Protein AF-A0A942BG06-F1 (afdb_monomer_lite)

Radius of gyration: 37.9 Å; chains: 1; bounding box: 82×60×157 Å

Secondary structure (DSSP, 8-state):
---PPPPHHHHHHHHHHHHHHHHHHHHHHHHHHHHHHHHHHHHHHHHHHHHHHHHHHHHHHHSSEE---SGGGG-EEEEEEPPTTS---TT-SS-EEEEEETT-EEEEEEEPBS--EE-TTS-EEPBPTTT-SB-TT-SS--SSBPTTT-EEEEEEEEEEEESSTT-TTT-SB-TTT-SSS---SSPPB-EEEEEEEE-SEEEETTTTEEEE-TTTS-EETTEES-TT-TTTTSPPBTTTB-TTT-PBPHHHHHHHHHHHHHHHH-EE-S-TTT--SEEEEEEEEEEETTEEEEEEEEEEESEEEEEEEEEEEEPEEE----TT---TTGGGPPPSEEE-SS-SEEEEEEEEE-TT--TTS-EEEEEE-TTSSSSSEEEEEE-GGGPPTT--TTT-SEEEEEHHHHHHHHHTT-S-HHHHHHHHHHHHH-TTT-HHHHHHHTTT----EEETTTTEEE-EEEGGG-S-TTPPSSPP--SBEEE------TTT---TT--S-TTSTT----BHHHHHHHHHH-GGGGGGTT---EEEETTTPPBB-S----TT-----B--PPPTT-TTTS-S-EEPTT--EEEEE--SSSTTTTSEEEPEE-SSS--TTEEEE-SSPPPPPS-SGGGT-SSPPPSS--TT-HIIIIIGGGGSTTEEEE---TTSPPPSSEEEEE-EEE---TT-EEEEEEEEEEEEEEEEEEEE------TT--PPPEEEEEEEEEE-TT---

Foldseek 3Di:
DDDDDDDPVVVVVVVVVVVVVCCVPVVVVVVVVLVVLVVVVVVVLVVLLVVVLVVVQVLLQQFQFKDDQPDLLVKAKAKFFDDVPDPFPPPFPTTIDIAIARQQKIKTFHWQADDQDADPLRHRFAADPVVRHGDPPDQFHHHDRDPVTDTGQKIKMKGKDKPCQLPLQHGAADQFDCHRHHHDPDDGTAIFIKIFIDGQWGQDPVVRDTAGPLQQADDDPRDGDCSSHNCLQHQDDPPQAPSRPRHGDPVNVSSVSNNVSCVVGMDTSDDNRWFHQKDWDWDWDDPDVVDIDIDTPGMHGQKGKFFDWDFFFWWAFAAPDDPPDDDPPPLWAGGQKTAGPFFQFDQKKKWWFALPDDPQAKTKIWGAAPQPLDHGTFIWIDGNVPDDPPDDPRHDGQTQFAQVQLVCCVVVVAFQSRQRRRVSSCVRRVQQVDPVSCVRCLQNDFDWHDDRGRRMIGRKDKQRSDADRPADDPFASFFQKAWQPAFDFLVGAQLPPAFLACQPDDDNRHHQRSNLSVLCNDPLNVLCPPVFFRKDFLQGGATARRPPDDDPPPDGDGSPGGRCCHQPRHGQKFFRPPQKWKWFAFLDPDPRGGPTDTADEDPDQADGSYKYFARAFADDDPFCVVSVDPGADDPGQDRRDCNRRGPRSVRHHRMMTYHRPSVRRRHGDMMGMITMMGNGTNNIIMTMIGRHSQKIKIKHKTWGDSPDPDPPDSDDIDIDIDIHMHGHNSHDD

Structure (mmCIF, N/CA/C/O backbone):
data_AF-A0A942BG06-F1
#
_entry.id   AF-A0A942BG06-F1
#
loop_
_atom_site.group_PDB
_atom_site.id
_atom_site.type_symbol
_atom_site.label_atom_id
_atom_site.label_alt_id
_atom_site.label_comp_id
_atom_site.label_asym_id
_atom_site.label_entity_id
_atom_site.label_seq_id
_atom_site.pdbx_PDB_ins_code
_atom_site.Cartn_x
_atom_site.Cartn_y
_atom_site.Cartn_z
_atom_site.occupancy
_atom_site.B_iso_or_equiv
_atom_site.auth_seq_id
_atom_site.auth_comp_id
_atom_site.auth_asym_id
_atom_site.auth_atom_id
_atom_site.pdbx_PDB_model_num
ATOM 1 N N . MET A 1 1 ? -27.500 -13.891 106.682 1.00 42.22 1 MET A N 1
ATOM 2 C CA . MET A 1 1 ? -26.680 -13.848 105.450 1.00 42.22 1 MET A CA 1
ATOM 3 C C . MET A 1 1 ? -27.123 -12.661 104.600 1.00 42.22 1 MET A C 1
ATOM 5 O O . MET A 1 1 ? -28.117 -12.770 103.896 1.00 42.22 1 MET A O 1
ATOM 9 N N . MET A 1 2 ? -26.448 -11.513 104.706 1.00 41.03 2 MET A N 1
ATOM 10 C CA . MET A 1 2 ? -26.697 -10.357 103.831 1.00 41.03 2 MET A CA 1
ATOM 11 C C . MET A 1 2 ? -25.912 -10.537 102.528 1.00 41.03 2 MET A C 1
ATOM 13 O O . MET A 1 2 ? -24.684 -10.593 102.552 1.00 41.03 2 MET A O 1
ATOM 17 N N . ARG A 1 3 ? -26.616 -10.637 101.395 1.00 49.62 3 ARG A N 1
ATOM 18 C CA . ARG A 1 3 ? -26.014 -10.533 100.059 1.00 49.62 3 ARG A CA 1
ATOM 19 C C . ARG A 1 3 ? -25.581 -9.077 99.855 1.00 49.62 3 ARG A C 1
ATOM 21 O O . ARG A 1 3 ? -26.429 -8.191 99.833 1.00 49.62 3 ARG A O 1
ATOM 28 N N . ARG A 1 4 ? -24.272 -8.826 99.758 1.00 55.44 4 ARG A N 1
ATOM 29 C CA . ARG A 1 4 ? -23.724 -7.512 99.388 1.00 55.44 4 ARG A CA 1
ATOM 30 C C . ARG A 1 4 ? -23.996 -7.275 97.899 1.00 55.44 4 ARG A C 1
ATOM 32 O O . ARG A 1 4 ? -23.619 -8.106 97.080 1.00 55.44 4 ARG A O 1
ATOM 39 N N . ALA A 1 5 ? -24.681 -6.183 97.572 1.00 61.75 5 ALA A N 1
ATOM 40 C CA . ALA A 1 5 ? -24.837 -5.710 96.200 1.00 61.75 5 ALA A CA 1
ATOM 41 C C . ALA A 1 5 ? -23.555 -4.985 95.749 1.00 61.75 5 ALA A C 1
ATOM 43 O O . ALA A 1 5 ? -22.915 -4.317 96.562 1.00 61.75 5 ALA A O 1
ATOM 44 N N . TYR A 1 6 ? -23.188 -5.147 94.476 1.00 67.06 6 TYR A N 1
ATOM 45 C CA . TYR A 1 6 ? -22.011 -4.528 93.855 1.00 67.06 6 TYR A CA 1
ATOM 46 C C . TYR A 1 6 ? -22.099 -2.997 93.854 1.00 67.06 6 TYR A C 1
ATOM 48 O O . TYR A 1 6 ? -23.184 -2.425 93.729 1.00 67.06 6 TYR A O 1
ATOM 56 N N . THR A 1 7 ? -20.951 -2.330 93.978 1.00 76.38 7 THR A N 1
ATOM 57 C CA . THR A 1 7 ? -20.873 -0.864 93.940 1.00 76.38 7 THR A CA 1
ATOM 58 C C . THR A 1 7 ? -20.933 -0.343 92.497 1.00 76.38 7 THR A C 1
ATOM 60 O O . THR A 1 7 ? -20.498 -1.007 91.558 1.00 76.38 7 THR A O 1
ATOM 63 N N . LEU A 1 8 ? -21.466 0.869 92.290 1.00 75.19 8 LEU A N 1
ATOM 64 C CA . LEU A 1 8 ? -21.632 1.473 90.955 1.00 75.19 8 LEU A CA 1
ATOM 65 C C . LEU A 1 8 ? -20.298 1.631 90.197 1.00 75.19 8 LEU A C 1
ATOM 67 O O . LEU A 1 8 ? -20.262 1.525 88.972 1.00 75.19 8 LEU A O 1
ATOM 71 N N . VAL A 1 9 ? -19.196 1.822 90.929 1.00 80.69 9 VAL A N 1
ATOM 72 C CA . VAL A 1 9 ? -17.840 1.894 90.368 1.00 80.69 9 VAL A CA 1
ATOM 73 C C . VAL A 1 9 ? -17.399 0.542 89.806 1.00 80.69 9 VAL A C 1
ATOM 75 O O . VAL A 1 9 ? -16.912 0.517 88.684 1.00 80.69 9 VAL A O 1
ATOM 78 N N . GLU A 1 10 ? -17.625 -0.570 90.518 1.00 78.50 10 GLU A N 1
ATOM 79 C CA . GLU A 1 10 ? -17.302 -1.923 90.026 1.00 78.50 10 GLU A CA 1
ATOM 80 C C . GLU A 1 10 ? -18.074 -2.270 88.749 1.00 78.50 10 GLU A C 1
ATOM 82 O O . GLU A 1 10 ? -17.532 -2.892 87.837 1.00 78.50 10 GLU A O 1
ATOM 87 N N . LEU A 1 11 ? -19.331 -1.834 88.649 1.00 80.75 11 LEU A N 1
ATOM 88 C CA . LEU A 1 11 ? -20.153 -2.079 87.465 1.00 80.75 11 LEU A CA 1
ATOM 89 C C . LEU A 1 11 ? -19.651 -1.272 86.251 1.00 80.75 11 LEU A C 1
ATOM 91 O O . LEU A 1 11 ? -19.623 -1.792 85.134 1.00 80.75 11 LEU A O 1
ATOM 95 N N . LEU A 1 12 ? -19.173 -0.041 86.470 1.00 82.50 12 LEU A N 1
ATOM 96 C CA . LEU A 1 12 ? -18.541 0.786 85.436 1.00 82.50 12 LEU A CA 1
ATOM 97 C C . LEU A 1 12 ? -17.183 0.238 84.978 1.00 82.50 12 LEU A C 1
ATOM 99 O O . LEU A 1 12 ? -16.927 0.218 83.774 1.00 82.50 12 LEU A O 1
ATOM 103 N N . THR A 1 13 ? -16.322 -0.244 85.883 1.00 84.88 13 THR A N 1
ATOM 104 C CA . THR A 1 13 ? -15.042 -0.864 85.489 1.00 84.88 13 THR A CA 1
ATOM 105 C C . THR A 1 13 ? -15.256 -2.164 84.730 1.00 84.88 13 THR A C 1
ATOM 107 O O . THR A 1 13 ? -14.572 -2.393 83.734 1.00 84.88 13 THR A O 1
ATOM 110 N N . VAL A 1 14 ? -16.227 -2.991 85.128 1.00 87.50 14 VAL A N 1
ATOM 111 C CA . VAL A 1 14 ? -16.572 -4.210 84.381 1.00 87.50 14 VAL A CA 1
ATOM 112 C C . VAL A 1 14 ? -17.094 -3.861 82.987 1.00 87.50 14 VAL A C 1
ATOM 114 O O . VAL A 1 14 ? -16.644 -4.467 82.016 1.00 87.50 14 VAL A O 1
ATOM 117 N N . LEU A 1 15 ? -17.962 -2.854 82.846 1.00 85.06 15 LEU A N 1
ATOM 118 C CA . LEU A 1 15 ? -18.423 -2.388 81.531 1.00 85.06 15 LEU A CA 1
ATOM 119 C C . LEU A 1 15 ? -17.272 -1.857 80.666 1.00 85.06 15 LEU A C 1
ATOM 121 O O . LEU A 1 15 ? -17.195 -2.203 79.489 1.00 85.06 15 LEU A O 1
ATOM 125 N N . ALA A 1 16 ? -16.353 -1.078 81.242 1.00 85.06 16 ALA A N 1
ATOM 126 C CA . ALA A 1 16 ? -15.197 -0.541 80.526 1.00 85.06 16 ALA A CA 1
ATOM 127 C C . ALA A 1 16 ? -14.232 -1.646 80.065 1.00 85.06 16 ALA A C 1
ATOM 129 O O . ALA A 1 16 ? -13.833 -1.668 78.902 1.00 85.06 16 ALA A O 1
ATOM 130 N N . ILE A 1 17 ? -13.905 -2.605 80.938 1.00 86.56 17 ILE A N 1
ATOM 131 C CA . ILE A 1 17 ? -13.053 -3.755 80.595 1.00 86.56 17 ILE A CA 1
ATOM 132 C C . ILE A 1 17 ? -13.738 -4.627 79.538 1.00 86.56 17 ILE A C 1
ATOM 134 O O . ILE A 1 17 ? -13.090 -5.052 78.584 1.00 86.56 17 ILE A O 1
ATOM 138 N N . THR A 1 18 ? -15.051 -4.843 79.653 1.00 87.56 18 THR A N 1
ATOM 139 C CA . THR A 1 18 ? -15.819 -5.612 78.664 1.00 87.56 18 THR A CA 1
ATOM 140 C C . THR A 1 18 ? -15.847 -4.903 77.311 1.00 87.56 18 THR A C 1
ATOM 142 O O . THR A 1 18 ? -15.653 -5.557 76.293 1.00 87.56 18 THR A O 1
ATOM 145 N N . ALA A 1 19 ? -16.012 -3.576 77.272 1.00 83.56 19 ALA A N 1
ATOM 146 C CA . ALA A 1 19 ? -15.972 -2.793 76.036 1.00 83.56 19 ALA A CA 1
ATOM 147 C C . ALA A 1 19 ? -14.587 -2.824 75.367 1.00 83.56 19 ALA A C 1
ATOM 149 O O . ALA A 1 19 ? -14.493 -2.992 74.149 1.00 83.56 19 ALA A O 1
ATOM 150 N N . VAL A 1 20 ? -13.507 -2.726 76.150 1.00 86.00 20 VAL A N 1
ATOM 151 C CA . VAL A 1 20 ? -12.133 -2.854 75.642 1.00 86.00 20 VAL A CA 1
ATOM 152 C C . VAL A 1 20 ? -11.888 -4.265 75.104 1.00 86.00 20 VAL A C 1
ATOM 154 O O . VAL A 1 20 ? -11.419 -4.406 73.976 1.00 86.00 20 VAL A O 1
ATOM 157 N N . LEU A 1 21 ? -12.272 -5.309 75.846 1.00 85.75 21 LEU A N 1
ATOM 158 C CA . LEU A 1 21 ? -12.141 -6.701 75.403 1.00 85.75 21 LEU A CA 1
ATOM 159 C C . LEU A 1 21 ? -12.961 -6.987 74.140 1.00 85.75 21 LEU A C 1
ATOM 161 O O . LEU A 1 21 ? -12.435 -7.605 73.216 1.00 85.75 21 LEU A O 1
ATOM 165 N N . LEU A 1 22 ? -14.206 -6.497 74.052 1.00 86.19 22 LEU A N 1
ATOM 166 C CA . LEU A 1 22 ? -15.025 -6.621 72.842 1.00 86.19 22 LEU A CA 1
ATOM 167 C C . LEU A 1 22 ? -14.347 -5.939 71.652 1.00 86.19 22 LEU A C 1
ATOM 169 O O . LEU A 1 22 ? -14.314 -6.506 70.567 1.00 86.19 22 LEU A O 1
ATOM 173 N N . THR A 1 23 ? -13.783 -4.747 71.846 1.00 84.25 23 THR A N 1
ATOM 174 C CA . THR A 1 23 ? -13.119 -3.994 70.771 1.00 84.25 23 THR A CA 1
ATOM 175 C C . THR A 1 23 ? -11.863 -4.719 70.282 1.00 84.25 23 THR A C 1
ATOM 177 O O . THR A 1 23 ? -11.663 -4.856 69.076 1.00 84.25 23 THR A O 1
ATOM 180 N N . VAL A 1 24 ? -11.056 -5.256 71.204 1.00 84.06 24 VAL A N 1
ATOM 181 C CA . VAL A 1 24 ? -9.838 -6.022 70.886 1.00 84.06 24 VAL A CA 1
ATOM 182 C C . VAL A 1 24 ? -10.158 -7.337 70.164 1.00 84.06 24 VAL A C 1
ATOM 184 O O . VAL A 1 24 ? -9.361 -7.775 69.342 1.00 84.06 24 VAL A O 1
ATOM 187 N N . LEU A 1 25 ? -11.321 -7.950 70.407 1.00 81.69 25 LEU A N 1
ATOM 188 C CA . LEU A 1 25 ? -11.751 -9.177 69.722 1.00 81.69 25 LEU A CA 1
ATOM 189 C C . LEU A 1 25 ? -12.461 -8.917 68.384 1.00 81.69 25 LEU A C 1
ATOM 191 O O . LEU A 1 25 ? -12.197 -9.601 67.397 1.00 81.69 25 LEU A O 1
ATOM 195 N N . ILE A 1 26 ? -13.368 -7.939 68.337 1.00 78.94 26 ILE A N 1
ATOM 196 C CA . ILE A 1 26 ? -14.248 -7.705 67.184 1.00 78.94 26 ILE A CA 1
ATOM 197 C C . ILE A 1 26 ? -13.508 -7.011 66.043 1.00 78.94 26 ILE A C 1
ATOM 199 O O . ILE A 1 26 ? -13.723 -7.366 64.885 1.00 78.94 26 ILE A O 1
ATOM 203 N N . VAL A 1 27 ? -12.623 -6.051 66.335 1.00 77.50 27 VAL A N 1
ATOM 204 C CA . VAL A 1 27 ? -11.921 -5.303 65.280 1.00 77.50 27 VAL A CA 1
ATOM 205 C C . VAL A 1 27 ? -11.048 -6.228 64.415 1.00 77.50 27 VAL A C 1
ATOM 207 O O . VAL A 1 27 ? -11.223 -6.203 63.194 1.00 77.50 27 VAL A O 1
ATOM 210 N N . PRO A 1 28 ? -10.191 -7.109 64.975 1.00 77.56 28 PRO A N 1
ATOM 211 C CA . PRO A 1 28 ? -9.414 -8.054 64.171 1.00 77.56 28 PRO A CA 1
ATOM 212 C C . PRO A 1 28 ? -10.280 -9.077 63.428 1.00 77.56 28 PRO A C 1
ATOM 214 O O . PRO A 1 28 ? -9.939 -9.476 62.318 1.00 77.56 28 PRO A O 1
ATOM 217 N N . LEU A 1 29 ? -11.416 -9.483 64.003 1.00 76.75 29 LEU A N 1
ATOM 218 C CA . LEU A 1 29 ? -12.348 -10.422 63.377 1.00 76.75 29 LEU A CA 1
ATOM 219 C C . LEU A 1 29 ? -13.043 -9.798 62.155 1.00 76.75 29 LEU A C 1
ATOM 221 O O . LEU A 1 29 ? -13.122 -10.421 61.101 1.00 76.75 29 LEU A O 1
ATOM 225 N N . ILE A 1 30 ? -13.469 -8.536 62.236 1.00 74.19 30 ILE A N 1
ATOM 226 C CA . ILE A 1 30 ? -14.000 -7.803 61.074 1.00 74.19 30 ILE A CA 1
ATOM 227 C C . ILE A 1 30 ? -12.909 -7.615 60.010 1.00 74.19 30 ILE A C 1
ATOM 229 O O . ILE A 1 30 ? -13.166 -7.792 58.818 1.00 74.19 30 ILE A O 1
ATOM 233 N N . GLN A 1 31 ? -11.678 -7.300 60.426 1.00 71.12 31 GLN A N 1
ATOM 234 C CA . GLN A 1 31 ? -10.543 -7.165 59.510 1.00 71.12 31 GLN A CA 1
ATOM 235 C C . GLN A 1 31 ? -10.203 -8.487 58.804 1.00 71.12 31 GLN A C 1
ATOM 237 O O . GLN A 1 31 ? -9.955 -8.469 57.599 1.00 71.12 31 GLN A O 1
ATOM 242 N N . SER A 1 32 ? -10.257 -9.633 59.491 1.00 69.69 32 SER A N 1
ATOM 243 C CA . SER A 1 32 ? -9.984 -10.944 58.887 1.00 69.69 32 SER A CA 1
ATOM 244 C C . SER A 1 32 ? -11.075 -11.379 57.902 1.00 69.69 32 SER A C 1
ATOM 246 O O . SER A 1 32 ? -10.762 -11.898 56.827 1.00 69.69 32 SER A O 1
ATOM 248 N N . PHE A 1 33 ? -12.350 -11.093 58.195 1.00 75.12 33 PHE A N 1
ATOM 249 C CA . PHE A 1 33 ? -13.448 -11.311 57.247 1.00 75.12 33 PHE A CA 1
ATOM 250 C C . PHE A 1 33 ? -13.320 -10.425 56.007 1.00 75.12 33 PHE A C 1
ATOM 252 O O . PHE A 1 33 ? -13.515 -10.909 54.889 1.00 75.12 33 PHE A O 1
ATOM 259 N N . ASN A 1 34 ? -12.947 -9.156 56.185 1.00 66.00 34 ASN A N 1
ATOM 260 C CA . ASN A 1 34 ? -12.702 -8.243 55.071 1.00 66.00 34 ASN A CA 1
ATOM 261 C C . ASN A 1 34 ? -11.519 -8.714 54.214 1.00 66.00 34 ASN A C 1
ATOM 263 O O . ASN A 1 34 ? -11.665 -8.795 52.997 1.00 66.00 34 ASN A O 1
ATOM 267 N N . ALA A 1 35 ? -10.401 -9.118 54.827 1.00 68.31 35 ALA A N 1
ATOM 268 C CA . ALA A 1 35 ? -9.237 -9.650 54.116 1.00 68.31 35 ALA A CA 1
ATOM 269 C C . ALA A 1 35 ? -9.558 -10.948 53.350 1.00 68.31 35 ALA A C 1
ATOM 271 O O . ALA A 1 35 ? -9.126 -11.124 52.213 1.00 68.31 35 ALA A O 1
ATOM 272 N N . THR A 1 36 ? -10.372 -11.836 53.928 1.00 74.88 36 THR A N 1
ATOM 273 C CA . THR A 1 36 ? -10.770 -13.093 53.271 1.00 74.88 36 THR A CA 1
ATOM 274 C C . THR A 1 36 ? -11.696 -12.838 52.079 1.00 74.88 36 THR A C 1
ATOM 276 O O . THR A 1 36 ? -11.482 -13.392 51.001 1.00 74.88 36 THR A O 1
ATOM 279 N N . ARG A 1 37 ? -12.693 -11.952 52.227 1.00 68.19 37 ARG A N 1
ATOM 280 C CA . ARG A 1 37 ? -13.568 -11.533 51.114 1.00 68.19 37 ARG A CA 1
ATOM 281 C C . ARG A 1 37 ? -12.789 -10.828 50.007 1.00 68.19 37 ARG A C 1
ATOM 283 O O . ARG A 1 37 ? -13.084 -11.012 48.829 1.00 68.19 37 ARG A O 1
ATOM 290 N N . GLN A 1 38 ? -11.790 -10.040 50.387 1.00 66.69 38 GLN A N 1
ATOM 291 C CA . GLN A 1 38 ? -10.897 -9.357 49.463 1.00 66.69 38 GLN A CA 1
ATOM 292 C C . GLN A 1 38 ? -10.051 -10.359 48.665 1.00 66.69 38 GLN A C 1
ATOM 294 O O . GLN A 1 38 ? -10.033 -10.294 47.439 1.00 66.69 38 GLN A O 1
ATOM 299 N N . ALA A 1 39 ? -9.439 -11.343 49.331 1.00 68.56 39 ALA A N 1
ATOM 300 C CA . ALA A 1 39 ? -8.665 -12.397 48.677 1.00 68.56 39 ALA A CA 1
ATOM 301 C C . ALA A 1 39 ? -9.515 -13.235 47.702 1.00 68.56 39 ALA A C 1
ATOM 303 O O . ALA A 1 39 ? -9.088 -13.480 46.574 1.00 68.56 39 ALA A O 1
ATOM 304 N N . GLN A 1 40 ? -10.742 -13.606 48.091 1.00 75.50 40 GLN A N 1
ATOM 305 C CA . GLN A 1 40 ? -11.691 -14.292 47.201 1.00 75.50 40 GLN A CA 1
ATOM 306 C C . GLN A 1 40 ? -12.033 -13.439 45.972 1.00 75.50 40 GLN A C 1
ATOM 308 O O . GLN A 1 40 ? -11.995 -13.926 44.847 1.00 75.50 40 GLN A O 1
ATOM 313 N N . GLY A 1 41 ? -12.280 -12.141 46.169 1.00 68.00 41 GLY A N 1
ATOM 314 C CA . GLY A 1 41 ? -12.568 -11.215 45.077 1.00 68.00 41 GLY A CA 1
ATOM 315 C C . GLY A 1 41 ? -11.420 -11.035 44.072 1.00 68.00 41 GLY A C 1
ATOM 316 O O . GLY A 1 41 ? -11.696 -10.766 42.904 1.00 68.00 41 GLY A O 1
ATOM 317 N N . ILE A 1 42 ? -10.159 -11.182 44.500 1.00 70.44 42 ILE A N 1
ATOM 318 C CA . ILE A 1 42 ? -8.976 -11.14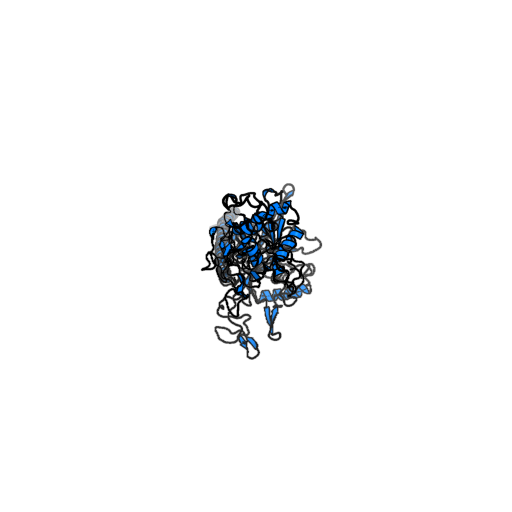6 43.618 1.00 70.44 42 ILE A CA 1
ATOM 319 C C . ILE A 1 42 ? -8.853 -12.441 42.809 1.00 70.44 42 ILE A C 1
ATOM 321 O O . ILE A 1 42 ? -8.601 -12.394 41.607 1.00 70.44 42 ILE A O 1
ATOM 325 N N . ALA A 1 43 ? -9.028 -13.596 43.454 1.00 75.75 43 ALA A N 1
ATOM 326 C CA . ALA A 1 43 ? -8.959 -14.881 42.763 1.00 75.75 43 ALA A CA 1
ATOM 327 C C . ALA A 1 43 ? -10.061 -14.991 41.692 1.00 75.75 43 ALA A C 1
ATOM 329 O O . ALA A 1 43 ? -9.788 -15.363 40.550 1.00 75.75 43 ALA A O 1
ATOM 330 N N . ASP A 1 44 ? -11.282 -14.567 42.031 1.00 77.38 44 ASP A N 1
ATOM 331 C CA . ASP A 1 44 ? -12.412 -14.541 41.100 1.00 77.38 44 ASP A CA 1
ATOM 332 C C . ASP A 1 44 ? -12.170 -13.586 39.922 1.00 77.38 44 ASP A C 1
ATOM 334 O O . ASP A 1 44 ? -12.491 -13.916 38.778 1.00 77.38 44 ASP A O 1
ATOM 338 N N . SER A 1 45 ? -11.600 -12.400 40.173 1.00 73.69 45 SER A N 1
ATOM 339 C CA . SER A 1 45 ? -11.334 -11.417 39.117 1.00 73.69 45 SER A CA 1
ATOM 340 C C . SER A 1 45 ? -10.230 -11.872 38.162 1.00 73.69 45 SER A C 1
ATOM 342 O O . SER A 1 45 ? -10.371 -11.694 36.951 1.00 73.69 45 SER A O 1
ATOM 344 N N . GLN A 1 46 ? -9.178 -12.513 38.678 1.00 79.56 46 GLN A N 1
ATOM 345 C CA . GLN A 1 46 ? -8.109 -13.122 37.883 1.00 79.56 46 GLN A CA 1
ATOM 346 C C . GLN A 1 46 ? -8.635 -14.222 36.970 1.00 79.56 46 GLN A C 1
ATOM 348 O O . GLN A 1 46 ? -8.393 -14.197 35.761 1.00 79.56 46 GLN A O 1
ATOM 353 N N . GLU A 1 47 ? -9.392 -15.163 37.532 1.00 82.75 47 GLU A N 1
ATOM 354 C CA . GLU A 1 47 ? -9.932 -16.277 36.762 1.00 82.75 47 GLU A CA 1
ATOM 355 C C . GLU A 1 47 ? -10.923 -15.784 35.700 1.00 82.75 47 GLU A C 1
ATOM 357 O O . GLU A 1 47 ? -10.895 -16.246 34.558 1.00 82.75 47 GLU A O 1
ATOM 362 N N . LYS A 1 48 ? -11.749 -14.777 36.015 1.00 79.31 48 LYS A N 1
ATOM 363 C CA . LYS A 1 48 ? -12.653 -14.167 35.030 1.00 79.31 48 LYS A CA 1
ATOM 364 C C . LYS A 1 48 ? -11.917 -13.417 33.928 1.00 79.31 48 LYS A C 1
ATOM 366 O O . LYS A 1 48 ? -12.294 -13.563 32.766 1.00 79.31 48 LYS A O 1
ATOM 371 N N . ALA A 1 49 ? -10.873 -12.659 34.259 1.00 80.38 49 ALA A N 1
ATOM 372 C CA . ALA A 1 49 ? -10.046 -11.982 33.263 1.00 80.38 49 ALA A CA 1
ATOM 373 C C . ALA A 1 49 ? -9.377 -12.989 32.315 1.00 80.38 49 ALA A C 1
ATOM 375 O O . ALA A 1 49 ? -9.388 -12.785 31.101 1.00 80.38 49 ALA A O 1
ATOM 376 N N . ARG A 1 50 ? -8.870 -14.108 32.851 1.00 83.44 50 ARG A N 1
ATOM 377 C CA . ARG A 1 50 ? -8.267 -15.193 32.066 1.00 83.44 50 ARG A CA 1
ATOM 378 C C . ARG A 1 50 ? -9.281 -15.863 31.139 1.00 83.44 50 ARG A C 1
ATOM 380 O O . ARG A 1 50 ? -9.041 -15.931 29.938 1.00 83.44 50 ARG A O 1
ATOM 387 N N . GLN A 1 51 ? -10.437 -16.277 31.664 1.00 87.50 51 GLN A N 1
ATOM 388 C CA . GLN A 1 51 ? -11.516 -16.888 30.872 1.00 87.50 51 GLN A CA 1
ATOM 389 C C . GLN A 1 51 ? -11.996 -15.963 29.743 1.00 87.50 51 GLN A C 1
ATOM 391 O O . GLN A 1 51 ? -12.197 -16.400 28.609 1.00 87.50 51 GLN A O 1
ATOM 396 N N . LEU A 1 52 ? -12.169 -14.673 30.044 1.00 86.75 52 LEU A N 1
ATOM 397 C CA . LEU A 1 52 ? -12.579 -13.676 29.059 1.00 86.75 52 LEU A CA 1
ATOM 398 C C . LEU A 1 52 ? -11.503 -13.471 27.984 1.00 86.75 52 LEU A C 1
ATOM 400 O O . LEU A 1 52 ? -11.824 -13.455 26.797 1.00 86.75 52 LEU A O 1
ATOM 404 N N . GLY A 1 53 ? -10.235 -13.363 28.388 1.00 86.38 53 GLY A N 1
ATOM 405 C CA . GLY A 1 53 ? -9.105 -13.233 27.472 1.00 86.38 53 GLY A CA 1
ATOM 406 C C . GLY A 1 53 ? -8.947 -14.442 26.545 1.00 86.38 53 GLY A C 1
ATOM 407 O O . GLY A 1 53 ? -8.783 -14.271 25.339 1.00 86.38 53 GLY A O 1
ATOM 408 N N . GLU A 1 54 ? -9.077 -15.663 27.072 1.00 87.88 54 GLU A N 1
ATOM 409 C CA . GLU A 1 54 ? -9.042 -16.904 26.284 1.00 87.88 54 GLU A CA 1
ATOM 410 C C . GLU A 1 54 ? -10.186 -16.968 25.268 1.00 87.88 54 GLU A C 1
ATOM 412 O O . GLU A 1 54 ? -9.963 -17.324 24.107 1.00 87.88 54 GLU A O 1
ATOM 417 N N . ARG A 1 55 ? -11.397 -16.562 25.668 1.00 89.25 55 ARG A N 1
ATOM 418 C CA . ARG A 1 55 ? -12.550 -16.498 24.765 1.00 89.25 55 ARG A CA 1
ATOM 419 C C . ARG A 1 55 ? -12.322 -15.509 23.626 1.00 89.25 55 ARG A C 1
ATOM 421 O O . ARG A 1 55 ? -12.464 -15.891 22.468 1.00 89.25 55 ARG A O 1
ATOM 428 N N . ILE A 1 56 ? -11.952 -14.266 23.940 1.00 89.44 56 ILE A N 1
ATOM 429 C CA . ILE A 1 56 ? -11.715 -13.226 22.927 1.00 89.44 56 ILE A CA 1
ATOM 430 C C . ILE A 1 56 ? -10.579 -13.659 21.989 1.00 89.44 56 ILE A C 1
ATOM 432 O O . ILE A 1 56 ? -10.722 -13.572 20.773 1.00 89.44 56 ILE A O 1
ATOM 436 N N . SER A 1 57 ? -9.486 -14.208 22.531 1.00 88.12 57 SER A N 1
ATOM 437 C CA . SER A 1 57 ? -8.367 -14.731 21.734 1.00 88.12 57 SER A CA 1
ATOM 438 C C . SER A 1 57 ? -8.803 -15.863 20.801 1.00 88.12 57 SER A C 1
ATOM 440 O O . SER A 1 57 ? -8.401 -15.891 19.639 1.00 88.12 57 SER A O 1
ATOM 442 N N . SER A 1 58 ? -9.652 -16.779 21.274 1.00 87.50 58 SER A N 1
ATOM 443 C CA . SER A 1 58 ? -10.206 -17.860 20.454 1.00 87.50 58 SER A CA 1
ATOM 444 C C . SER A 1 58 ? -11.084 -17.326 19.316 1.00 87.50 58 SER A C 1
ATOM 446 O O . SER A 1 58 ? -10.919 -17.741 18.169 1.00 87.50 58 SER A O 1
ATOM 448 N N . GLU A 1 59 ? -11.958 -16.355 19.601 1.00 88.75 59 GLU A N 1
ATOM 449 C CA . GLU A 1 59 ? -12.833 -15.735 18.597 1.00 88.75 59 GLU A CA 1
ATOM 450 C C . GLU A 1 59 ? -12.024 -14.966 17.534 1.00 88.75 59 GLU A C 1
ATOM 452 O O . GLU A 1 59 ? -12.306 -15.088 16.343 1.00 88.75 59 GLU A O 1
ATOM 457 N N . ILE A 1 60 ? -10.951 -14.266 17.925 1.00 87.81 60 ILE A N 1
ATOM 458 C CA . ILE A 1 60 ? -10.017 -13.613 16.988 1.00 87.81 60 ILE A CA 1
ATOM 459 C C . ILE A 1 60 ? -9.277 -14.655 16.133 1.00 87.81 60 ILE A C 1
ATOM 461 O O . ILE A 1 60 ? -9.178 -14.499 14.916 1.00 87.81 60 ILE A O 1
ATOM 465 N N . LYS A 1 61 ? -8.788 -15.749 16.730 1.00 85.00 61 LYS A N 1
ATOM 466 C CA . LYS A 1 61 ? -8.057 -16.811 16.010 1.00 85.00 61 LYS A CA 1
ATOM 467 C C . LYS A 1 61 ? -8.909 -17.507 14.950 1.00 85.00 61 LYS A C 1
ATOM 469 O O . LYS A 1 61 ? -8.375 -17.898 13.915 1.00 85.00 61 LYS A O 1
ATOM 474 N N . GLN A 1 62 ? -10.203 -17.677 15.212 1.00 84.00 62 GLN A N 1
ATOM 475 C CA . GLN A 1 62 ? -11.157 -18.305 14.291 1.00 84.00 62 GLN A CA 1
ATOM 476 C C . GLN A 1 62 ? -11.722 -17.333 13.245 1.00 84.00 62 GLN A C 1
ATOM 478 O O . GLN A 1 62 ? -12.412 -17.761 12.320 1.00 84.00 62 GLN A O 1
ATOM 483 N N . SER A 1 63 ? -11.434 -16.038 13.379 1.00 83.00 63 SER A N 1
ATOM 484 C CA . SER A 1 63 ? -11.912 -15.006 12.466 1.00 83.00 63 SER A CA 1
ATOM 485 C C . SER A 1 63 ? -11.182 -15.008 11.122 1.00 83.00 63 SER A C 1
ATOM 487 O O . SER A 1 63 ? -10.097 -15.576 10.968 1.00 83.00 63 SER A O 1
ATOM 489 N N . VAL A 1 64 ? -11.792 -14.334 10.149 1.00 80.94 64 VAL A N 1
ATOM 490 C CA . VAL A 1 64 ? -11.181 -14.037 8.840 1.00 80.94 64 VAL A CA 1
ATOM 491 C C . VAL A 1 64 ? -10.353 -12.758 8.885 1.00 80.94 64 VAL A C 1
ATOM 493 O O . VAL A 1 64 ? -9.472 -12.523 8.063 1.00 80.94 64 VAL A O 1
ATOM 496 N N . GLY A 1 65 ? -10.659 -11.899 9.847 1.00 81.50 65 GLY A N 1
ATOM 497 C CA . GLY A 1 65 ? -10.036 -10.605 10.000 1.00 81.50 65 GLY A CA 1
ATOM 498 C C . GLY A 1 65 ? -10.704 -9.813 11.106 1.00 81.50 65 GLY A C 1
ATOM 499 O O . GLY A 1 65 ? -11.818 -10.108 11.547 1.00 81.50 65 GLY A O 1
ATOM 500 N N . VAL A 1 66 ? -10.012 -8.766 11.523 1.00 85.38 66 VAL A N 1
ATOM 501 C CA . VAL A 1 66 ? -10.514 -7.782 12.472 1.00 85.38 66 VAL A CA 1
ATOM 502 C C . VAL A 1 66 ? -10.573 -6.435 11.767 1.00 85.38 66 VAL A C 1
ATOM 504 O O . VAL A 1 66 ? -9.697 -6.105 10.962 1.00 85.38 66 VAL A O 1
ATOM 507 N N . ARG A 1 67 ? -11.637 -5.670 12.019 1.00 84.00 67 ARG A N 1
ATOM 508 C CA . ARG A 1 67 ? -11.753 -4.314 11.477 1.00 84.00 67 ARG A CA 1
ATOM 509 C C . ARG A 1 67 ? -10.749 -3.374 12.137 1.00 84.00 67 ARG A C 1
ATOM 511 O O . ARG A 1 67 ? -10.214 -3.631 13.208 1.00 84.00 67 ARG A O 1
ATOM 518 N N . ASP A 1 68 ? -10.520 -2.256 11.466 1.00 76.38 68 ASP A N 1
ATOM 519 C CA . ASP A 1 68 ? -9.714 -1.171 12.000 1.00 76.38 68 ASP A CA 1
ATOM 520 C C . ASP A 1 68 ? -10.311 -0.603 13.293 1.00 76.38 68 ASP A C 1
ATOM 522 O O . ASP A 1 68 ? -11.476 -0.209 13.320 1.00 76.38 68 ASP A O 1
ATOM 526 N N . ASN A 1 69 ? -9.501 -0.553 14.344 1.00 79.31 69 ASN A N 1
ATOM 527 C CA . ASN A 1 69 ? -9.849 -0.004 15.647 1.00 79.31 69 ASN A CA 1
ATOM 528 C C . ASN A 1 69 ? -8.915 1.150 16.065 1.00 79.31 69 ASN A C 1
ATOM 530 O O . ASN A 1 69 ? -8.908 1.518 17.242 1.00 79.31 69 ASN A O 1
ATOM 534 N N . SER A 1 70 ? -8.145 1.739 15.139 1.00 75.25 70 SER A N 1
ATOM 535 C CA . SER A 1 70 ? -7.402 2.972 15.422 1.00 75.25 70 SER A CA 1
ATOM 536 C C . SER A 1 70 ? -8.320 4.201 15.424 1.00 75.25 70 SER A C 1
ATOM 538 O O . SER A 1 70 ? -9.404 4.223 14.826 1.00 75.25 70 SER A O 1
ATOM 540 N N . GLY A 1 71 ? -7.890 5.244 16.141 1.00 81.12 71 GLY A N 1
ATOM 541 C CA . GLY A 1 71 ? -8.611 6.514 16.235 1.00 81.12 71 GLY A CA 1
ATOM 542 C C . GLY A 1 71 ? -10.062 6.356 16.708 1.00 81.12 71 GLY A C 1
ATOM 543 O O . GLY A 1 71 ? -10.351 5.590 17.629 1.00 81.12 71 GLY A O 1
ATOM 544 N N . LEU A 1 72 ? -10.981 7.080 16.060 1.00 82.88 72 LEU A N 1
ATOM 545 C CA . LEU A 1 72 ? -12.413 7.061 16.389 1.00 82.88 72 LEU A CA 1
ATOM 546 C C . LEU A 1 72 ? -13.093 5.722 16.063 1.00 82.88 72 LEU A C 1
ATOM 548 O O . LEU A 1 72 ? -14.099 5.384 16.682 1.00 82.88 72 LEU A O 1
ATOM 552 N N . LYS A 1 73 ? -12.538 4.925 15.140 1.00 84.19 73 LYS A N 1
ATOM 553 C CA . LYS A 1 73 ? -13.173 3.678 14.683 1.00 84.19 73 LYS A CA 1
ATOM 554 C C . LYS A 1 73 ? -13.219 2.615 15.774 1.00 84.19 73 LYS A C 1
ATOM 556 O O . LYS A 1 73 ? -14.178 1.855 15.830 1.00 84.19 73 LYS A O 1
ATOM 561 N N . GLY A 1 74 ? -12.218 2.580 16.656 1.00 84.88 74 GLY A N 1
ATOM 562 C CA . GLY A 1 74 ? -12.191 1.719 17.844 1.00 84.88 74 GLY A CA 1
ATOM 563 C C . GLY A 1 74 ? -12.622 2.418 19.131 1.00 84.88 74 GLY A C 1
ATOM 564 O O . GLY A 1 74 ? -12.482 1.832 20.207 1.00 84.88 74 GLY A O 1
ATOM 565 N N . ALA A 1 75 ? -13.096 3.664 19.050 1.00 89.62 75 ALA A N 1
ATOM 566 C CA . ALA A 1 75 ? -13.489 4.438 20.216 1.00 89.62 75 ALA A CA 1
ATOM 567 C C . ALA A 1 75 ? -14.967 4.238 20.578 1.00 89.62 75 ALA A C 1
ATOM 569 O O . ALA A 1 75 ? -15.787 3.867 19.735 1.00 89.62 75 ALA A O 1
ATOM 570 N N . ILE A 1 76 ? -15.294 4.503 21.844 1.00 91.38 76 ILE A N 1
ATOM 571 C CA . ILE A 1 76 ? -16.668 4.662 22.329 1.00 91.38 76 ILE A CA 1
ATOM 572 C C . ILE A 1 76 ? -16.778 5.987 23.067 1.00 91.38 76 ILE A C 1
ATOM 574 O O . ILE A 1 76 ? -16.024 6.231 24.009 1.00 91.38 76 ILE A O 1
ATOM 578 N N . THR A 1 77 ? -17.750 6.806 22.685 1.00 89.50 77 THR A N 1
ATOM 579 C CA . THR A 1 77 ? -18.078 8.029 23.412 1.00 89.50 77 THR A CA 1
ATOM 580 C C . THR A 1 77 ? -18.890 7.682 24.650 1.00 89.50 77 THR A C 1
ATOM 582 O O . THR A 1 77 ? -19.925 7.018 24.563 1.00 89.50 77 THR A O 1
ATOM 585 N N . ILE A 1 78 ? -18.452 8.165 25.805 1.00 85.62 78 ILE A N 1
ATOM 586 C CA . ILE A 1 78 ? -19.187 8.069 27.065 1.00 85.62 78 ILE A CA 1
ATOM 587 C C . ILE A 1 78 ? -19.708 9.437 27.488 1.00 85.62 78 ILE A C 1
ATOM 589 O O . ILE A 1 78 ? -19.085 10.457 27.203 1.00 85.62 78 ILE A O 1
ATOM 593 N N . VAL A 1 79 ? -20.835 9.441 28.197 1.00 80.25 79 VAL A N 1
ATOM 594 C CA . VAL A 1 79 ? -21.410 10.634 28.830 1.00 80.25 79 VAL A CA 1
ATOM 595 C C . VAL A 1 79 ? -21.310 10.461 30.340 1.00 80.25 79 VAL A C 1
ATOM 597 O O . VAL A 1 79 ? -21.738 9.436 30.873 1.00 80.25 79 VAL A O 1
ATOM 600 N N . TYR A 1 80 ? -20.754 11.455 31.027 1.00 74.06 80 TYR A N 1
ATOM 601 C CA . TYR A 1 80 ? -20.648 11.477 32.486 1.00 74.06 80 TYR A CA 1
ATOM 602 C C . TYR A 1 80 ? -21.078 12.844 33.052 1.00 74.06 80 TYR A C 1
ATOM 604 O O . TYR A 1 80 ? -21.081 13.841 32.320 1.00 74.06 80 TYR A O 1
ATOM 612 N N . PRO A 1 81 ? -21.485 12.918 34.334 1.00 69.44 81 PRO A N 1
ATOM 613 C CA . PRO A 1 81 ? -21.782 14.190 34.990 1.00 69.44 81 PRO A CA 1
ATOM 614 C C . PRO A 1 81 ? -20.544 15.092 35.003 1.00 69.44 81 PRO A C 1
ATOM 616 O O . PRO A 1 81 ? -19.471 14.661 35.415 1.00 69.44 81 PRO A O 1
ATOM 619 N N . ALA A 1 82 ? -20.675 16.340 34.556 1.00 65.25 82 ALA A N 1
ATOM 620 C CA . ALA A 1 82 ? -19.536 17.247 34.460 1.00 65.25 82 ALA A CA 1
ATOM 621 C C . ALA A 1 82 ? -18.938 17.515 35.850 1.00 65.25 82 ALA A C 1
ATOM 623 O O . ALA A 1 82 ? -19.649 17.885 36.790 1.00 65.25 82 ALA A O 1
ATOM 624 N N . ALA A 1 83 ? -17.621 17.350 35.974 1.00 57.94 83 ALA A N 1
ATOM 625 C CA . ALA A 1 83 ? -16.899 17.621 37.211 1.00 57.94 83 ALA A CA 1
ATOM 626 C C . ALA A 1 83 ? -16.390 19.071 37.241 1.00 57.94 83 ALA A C 1
ATOM 628 O O . ALA A 1 83 ? -16.349 19.775 36.229 1.00 57.94 83 ALA A O 1
ATOM 629 N N . ILE A 1 84 ? -15.961 19.544 38.417 1.00 45.19 84 ILE A N 1
ATOM 630 C CA . ILE A 1 84 ? -15.423 20.901 38.560 1.00 45.19 84 ILE A CA 1
ATOM 631 C C . ILE A 1 84 ? -14.104 21.030 37.770 1.00 45.19 84 ILE A C 1
ATOM 633 O O . ILE A 1 84 ? -13.045 20.640 38.261 1.00 45.19 84 ILE A O 1
ATOM 637 N N . GLY A 1 85 ? -14.162 21.637 36.582 1.00 50.94 85 GLY A N 1
ATOM 638 C CA . GLY A 1 85 ? -13.027 21.805 35.664 1.00 50.94 85 GLY A CA 1
ATOM 639 C C . GLY A 1 85 ? -13.400 21.621 34.190 1.00 50.94 85 GLY A C 1
ATOM 640 O O . GLY A 1 85 ? -12.710 22.169 33.332 1.00 50.94 85 GLY A O 1
ATOM 641 N N . ASP A 1 86 ? -14.511 20.935 33.905 1.00 55.44 86 ASP A N 1
ATOM 642 C CA . ASP A 1 86 ? -15.047 20.822 32.549 1.00 55.44 86 ASP A CA 1
ATOM 643 C C . ASP A 1 86 ? -15.637 22.173 32.103 1.00 55.44 86 ASP A C 1
ATOM 645 O O . ASP A 1 86 ? -16.388 22.816 32.840 1.00 55.44 86 ASP A O 1
ATOM 649 N N . GLN A 1 87 ? -15.292 22.627 30.892 1.00 50.81 87 GLN A N 1
ATOM 650 C CA . GLN A 1 87 ? -15.805 23.866 30.284 1.00 50.81 87 GLN A CA 1
ATOM 651 C C . GLN A 1 87 ? -17.251 23.669 29.790 1.00 50.81 87 GLN A C 1
ATOM 653 O O . GLN A 1 87 ? -17.534 23.776 28.599 1.00 50.81 87 GLN A O 1
ATOM 658 N N . VAL A 1 88 ? -18.175 23.334 30.692 1.00 56.16 88 VAL A N 1
ATOM 659 C CA . VAL A 1 88 ? -19.600 23.174 30.367 1.00 56.16 88 VAL A CA 1
ATOM 660 C C . VAL A 1 88 ? -20.341 24.475 30.702 1.00 56.16 88 VAL A C 1
ATOM 662 O O . VAL A 1 88 ? -20.212 24.969 31.825 1.00 56.16 88 VAL A O 1
ATOM 665 N N . PRO A 1 89 ? -21.118 25.062 29.769 1.00 49.44 89 PRO A N 1
ATOM 666 C CA . PRO A 1 89 ? -21.889 26.275 30.030 1.00 49.44 89 PRO A CA 1
ATOM 667 C C . PRO A 1 89 ? -22.823 26.116 31.240 1.00 49.44 89 PRO A C 1
ATOM 669 O O . PRO A 1 89 ? -23.607 25.172 31.320 1.00 49.44 89 PRO A O 1
ATOM 672 N N . VAL A 1 90 ? -22.768 27.081 32.164 1.00 51.28 90 VAL A N 1
ATOM 673 C CA . VAL A 1 90 ? -23.453 27.081 33.479 1.00 51.28 90 VAL A CA 1
ATOM 674 C C . VAL A 1 90 ? -24.991 27.191 33.375 1.00 51.28 90 VAL A C 1
ATOM 676 O O . VAL A 1 90 ? -25.689 27.268 34.379 1.00 51.28 90 VAL A O 1
ATOM 679 N N . THR A 1 91 ? -25.559 27.203 32.168 1.00 54.75 91 THR A N 1
ATOM 680 C CA . THR A 1 91 ? -27.007 27.341 31.931 1.00 54.75 91 THR A CA 1
ATOM 681 C C . THR A 1 91 ? -27.785 26.027 32.026 1.00 54.75 91 THR A C 1
ATOM 683 O O . THR A 1 91 ? -29.013 26.054 31.980 1.00 54.75 91 THR A O 1
ATOM 686 N N . ASN A 1 92 ? -27.109 24.883 32.164 1.00 55.28 92 ASN A N 1
ATOM 687 C CA . ASN A 1 92 ? -27.752 23.571 32.202 1.00 55.28 92 ASN A CA 1
ATOM 688 C C . ASN A 1 92 ? -27.925 23.085 33.660 1.00 55.28 92 ASN A C 1
ATOM 690 O O . ASN A 1 92 ? -26.921 22.975 34.365 1.00 55.28 92 ASN A O 1
ATOM 694 N N . PRO A 1 93 ? -29.145 22.750 34.132 1.00 55.91 93 PRO A N 1
ATOM 695 C CA . PRO A 1 93 ? -29.361 22.246 35.497 1.00 55.91 93 PRO A CA 1
ATOM 696 C C . PRO A 1 93 ? -28.689 20.886 35.771 1.00 55.91 93 PRO A C 1
ATOM 698 O O . PRO A 1 93 ? -28.508 20.517 36.929 1.00 55.91 93 PRO A O 1
ATOM 701 N N . HIS A 1 94 ? -28.282 20.167 34.717 1.00 61.59 94 HIS A N 1
ATOM 702 C CA . HIS A 1 94 ? -27.521 18.916 34.774 1.00 61.59 94 HIS A CA 1
ATOM 703 C C . HIS A 1 94 ? -26.338 18.971 33.786 1.00 61.59 94 HIS A C 1
ATOM 705 O O . HIS A 1 94 ? -26.460 18.494 32.653 1.00 61.59 94 HIS A O 1
ATOM 711 N N . PRO A 1 95 ? -25.202 19.598 34.145 1.00 65.56 95 PRO A N 1
ATOM 712 C CA . PRO A 1 95 ? -24.062 19.684 33.242 1.00 65.56 95 PRO A CA 1
ATOM 713 C C . PRO A 1 95 ? -23.463 18.285 33.032 1.00 65.56 95 PRO A C 1
ATOM 715 O O . PRO A 1 95 ? -23.215 17.545 33.983 1.00 65.56 95 PRO A O 1
ATOM 718 N N . THR A 1 96 ? -23.258 17.913 31.773 1.00 71.06 96 THR A N 1
ATOM 719 C CA . THR A 1 96 ? -22.700 16.623 31.343 1.00 71.06 96 THR A CA 1
ATOM 720 C C . THR A 1 96 ? -21.525 16.870 30.408 1.00 71.06 96 THR A C 1
ATOM 722 O O . THR A 1 96 ? -21.494 17.878 29.700 1.00 71.06 96 THR A O 1
ATOM 725 N N . ALA A 1 97 ? -20.555 15.964 30.425 1.00 73.56 97 ALA A N 1
ATOM 726 C CA . ALA A 1 97 ? -19.386 15.991 29.561 1.00 73.56 97 ALA A CA 1
ATOM 727 C C . ALA A 1 97 ? -19.279 14.677 28.776 1.00 73.56 97 ALA A C 1
ATOM 729 O O . ALA A 1 97 ? -19.757 13.627 29.218 1.00 73.56 97 ALA A O 1
ATOM 730 N N . THR A 1 98 ? -18.674 14.752 27.590 1.00 80.12 98 THR A N 1
ATOM 731 C CA . THR A 1 98 ? -18.443 13.611 26.697 1.00 80.12 98 THR A CA 1
ATOM 732 C C . THR A 1 98 ? -16.957 13.310 26.590 1.00 80.12 98 THR A C 1
ATOM 734 O O . THR A 1 98 ? -16.155 14.234 26.461 1.00 80.12 98 THR A O 1
ATOM 737 N N . PHE A 1 99 ? -16.589 12.031 26.590 1.00 83.25 99 PHE A N 1
ATOM 738 C CA . PHE A 1 99 ? -15.202 11.602 26.404 1.00 83.25 99 PHE A CA 1
ATOM 739 C C . PHE A 1 99 ? -15.128 10.368 25.507 1.00 83.25 99 PHE A C 1
ATOM 741 O O . PHE A 1 99 ? -15.920 9.442 25.673 1.00 83.25 99 PHE A O 1
ATOM 748 N N . ASP A 1 100 ? -14.160 10.333 24.593 1.00 87.25 100 ASP A N 1
ATOM 749 C CA . ASP A 1 100 ? -13.954 9.199 23.693 1.00 87.25 100 ASP A CA 1
ATOM 750 C C . ASP A 1 100 ? -12.933 8.222 24.280 1.00 87.25 100 ASP A C 1
ATOM 752 O O . ASP A 1 100 ? -11.746 8.517 24.423 1.00 87.25 100 ASP A O 1
ATOM 756 N N . LEU A 1 101 ? -13.399 7.023 24.622 1.00 87.50 101 LEU A N 1
ATOM 757 C CA . LEU A 1 101 ? -12.560 5.931 25.097 1.00 87.50 101 LEU A CA 1
ATOM 758 C C . LEU A 1 101 ? -11.924 5.213 23.905 1.00 87.50 101 LEU A C 1
ATOM 760 O O . LEU A 1 101 ? -12.556 4.357 23.287 1.00 87.50 101 LEU A O 1
ATOM 764 N N . SER A 1 102 ? -10.670 5.528 23.586 1.00 88.62 102 SER A N 1
ATOM 765 C CA . SER A 1 102 ? -9.923 4.838 22.525 1.00 88.62 102 SER A CA 1
ATOM 766 C C . SER A 1 102 ? -9.732 3.348 22.831 1.00 88.62 102 SER A C 1
ATOM 768 O O . SER A 1 102 ? -9.470 2.972 23.975 1.00 88.62 102 SER A O 1
ATOM 770 N N . TYR A 1 103 ? -9.784 2.503 21.796 1.00 89.12 103 TYR A N 1
ATOM 771 C CA . TYR A 1 103 ? -9.603 1.044 21.891 1.00 89.12 103 TYR A CA 1
ATOM 772 C C . TYR A 1 103 ? -10.656 0.314 22.746 1.00 89.12 103 TYR A C 1
ATOM 774 O O . TYR A 1 103 ? -10.409 -0.799 23.214 1.00 89.12 103 TYR A O 1
ATOM 782 N N . ALA A 1 104 ? -11.827 0.925 22.945 1.00 90.88 104 ALA A N 1
ATOM 783 C CA . ALA A 1 104 ? -12.941 0.370 23.713 1.00 90.88 104 ALA A CA 1
ATOM 784 C C . ALA A 1 104 ? -13.924 -0.465 22.870 1.00 90.88 104 ALA A C 1
ATOM 786 O O . ALA A 1 104 ? -14.837 -1.066 23.437 1.00 90.88 104 ALA A O 1
ATOM 787 N N . LYS A 1 105 ? -13.753 -0.508 21.539 1.00 92.06 105 LYS A N 1
ATOM 788 C CA . LYS A 1 105 ? -14.566 -1.280 20.584 1.00 92.06 105 LYS A CA 1
ATOM 789 C C . LYS A 1 105 ? -13.688 -2.175 19.704 1.00 92.06 105 LYS A C 1
ATOM 791 O O . LYS A 1 105 ? -12.630 -1.752 19.243 1.00 92.06 105 LYS A O 1
ATOM 796 N N . LEU A 1 106 ? -14.156 -3.392 19.436 1.00 91.62 106 LEU A N 1
ATOM 797 C CA . LEU A 1 106 ? -13.532 -4.361 18.537 1.00 91.62 106 LEU A CA 1
ATOM 798 C C . LEU A 1 106 ? -14.598 -5.059 17.693 1.00 91.62 106 LEU A C 1
ATOM 800 O O . LEU A 1 106 ? -15.535 -5.634 18.244 1.00 91.62 106 LEU A O 1
ATOM 804 N N . ASP A 1 107 ? -14.402 -5.073 16.376 1.00 90.69 107 ASP A N 1
ATOM 805 C CA . ASP A 1 107 ? -15.254 -5.800 15.436 1.00 90.69 107 ASP A CA 1
ATOM 806 C C . ASP A 1 107 ? -14.476 -6.926 14.756 1.00 90.69 107 ASP A C 1
ATOM 808 O O . ASP A 1 107 ? -13.502 -6.697 14.035 1.00 90.69 107 ASP A O 1
ATOM 812 N N . ILE A 1 108 ? -14.946 -8.151 14.963 1.00 89.75 108 ILE A N 1
ATOM 813 C CA . ILE A 1 108 ? -14.365 -9.382 14.438 1.00 89.75 108 ILE A CA 1
ATOM 814 C C . ILE A 1 108 ? -15.233 -9.874 13.278 1.00 89.75 108 ILE A C 1
ATOM 816 O O . ILE A 1 108 ? -16.443 -10.048 13.430 1.00 89.75 108 ILE A O 1
ATOM 820 N N . VAL A 1 109 ? -14.623 -10.130 12.121 1.00 87.56 109 VAL A N 1
ATOM 821 C CA . VAL A 1 109 ? -15.311 -10.662 10.938 1.00 87.56 109 VAL A CA 1
ATOM 822 C C . VAL A 1 109 ? -15.285 -12.186 10.984 1.00 87.56 109 VAL A C 1
ATOM 824 O O . VAL A 1 109 ? -14.218 -12.805 10.915 1.00 87.56 109 VAL A O 1
ATOM 827 N N . LYS A 1 110 ? -16.463 -12.807 11.103 1.00 84.44 110 LYS A N 1
ATOM 828 C CA . LYS A 1 110 ? -16.577 -14.270 11.125 1.00 84.44 110 LYS A CA 1
ATOM 829 C C . LYS A 1 110 ? -16.351 -14.875 9.734 1.00 84.44 110 LYS A C 1
ATOM 831 O O . LYS A 1 110 ? -16.618 -14.206 8.734 1.00 84.44 110 LYS A O 1
ATOM 836 N N . PRO A 1 111 ? -15.879 -16.130 9.652 1.00 77.88 111 PRO A N 1
ATOM 837 C CA . PRO A 1 111 ? -15.825 -16.864 8.393 1.00 77.88 111 PRO A CA 1
ATOM 838 C C . PRO A 1 111 ? -17.212 -17.167 7.843 1.00 77.88 111 PRO A C 1
ATOM 840 O O . PRO A 1 111 ? -18.195 -17.219 8.579 1.00 77.88 111 PRO A O 1
ATOM 843 N N . ALA A 1 112 ? -17.282 -17.361 6.529 1.00 71.75 112 ALA A N 1
ATOM 844 C CA . ALA A 1 112 ? -18.457 -17.911 5.881 1.00 71.75 112 ALA A CA 1
ATOM 845 C C . ALA A 1 112 ? -18.647 -19.365 6.342 1.00 71.75 112 ALA A C 1
ATOM 847 O O . ALA A 1 112 ? -17.787 -20.225 6.128 1.00 71.75 112 ALA A O 1
ATOM 848 N N . GLU A 1 113 ? -19.775 -19.623 6.997 1.00 68.94 113 GLU A N 1
ATOM 849 C CA . GLU A 1 113 ? -20.152 -20.931 7.528 1.00 68.94 113 GLU A CA 1
ATOM 850 C C . GLU A 1 113 ? -21.280 -21.519 6.667 1.00 68.94 113 GLU A C 1
ATOM 852 O O . GLU A 1 113 ? -22.416 -21.066 6.728 1.00 68.94 113 GLU A O 1
ATOM 857 N N . GLY A 1 114 ? -20.994 -22.538 5.852 1.00 57.94 114 GLY A N 1
ATOM 858 C CA . GLY A 1 114 ? -21.985 -23.119 4.934 1.00 57.94 114 GLY A CA 1
ATOM 859 C C . GLY A 1 114 ? -22.359 -22.226 3.737 1.00 57.94 114 GLY A C 1
ATOM 860 O O . GLY A 1 114 ? -21.768 -21.175 3.495 1.00 57.94 114 GLY A O 1
ATOM 861 N N . SER A 1 115 ? -23.332 -22.670 2.937 1.00 51.62 115 SER A N 1
ATOM 862 C CA . SER A 1 115 ? -23.857 -21.925 1.784 1.00 51.62 115 SER A CA 1
ATOM 863 C C . SER A 1 115 ? -25.344 -21.631 1.987 1.00 51.62 115 SER A C 1
ATOM 865 O O . SER A 1 115 ? -26.071 -22.534 2.403 1.00 51.62 115 SER A O 1
ATOM 867 N N . PRO A 1 116 ? -25.828 -20.408 1.698 1.00 56.81 116 PRO A N 1
ATOM 868 C CA . PRO A 1 116 ? -27.262 -20.156 1.659 1.00 56.81 116 PRO A CA 1
ATOM 869 C C . PRO A 1 116 ? -27.868 -21.000 0.531 1.00 56.81 116 PRO A C 1
ATOM 871 O O . PRO A 1 116 ? -27.550 -20.804 -0.641 1.00 56.81 116 PRO A O 1
ATOM 874 N N . VAL A 1 117 ? -28.702 -21.977 0.885 1.00 57.66 117 VAL A N 1
ATOM 875 C CA . VAL A 1 117 ? -29.421 -22.802 -0.092 1.00 57.66 117 VAL A CA 1
ATOM 876 C C . VAL A 1 117 ? -30.642 -22.012 -0.535 1.00 57.66 117 VAL A C 1
ATOM 878 O O . VAL A 1 117 ? -31.333 -21.452 0.305 1.00 57.66 117 VAL A O 1
ATOM 881 N N . LEU A 1 118 ? -30.913 -21.925 -1.835 1.00 58.69 118 LEU A N 1
ATOM 882 C CA . LEU A 1 118 ? -32.139 -21.292 -2.319 1.00 58.69 118 LEU A CA 1
ATOM 883 C C . LEU A 1 118 ? -33.299 -22.296 -2.237 1.00 58.69 118 LEU A C 1
ATOM 885 O O . LEU A 1 118 ? -33.148 -23.446 -2.648 1.00 58.69 118 LEU A O 1
ATOM 889 N N . ASP A 1 119 ? -34.448 -21.876 -1.711 1.00 61.72 119 ASP A N 1
ATOM 890 C CA . ASP A 1 119 ? -35.686 -22.648 -1.785 1.00 61.72 119 ASP A CA 1
ATOM 891 C C . ASP A 1 119 ? -36.208 -22.715 -3.235 1.00 61.72 119 ASP A C 1
ATOM 893 O O . ASP A 1 119 ? -35.692 -22.058 -4.144 1.00 61.72 119 ASP A O 1
ATOM 897 N N . GLY A 1 120 ? -37.270 -23.493 -3.470 1.00 51.16 120 GLY A N 1
ATOM 898 C CA . GLY A 1 120 ? -37.902 -23.611 -4.793 1.00 51.16 120 GLY A CA 1
ATOM 899 C C . GLY A 1 120 ? -38.487 -22.303 -5.354 1.00 51.16 120 GLY A C 1
ATOM 900 O O . GLY A 1 120 ? -38.903 -22.280 -6.509 1.00 51.16 120 GLY A O 1
ATOM 901 N N . SER A 1 121 ? -38.511 -21.223 -4.566 1.00 59.31 121 SER A N 1
ATOM 902 C CA . SER A 1 121 ? -38.935 -19.873 -4.964 1.00 59.31 121 SER A CA 1
ATOM 903 C C . SER A 1 121 ? -37.753 -18.907 -5.150 1.00 59.31 121 SER A C 1
ATOM 905 O O . SER A 1 121 ? -37.957 -17.740 -5.488 1.00 59.31 121 SER A O 1
ATOM 907 N N . GLY A 1 122 ? -36.513 -19.377 -4.968 1.00 57.19 122 GLY A N 1
ATOM 908 C CA . GLY A 1 122 ? -35.301 -18.572 -5.092 1.00 57.19 122 GLY A CA 1
ATOM 909 C C . GLY A 1 122 ? -34.970 -17.721 -3.861 1.00 57.19 122 GLY A C 1
ATOM 910 O O . GLY A 1 122 ? -34.167 -16.798 -3.992 1.00 57.19 122 GLY A O 1
ATOM 911 N N . ASN A 1 123 ? -35.554 -17.998 -2.689 1.00 59.00 123 ASN A N 1
ATOM 912 C CA . ASN A 1 123 ? -35.190 -17.336 -1.433 1.00 59.00 123 ASN A CA 1
ATOM 913 C C . ASN A 1 123 ? -34.076 -18.116 -0.719 1.00 59.00 123 ASN A C 1
ATOM 915 O O . ASN A 1 123 ? -34.187 -19.334 -0.601 1.00 59.00 123 ASN A O 1
ATOM 919 N N . PRO A 1 124 ? -33.033 -17.466 -0.176 1.00 59.88 124 PRO A N 1
ATOM 920 C CA . PRO A 1 124 ? -32.041 -18.151 0.638 1.00 59.88 124 PRO A CA 1
ATOM 921 C C . PRO A 1 124 ? -32.671 -18.631 1.949 1.00 59.88 124 PRO A C 1
ATOM 923 O O . PRO A 1 124 ? -33.076 -17.834 2.793 1.00 59.88 124 PRO A O 1
ATOM 926 N N . VAL A 1 125 ? -32.731 -19.946 2.120 1.00 65.81 125 VAL A N 1
ATOM 927 C CA . VAL A 1 125 ? -33.124 -20.638 3.343 1.00 65.81 125 VAL A CA 1
ATOM 928 C C . VAL A 1 125 ? -31.883 -21.117 4.086 1.00 65.81 125 VAL A C 1
ATOM 930 O O . VAL A 1 125 ? -30.996 -21.782 3.543 1.00 65.81 125 VAL A O 1
ATOM 933 N N . LEU A 1 126 ? -31.816 -20.759 5.365 1.00 66.94 126 LEU A N 1
ATOM 934 C CA . LEU A 1 126 ? -30.747 -21.184 6.255 1.00 66.94 126 LEU A CA 1
ATOM 935 C C . LEU A 1 126 ? -31.090 -22.574 6.783 1.00 66.94 126 LEU A C 1
ATOM 937 O O . LEU A 1 126 ? -32.121 -22.779 7.421 1.00 66.94 126 LEU A O 1
ATOM 941 N N . THR A 1 127 ? -30.242 -23.542 6.456 1.00 58.72 127 THR A N 1
ATOM 942 C CA . THR A 1 127 ? -30.414 -24.937 6.869 1.00 58.72 127 THR A CA 1
ATOM 943 C C . THR A 1 127 ? -29.527 -25.188 8.078 1.00 58.72 127 THR A C 1
ATOM 945 O O . THR A 1 127 ? -28.336 -24.886 8.032 1.00 58.72 127 THR A O 1
ATOM 948 N N . ASP A 1 128 ? -30.086 -25.724 9.162 1.00 58.44 128 ASP A N 1
ATOM 949 C CA . ASP A 1 128 ? -29.281 -26.154 10.303 1.00 58.44 128 ASP A CA 1
ATOM 950 C C . ASP A 1 128 ? -28.484 -27.411 9.907 1.00 58.44 128 ASP A C 1
ATOM 952 O O . ASP A 1 128 ? -29.084 -28.431 9.546 1.00 58.44 128 ASP A O 1
ATOM 956 N N . PRO A 1 129 ? -27.141 -27.375 9.972 1.00 57.53 129 PRO A N 1
ATOM 957 C CA . PRO A 1 129 ? -26.291 -28.487 9.553 1.00 57.53 129 PRO A CA 1
ATOM 958 C C . PRO A 1 129 ? -26.468 -29.743 10.420 1.00 57.53 129 PRO A C 1
ATOM 960 O O . PRO A 1 129 ? -26.115 -30.836 9.987 1.00 57.53 129 PRO A O 1
ATOM 963 N N . THR A 1 130 ? -27.016 -29.607 11.631 1.00 63.06 130 THR A N 1
ATOM 964 C CA . THR A 1 130 ? -27.218 -30.713 12.580 1.00 63.06 130 THR A CA 1
ATOM 965 C C . THR A 1 130 ? -28.499 -31.486 12.288 1.00 63.06 130 THR A C 1
ATOM 967 O O . THR A 1 130 ? -28.561 -32.699 12.473 1.00 63.06 130 THR A O 1
ATOM 970 N N . THR A 1 131 ? -29.540 -30.780 11.845 1.00 61.53 131 THR A N 1
ATOM 971 C CA . THR A 1 131 ? -30.874 -31.351 11.615 1.00 61.53 131 THR A CA 1
ATOM 972 C C . THR A 1 131 ? -31.207 -31.518 10.134 1.00 61.53 131 THR A C 1
ATOM 974 O O . THR A 1 131 ? -32.164 -32.221 9.809 1.00 61.53 131 THR A O 1
ATOM 977 N N . GLY A 1 132 ? -30.441 -30.889 9.235 1.00 62.03 132 GLY A N 1
ATOM 978 C CA . GLY A 1 132 ? -30.670 -30.903 7.788 1.00 62.03 132 GLY A CA 1
ATOM 979 C C . GLY A 1 132 ? -31.971 -30.214 7.366 1.00 62.03 132 GLY A C 1
ATOM 980 O O . GLY A 1 132 ? -32.426 -30.403 6.240 1.00 62.03 132 GLY A O 1
ATOM 981 N N . LYS A 1 133 ? -32.601 -29.451 8.269 1.00 64.12 133 LYS A N 1
ATOM 982 C CA . LYS A 1 133 ? -33.880 -28.767 8.047 1.00 64.12 133 LYS A CA 1
ATOM 983 C C . LYS A 1 133 ? -33.680 -27.260 7.960 1.00 64.12 133 LYS A C 1
ATOM 985 O O . LYS A 1 133 ? -32.767 -26.708 8.569 1.00 64.12 133 LYS A O 1
ATOM 990 N N . VAL A 1 134 ? -34.568 -26.602 7.218 1.00 61.25 134 VAL A N 1
ATOM 991 C CA . VAL A 1 134 ? -34.653 -25.138 7.189 1.00 61.25 134 VAL A CA 1
ATOM 992 C C . VAL A 1 134 ? -35.044 -24.645 8.580 1.00 61.25 134 VAL A C 1
ATOM 994 O O . VAL A 1 134 ? -36.101 -25.020 9.090 1.00 61.25 134 VAL A O 1
ATOM 997 N N . ASP A 1 135 ? -34.197 -23.814 9.181 1.00 58.72 135 ASP A N 1
ATOM 998 C CA . ASP A 1 135 ? -34.445 -23.176 10.471 1.00 58.72 135 ASP A CA 1
ATOM 999 C C . ASP A 1 135 ? -34.650 -21.665 10.254 1.00 58.72 135 ASP A C 1
ATOM 1001 O O . ASP A 1 135 ? -33.688 -20.936 9.993 1.00 58.72 135 ASP A O 1
ATOM 1005 N N . PRO A 1 136 ? -35.897 -21.167 10.361 1.00 57.06 136 PRO A N 1
ATOM 1006 C CA . PRO A 1 136 ? -36.213 -19.757 10.151 1.00 57.06 136 PRO A CA 1
ATOM 1007 C C . PRO A 1 136 ? -35.719 -18.845 11.286 1.00 57.06 136 PRO A C 1
ATOM 1009 O O . PRO A 1 136 ? -35.821 -17.626 11.171 1.00 57.06 136 PRO A O 1
ATOM 1012 N N . THR A 1 137 ? -35.212 -19.401 12.392 1.00 56.72 137 THR A N 1
ATOM 1013 C CA . THR A 1 137 ? -34.662 -18.626 13.516 1.00 56.72 137 THR A CA 1
ATOM 1014 C C . THR A 1 137 ? -33.184 -18.286 13.338 1.00 56.72 137 THR A C 1
ATOM 1016 O O . THR A 1 137 ? -32.656 -17.415 14.038 1.00 56.72 137 THR A O 1
ATOM 1019 N N . LEU A 1 138 ? -32.509 -18.931 12.381 1.00 56.09 138 LEU A N 1
ATOM 1020 C CA . LEU A 1 138 ? -31.147 -18.581 12.012 1.00 56.09 138 LEU A CA 1
ATOM 1021 C C . LEU A 1 138 ? -31.140 -17.210 11.335 1.00 56.09 138 LEU A C 1
ATOM 1023 O O . LEU A 1 138 ? -31.905 -16.938 10.419 1.00 56.09 138 LEU A O 1
ATOM 1027 N N . THR A 1 139 ? -30.245 -16.336 11.782 1.00 57.16 139 THR A N 1
ATOM 1028 C CA . THR A 1 139 ? -30.008 -15.025 11.154 1.00 57.16 139 THR A CA 1
ATOM 1029 C C . THR A 1 139 ? -28.743 -15.013 10.296 1.00 57.16 139 THR A C 1
ATOM 1031 O O . THR A 1 139 ? -28.419 -13.995 9.690 1.00 57.16 139 THR A O 1
ATOM 1034 N N . ALA A 1 140 ? -28.006 -16.125 10.277 1.00 60.78 140 ALA A N 1
ATOM 1035 C CA . ALA A 1 140 ? -26.792 -16.321 9.503 1.00 60.78 140 ALA A CA 1
ATOM 1036 C C . ALA A 1 140 ? -26.609 -17.809 9.150 1.00 60.78 140 ALA A C 1
ATOM 1038 O O . ALA A 1 140 ? -27.067 -18.666 9.916 1.00 60.78 140 ALA A O 1
ATOM 1039 N N . PRO A 1 141 ? -25.945 -18.120 8.023 1.00 60.69 141 PRO A N 1
ATOM 1040 C CA . PRO A 1 141 ? -25.524 -19.476 7.688 1.00 60.69 141 PRO A CA 1
ATOM 1041 C C . PRO A 1 141 ? -24.720 -20.117 8.827 1.00 60.69 141 PRO A C 1
ATOM 1043 O O . PRO A 1 141 ? -23.844 -19.476 9.402 1.00 60.69 141 PRO A O 1
ATOM 1046 N N . LYS A 1 142 ? -25.051 -21.366 9.168 1.00 60.53 142 LYS A N 1
ATOM 1047 C CA . LYS A 1 142 ? -24.290 -22.212 10.095 1.00 60.53 142 LYS A CA 1
ATOM 1048 C C . LYS A 1 142 ? -23.805 -23.436 9.334 1.00 60.53 142 LYS A C 1
ATOM 1050 O O . LYS A 1 142 ? -24.565 -24.035 8.577 1.00 60.53 142 LYS A O 1
ATOM 1055 N N . GLY A 1 143 ? -22.558 -23.835 9.545 1.00 59.78 143 GLY A N 1
ATOM 1056 C CA . GLY A 1 143 ? -21.976 -24.963 8.825 1.00 59.78 143 GLY A CA 1
ATOM 1057 C C . GLY A 1 143 ? -20.464 -25.045 8.960 1.00 59.78 143 GLY A C 1
ATOM 1058 O O . GLY A 1 143 ? -19.845 -24.308 9.724 1.00 59.78 143 GLY A O 1
ATOM 1059 N N . GLN A 1 144 ? -19.863 -25.959 8.200 1.00 56.59 144 GLN A N 1
ATOM 1060 C CA . GLN A 1 144 ? -18.410 -26.032 8.091 1.00 56.59 144 GLN A CA 1
ATOM 1061 C C . GLN A 1 144 ? -17.873 -24.735 7.468 1.00 56.59 144 GLN A C 1
ATOM 1063 O O . GLN A 1 144 ? -18.485 -24.174 6.555 1.00 56.59 144 GLN A O 1
ATOM 1068 N N . ILE A 1 145 ? -16.723 -24.272 7.964 1.00 59.06 145 ILE A N 1
ATOM 1069 C CA . ILE A 1 145 ? -15.987 -23.159 7.358 1.00 59.06 145 ILE A CA 1
ATOM 1070 C C . ILE A 1 145 ? -15.677 -23.536 5.908 1.00 59.06 145 ILE A C 1
ATOM 1072 O O . ILE A 1 145 ? -15.030 -24.555 5.655 1.00 59.06 145 ILE A O 1
ATOM 1076 N N . VAL A 1 146 ? -16.146 -22.722 4.964 1.00 56.94 146 VAL A N 1
ATOM 1077 C CA . VAL A 1 146 ? -15.850 -22.918 3.542 1.00 56.94 146 VAL A CA 1
ATOM 1078 C C . VAL A 1 146 ? -14.378 -22.569 3.309 1.00 56.94 146 VAL A C 1
ATOM 1080 O O . VAL A 1 146 ? -13.920 -21.508 3.728 1.00 56.94 146 VAL A O 1
ATOM 1083 N N . LEU A 1 147 ? -13.626 -23.477 2.680 1.00 55.09 147 LEU A N 1
ATOM 1084 C CA . LEU A 1 147 ? -12.240 -23.250 2.260 1.00 55.09 147 LEU A CA 1
ATOM 1085 C C . LEU A 1 147 ? -12.209 -22.993 0.742 1.00 55.09 147 LEU A C 1
ATOM 1087 O O . LEU A 1 147 ? -12.795 -23.792 0.009 1.00 55.09 147 LEU A O 1
ATOM 1091 N N . PRO A 1 148 ? -11.527 -21.941 0.245 1.00 57.56 148 PRO A N 1
ATOM 1092 C CA . PRO A 1 148 ? -10.763 -20.927 0.983 1.00 57.56 148 PRO A CA 1
ATOM 1093 C C . PRO A 1 148 ? -11.657 -20.033 1.856 1.00 57.56 148 PRO A C 1
ATOM 1095 O O . PRO A 1 148 ? -12.807 -19.774 1.511 1.00 57.56 148 PRO A O 1
ATOM 1098 N N . VAL A 1 149 ? -11.120 -19.587 2.998 1.00 63.56 149 VAL A N 1
ATOM 1099 C CA . VAL A 1 149 ? -11.874 -18.852 4.025 1.00 63.56 149 VAL A CA 1
ATOM 1100 C C . VAL A 1 149 ? -12.391 -17.528 3.461 1.00 63.56 149 VAL A C 1
ATOM 1102 O O . VAL A 1 149 ? -11.634 -16.580 3.278 1.00 63.56 149 VAL A O 1
ATOM 1105 N N . ALA A 1 150 ? -13.692 -17.474 3.185 1.00 65.12 150 ALA A N 1
ATOM 1106 C CA . ALA A 1 150 ? -14.395 -16.274 2.740 1.00 65.12 150 ALA A CA 1
ATOM 1107 C C . ALA A 1 150 ? -14.981 -15.509 3.944 1.00 65.12 150 ALA A C 1
ATOM 1109 O O . ALA A 1 150 ? -15.275 -16.130 4.972 1.00 65.12 150 ALA A O 1
ATOM 1110 N N . PRO A 1 151 ? -15.175 -14.180 3.851 1.00 72.50 151 PRO A N 1
ATOM 1111 C CA . PRO A 1 151 ? -15.817 -13.425 4.919 1.00 72.50 151 PRO A CA 1
ATOM 1112 C C . PRO A 1 151 ? -17.305 -13.798 4.992 1.00 72.50 151 PRO A C 1
ATOM 1114 O O . PRO A 1 151 ? -17.988 -13.880 3.971 1.00 72.50 151 PRO A O 1
ATOM 1117 N N . GLY A 1 152 ? -17.800 -14.050 6.201 1.00 72.56 152 GLY A N 1
ATOM 1118 C CA . GLY A 1 152 ? -19.201 -14.367 6.461 1.00 72.56 152 GLY A CA 1
ATOM 1119 C C . GLY A 1 152 ? -20.102 -13.130 6.474 1.00 72.56 152 GLY A C 1
ATOM 1120 O O . GLY A 1 152 ? -19.647 -11.993 6.359 1.00 72.56 152 GLY A O 1
ATOM 1121 N N . SER A 1 153 ? -21.406 -13.350 6.656 1.00 76.12 153 SER A N 1
ATOM 1122 C CA . SER A 1 153 ? -22.416 -12.279 6.703 1.00 76.12 153 SER A CA 1
ATOM 1123 C C . SER A 1 153 ? -22.539 -11.591 8.071 1.00 76.12 153 SER A C 1
ATOM 1125 O O . SER A 1 153 ? -23.290 -10.625 8.209 1.00 76.12 153 SER A O 1
ATOM 1127 N N . THR A 1 154 ? -21.830 -12.080 9.091 1.00 83.69 154 THR A N 1
ATOM 1128 C CA . THR A 1 154 ? -21.925 -11.610 10.481 1.00 83.69 154 THR A CA 1
ATOM 1129 C C . THR A 1 154 ? -20.601 -11.114 11.034 1.00 83.69 154 THR A C 1
ATOM 1131 O O . THR A 1 154 ? -19.535 -11.655 10.734 1.00 83.69 154 THR A O 1
ATOM 1134 N N . ILE A 1 155 ? -20.699 -10.145 11.937 1.00 90.00 155 ILE A N 1
ATOM 1135 C CA . ILE A 1 155 ? -19.604 -9.659 12.770 1.00 90.00 155 ILE A CA 1
ATOM 1136 C C . ILE A 1 155 ? -19.883 -9.973 14.240 1.00 90.00 155 ILE A C 1
ATOM 1138 O O . ILE A 1 155 ? -21.037 -9.994 14.674 1.00 90.00 155 ILE A O 1
ATOM 1142 N N . ILE A 1 156 ? -18.822 -10.180 15.014 1.00 92.06 156 ILE A N 1
ATOM 1143 C CA . ILE A 1 156 ? -18.883 -10.157 16.475 1.00 92.06 156 ILE A CA 1
ATOM 1144 C C . ILE A 1 156 ? -18.334 -8.812 16.931 1.00 92.06 156 ILE A C 1
ATOM 1146 O O . ILE A 1 156 ? -17.191 -8.479 16.628 1.00 92.06 156 ILE A O 1
ATOM 1150 N N . ARG A 1 157 ? -19.138 -8.057 17.676 1.00 93.38 157 ARG A N 1
ATOM 1151 C CA . ARG A 1 157 ? -18.741 -6.784 18.272 1.00 93.38 157 ARG A CA 1
ATOM 1152 C C . ARG A 1 157 ? -18.520 -6.955 19.766 1.00 93.38 157 ARG A C 1
ATOM 1154 O O . ARG A 1 157 ? -19.407 -7.445 20.469 1.00 93.38 157 ARG A O 1
ATOM 1161 N N . TYR A 1 158 ? -17.368 -6.501 20.240 1.00 93.75 158 TYR A N 1
ATOM 1162 C CA . TYR A 1 158 ? -17.080 -6.246 21.647 1.00 93.75 158 TYR A CA 1
ATOM 1163 C C . TYR A 1 158 ? -17.011 -4.741 21.875 1.00 93.75 158 TYR A C 1
ATOM 1165 O O . TYR A 1 158 ? -16.371 -4.034 21.099 1.00 93.75 158 TYR A O 1
ATOM 1173 N N . TRP A 1 159 ? -17.666 -4.237 22.919 1.00 93.50 159 TRP A N 1
ATOM 1174 C CA . TRP A 1 159 ? -17.616 -2.814 23.248 1.00 93.50 159 TRP A CA 1
ATOM 1175 C C . TRP A 1 159 ? -17.891 -2.552 24.722 1.00 93.50 159 TRP A C 1
ATOM 1177 O O . TRP A 1 159 ? -18.593 -3.321 25.381 1.00 93.50 159 TRP A O 1
ATOM 1187 N N . ILE A 1 160 ? -17.356 -1.448 25.232 1.00 91.31 160 ILE A N 1
ATOM 1188 C CA . ILE A 1 160 ? -17.715 -0.918 26.548 1.00 91.31 160 ILE A CA 1
ATOM 1189 C C . ILE A 1 160 ? -18.972 -0.056 26.402 1.00 91.31 160 ILE A C 1
ATOM 1191 O O . ILE A 1 160 ? -19.058 0.766 25.495 1.00 91.31 160 ILE A O 1
ATOM 1195 N N . GLY A 1 161 ? -19.948 -0.225 27.290 1.00 90.38 161 GLY A N 1
ATOM 1196 C CA . GLY A 1 161 ? -21.150 0.609 27.330 1.00 90.38 161 GLY A CA 1
ATOM 1197 C C . GLY A 1 161 ? -21.785 0.618 28.715 1.00 90.38 161 GLY A C 1
ATOM 1198 O O . GLY A 1 161 ? -21.469 -0.232 29.547 1.00 90.38 161 GLY A O 1
ATOM 1199 N N . LEU A 1 162 ? -22.685 1.568 28.976 1.00 88.44 162 LEU A N 1
ATOM 1200 C CA . LEU A 1 162 ? -23.459 1.577 30.221 1.00 88.44 162 LEU A CA 1
ATOM 1201 C C . LEU A 1 162 ? -24.369 0.346 30.304 1.00 88.44 162 LEU A C 1
ATOM 1203 O O . LEU A 1 162 ? -24.886 -0.126 29.287 1.00 88.44 162 LEU A O 1
ATOM 1207 N N . ARG A 1 163 ? -24.581 -0.170 31.520 1.00 86.56 163 ARG A N 1
ATOM 1208 C CA . ARG A 1 163 ? -25.544 -1.253 31.785 1.00 86.56 163 ARG A CA 1
ATOM 1209 C C . ARG A 1 163 ? -26.956 -0.862 31.344 1.00 86.56 163 ARG A C 1
ATOM 1211 O O . ARG A 1 163 ? -27.655 -1.662 30.733 1.00 86.56 163 ARG A O 1
ATOM 1218 N N . ASP A 1 164 ? -27.345 0.367 31.649 1.00 87.69 164 ASP A N 1
ATOM 1219 C CA . ASP A 1 164 ? -28.564 1.002 31.174 1.00 87.69 164 ASP A CA 1
ATOM 1220 C C . ASP A 1 164 ? -28.198 2.294 30.422 1.00 87.69 164 ASP A C 1
ATOM 1222 O O . ASP A 1 164 ? -28.042 3.353 31.039 1.00 87.69 164 ASP A O 1
ATOM 1226 N N . PRO A 1 165 ? -27.990 2.216 29.094 1.00 87.75 165 PRO A N 1
ATOM 1227 C CA . PRO A 1 165 ? -27.625 3.369 28.273 1.00 87.75 165 PRO A CA 1
ATOM 1228 C C . PRO A 1 165 ? -28.808 4.312 27.996 1.00 87.75 165 PRO A C 1
ATOM 1230 O O . PRO A 1 165 ? -28.607 5.372 27.404 1.00 87.75 165 PRO A O 1
ATOM 1233 N N . LEU A 1 166 ? -30.035 3.932 28.379 1.00 89.88 166 LEU A N 1
ATOM 1234 C CA . LEU A 1 166 ? -31.253 4.711 28.139 1.00 89.88 166 LEU A CA 1
ATOM 1235 C C . LEU A 1 166 ? -31.716 5.492 29.379 1.00 89.88 166 LEU A C 1
ATOM 1237 O O . LEU A 1 166 ? -32.640 6.299 29.282 1.00 89.88 166 LEU A O 1
ATOM 1241 N N . GLU A 1 167 ? -31.059 5.303 30.523 1.00 85.62 167 GLU A N 1
ATOM 1242 C CA . GLU A 1 167 ? -31.271 6.087 31.740 1.00 85.62 167 GLU A CA 1
ATOM 1243 C C . GLU A 1 167 ? -30.625 7.483 31.613 1.00 85.62 167 GLU A C 1
ATOM 1245 O O . GLU A 1 167 ? -29.510 7.733 32.070 1.00 85.62 167 GLU A O 1
ATOM 1250 N N . LEU A 1 168 ? -31.335 8.413 30.964 1.00 80.75 168 LEU A N 1
ATOM 1251 C CA . LEU A 1 168 ? -30.821 9.749 30.618 1.00 80.75 168 LEU A CA 1
ATOM 1252 C C . LEU A 1 168 ? -30.723 10.717 31.803 1.00 80.75 168 LEU A C 1
ATOM 1254 O O . LEU A 1 168 ? -29.935 11.661 31.761 1.00 80.75 168 LEU A O 1
ATOM 1258 N N . LYS A 1 169 ? -31.561 10.532 32.829 1.00 72.38 169 LYS A N 1
ATOM 1259 C CA . LYS A 1 169 ? -31.710 11.498 33.927 1.00 72.38 169 LYS A CA 1
ATOM 1260 C C . LYS A 1 169 ? -30.546 11.428 34.902 1.00 72.38 169 LYS A C 1
ATOM 1262 O O . LYS A 1 169 ? -30.104 12.443 35.431 1.00 72.38 169 LYS A O 1
ATOM 1267 N N . THR A 1 170 ? -30.105 10.210 35.176 1.00 68.75 170 THR A N 1
ATOM 1268 C CA . THR A 1 170 ? -29.103 9.920 36.204 1.00 68.75 170 THR A CA 1
ATOM 1269 C C . THR A 1 170 ? -27.819 9.333 35.625 1.00 68.75 170 THR A C 1
ATOM 1271 O O . THR A 1 170 ? -26.758 9.569 36.193 1.00 68.75 170 THR A O 1
ATOM 1274 N N . GLY A 1 171 ? -27.881 8.673 34.463 1.00 76.56 171 GLY A N 1
ATOM 1275 C CA . GLY A 1 171 ? -26.706 8.258 33.699 1.00 76.56 171 GLY A CA 1
ATOM 1276 C C . GLY A 1 171 ? -25.833 7.223 34.411 1.00 76.56 171 GLY A C 1
ATOM 1277 O O . GLY A 1 171 ? -26.339 6.314 35.076 1.00 76.56 171 GLY A O 1
ATOM 1278 N N . TYR A 1 172 ? -24.514 7.346 34.218 1.00 78.31 172 TYR A N 1
ATOM 1279 C CA . TYR A 1 172 ? -23.490 6.548 34.901 1.00 78.31 172 TYR A CA 1
ATOM 1280 C C . TYR A 1 172 ? -23.650 6.644 36.421 1.00 78.31 172 TYR A C 1
ATOM 1282 O O . TYR A 1 172 ? -23.794 7.753 36.924 1.00 78.31 172 TYR A O 1
ATOM 1290 N N . ARG A 1 173 ? -23.603 5.501 37.126 1.00 73.69 173 ARG A N 1
ATOM 1291 C CA . ARG A 1 173 ? -23.731 5.400 38.590 1.00 73.69 173 ARG A CA 1
ATOM 1292 C C . ARG A 1 173 ? -22.715 4.475 39.233 1.00 73.69 173 ARG A C 1
ATOM 1294 O O . ARG A 1 173 ? -22.823 3.261 39.063 1.00 73.69 173 ARG A O 1
ATOM 1301 N N . GLU A 1 174 ? -21.813 5.046 40.032 1.00 71.75 174 GLU A N 1
ATOM 1302 C CA . GLU A 1 174 ? -20.818 4.327 40.832 1.00 71.75 174 GLU A CA 1
ATOM 1303 C C . GLU A 1 174 ? -20.897 4.733 42.318 1.00 71.75 174 GLU A C 1
ATOM 1305 O O . GLU A 1 174 ? -20.529 5.857 42.669 1.00 71.75 174 GLU A O 1
ATOM 1310 N N . PRO A 1 175 ? -21.282 3.820 43.227 1.00 62.19 175 PRO A N 1
ATOM 1311 C CA . PRO A 1 175 ? -21.463 4.149 44.643 1.00 62.19 175 PRO A CA 1
ATOM 1312 C C . PRO A 1 175 ? -20.146 4.238 45.442 1.00 62.19 175 PRO A C 1
ATOM 1314 O O . PRO A 1 175 ? -20.178 4.488 46.647 1.00 62.19 175 PRO A O 1
ATOM 1317 N N . TYR A 1 176 ? -18.984 4.002 44.817 1.00 61.22 176 TYR A N 1
ATOM 1318 C CA . TYR A 1 176 ? -17.744 3.690 45.540 1.00 61.22 176 TYR A CA 1
ATOM 1319 C C . TYR A 1 176 ? -16.667 4.784 45.531 1.00 61.22 176 TYR A C 1
ATOM 1321 O O . TYR A 1 176 ? -15.965 4.927 46.531 1.00 61.22 176 TYR A O 1
ATOM 1329 N N . SER A 1 177 ? -16.480 5.526 44.429 1.00 61.44 177 SER A N 1
ATOM 1330 C CA . SER A 1 177 ? -15.387 6.512 44.334 1.00 61.44 177 SER A CA 1
ATOM 1331 C C . SER A 1 177 ? -15.812 7.941 44.663 1.00 61.44 177 SER A C 1
ATOM 1333 O O . SER A 1 177 ? -15.009 8.703 45.199 1.00 61.44 177 SER A O 1
ATOM 1335 N N . GLY A 1 178 ? -17.049 8.322 44.329 1.00 58.34 178 GLY A N 1
ATOM 1336 C CA . GLY A 1 178 ? -17.517 9.705 44.440 1.00 58.34 178 GLY A CA 1
ATOM 1337 C C . GLY A 1 178 ? -16.773 10.706 43.534 1.00 58.34 178 GLY A C 1
ATOM 1338 O O . GLY A 1 178 ? -16.905 11.912 43.733 1.00 58.34 178 GLY A O 1
ATOM 1339 N N . VAL A 1 179 ? -15.938 10.236 42.589 1.00 59.78 179 VAL A N 1
ATOM 1340 C CA . VAL A 1 179 ? -15.046 11.092 41.777 1.00 59.78 179 VAL A CA 1
ATOM 1341 C C . VAL A 1 179 ? -15.732 11.589 40.509 1.00 59.78 179 VAL A C 1
ATOM 1343 O O . VAL A 1 179 ? -15.670 12.775 40.201 1.00 59.78 179 VAL A O 1
ATOM 1346 N N . LEU A 1 180 ? -16.374 10.685 39.767 1.00 61.00 180 LEU A N 1
ATOM 1347 C CA . LEU A 1 180 ? -17.096 11.021 38.533 1.00 61.00 180 LEU A CA 1
ATOM 1348 C C . LEU A 1 180 ? -18.527 11.503 38.803 1.00 61.00 180 LEU A C 1
ATOM 1350 O O . LEU A 1 180 ? -19.180 12.019 37.901 1.00 61.00 180 LEU A O 1
ATOM 1354 N N . MET A 1 181 ? -19.017 11.331 40.033 1.00 63.25 181 MET A N 1
ATOM 1355 C CA . MET A 1 181 ? -20.343 11.767 40.461 1.00 63.25 181 MET A CA 1
ATOM 1356 C C . MET A 1 181 ? -20.499 11.752 41.983 1.00 63.25 181 MET A C 1
ATOM 1358 O O . MET A 1 181 ? -19.722 11.109 42.683 1.00 63.25 181 MET A O 1
ATOM 1362 N N . ALA A 1 182 ? -21.550 12.399 42.489 1.00 54.16 182 ALA A N 1
ATOM 1363 C CA . ALA A 1 182 ? -21.940 12.286 43.890 1.00 54.16 182 ALA A CA 1
ATOM 1364 C C . ALA A 1 182 ? -22.484 10.880 44.204 1.00 54.16 182 ALA A C 1
ATOM 1366 O O . ALA A 1 182 ? -23.253 10.324 43.424 1.00 54.16 182 ALA A O 1
ATOM 1367 N N . VAL A 1 183 ? -22.096 10.330 45.359 1.00 59.50 183 VAL A N 1
ATOM 1368 C CA . VAL A 1 183 ? -22.573 9.022 45.834 1.00 59.50 183 VAL A CA 1
ATOM 1369 C C . VAL A 1 183 ? -24.071 9.099 46.124 1.00 59.50 183 VAL A C 1
ATOM 1371 O O . VAL A 1 183 ? -24.510 9.955 46.895 1.00 59.50 183 VAL A O 1
ATOM 1374 N N . ASP A 1 184 ? -24.845 8.191 45.537 1.00 62.22 184 ASP A N 1
ATOM 1375 C CA . ASP A 1 184 ? -26.282 8.063 45.747 1.00 62.22 184 ASP A CA 1
ATOM 1376 C C . ASP A 1 184 ? -26.672 6.628 46.155 1.00 62.22 184 ASP A C 1
ATOM 1378 O O . ASP A 1 184 ? -25.860 5.705 46.135 1.00 62.22 184 ASP A O 1
ATOM 1382 N N . SER A 1 185 ? -27.910 6.445 46.623 1.00 60.03 185 SER A N 1
ATOM 1383 C CA . SER A 1 185 ? -28.438 5.149 47.086 1.00 60.03 185 SER A CA 1
ATOM 1384 C C . SER A 1 185 ? -29.248 4.406 46.018 1.00 60.03 185 SER A C 1
ATOM 1386 O O . SER A 1 185 ? -29.969 3.456 46.338 1.00 60.03 185 SER A O 1
ATOM 1388 N N . THR A 1 186 ? -29.186 4.859 44.762 1.00 66.69 186 THR A N 1
ATOM 1389 C CA . THR A 1 186 ? -29.951 4.269 43.659 1.00 66.69 186 THR A CA 1
ATOM 1390 C C . THR A 1 186 ? -29.174 3.140 42.975 1.00 66.69 186 THR A C 1
ATOM 1392 O O . THR A 1 186 ? -28.014 2.888 43.281 1.00 66.69 186 THR A O 1
ATOM 1395 N N . GLN A 1 187 ? -29.839 2.372 42.107 1.00 69.94 187 GLN A N 1
ATOM 1396 C CA . GLN A 1 187 ? -29.256 1.162 41.525 1.00 69.94 187 GLN A CA 1
ATOM 1397 C C . GLN A 1 187 ? -28.059 1.473 40.609 1.00 69.94 187 GLN A C 1
ATOM 1399 O O . GLN A 1 187 ? -28.185 2.257 39.668 1.00 69.94 187 GLN A O 1
ATOM 1404 N N . ASP A 1 188 ? -26.945 0.769 40.813 1.00 72.94 188 ASP A N 1
ATOM 1405 C CA . ASP A 1 188 ? -25.707 0.925 40.040 1.00 72.94 188 ASP A CA 1
ATOM 1406 C C . ASP A 1 188 ? -25.923 0.887 38.516 1.00 72.94 188 ASP A C 1
ATOM 1408 O O . ASP A 1 188 ? -26.652 0.040 37.975 1.00 72.94 188 ASP A O 1
ATOM 1412 N N . ASN A 1 189 ? -25.236 1.781 37.805 1.00 81.75 189 ASN A N 1
ATOM 1413 C CA . ASN A 1 189 ? -25.208 1.842 36.345 1.00 81.75 189 ASN A CA 1
ATOM 1414 C C . ASN A 1 189 ? -23.759 2.001 35.870 1.00 81.75 189 ASN A C 1
ATOM 1416 O O . ASN A 1 189 ? -23.327 3.087 35.489 1.00 81.75 189 ASN A O 1
ATOM 1420 N N . LEU A 1 190 ? -23.004 0.906 35.969 1.00 82.56 190 LEU A N 1
ATOM 1421 C CA . LEU A 1 190 ? -21.576 0.849 35.653 1.00 82.56 190 LEU A CA 1
ATOM 1422 C C . LEU A 1 190 ? -21.334 0.622 34.156 1.00 82.56 190 LEU A C 1
ATOM 1424 O O . LEU A 1 190 ? -22.213 0.124 33.440 1.00 82.56 190 LEU A O 1
ATOM 1428 N N . PHE A 1 191 ? -20.118 0.929 33.696 1.00 86.44 191 PHE A N 1
ATOM 1429 C CA . PHE A 1 191 ? -19.681 0.533 32.363 1.00 86.44 191 PHE A CA 1
ATOM 1430 C C . PHE A 1 191 ? -19.314 -0.947 32.353 1.00 86.44 191 PHE A C 1
ATOM 1432 O O . PHE A 1 191 ? -18.494 -1.410 33.145 1.00 86.44 191 PHE A O 1
ATOM 1439 N N . VAL A 1 192 ? -19.906 -1.693 31.425 1.00 88.31 192 VAL A N 1
ATOM 1440 C CA . VAL A 1 192 ? -19.733 -3.139 31.280 1.00 88.31 192 VAL A CA 1
ATOM 1441 C C . VAL A 1 192 ? -19.258 -3.490 29.873 1.00 88.31 192 VAL A C 1
ATOM 1443 O O . VAL A 1 192 ? -19.468 -2.735 28.924 1.00 88.31 192 VAL A O 1
ATOM 1446 N N . LEU A 1 193 ? -18.619 -4.654 29.731 1.00 90.75 193 LEU A N 1
ATOM 1447 C CA . LEU A 1 193 ? -18.251 -5.183 28.421 1.00 90.75 193 LEU A CA 1
ATOM 1448 C C . LEU A 1 193 ? -19.431 -5.946 27.818 1.00 90.75 193 LEU A C 1
ATOM 1450 O O . LEU A 1 193 ? -19.864 -6.968 28.360 1.00 90.75 193 LEU A O 1
ATOM 1454 N N . TYR A 1 194 ? -19.890 -5.494 26.660 1.00 93.62 194 TYR A N 1
ATOM 1455 C CA . TYR A 1 194 ? -20.874 -6.182 25.841 1.00 93.62 194 TYR A CA 1
ATOM 1456 C C . TYR A 1 194 ? -20.211 -7.027 24.757 1.00 93.62 194 TYR A C 1
ATOM 1458 O O . TYR A 1 194 ? -19.142 -6.699 24.241 1.00 93.62 194 TYR A O 1
ATOM 1466 N N . ARG A 1 195 ? -20.897 -8.111 24.391 1.00 93.94 195 ARG A N 1
ATOM 1467 C CA . ARG A 1 195 ? -20.622 -8.932 23.210 1.00 93.94 195 ARG A CA 1
ATOM 1468 C C . ARG A 1 195 ? -21.919 -9.169 22.448 1.00 93.94 195 ARG A C 1
ATOM 1470 O O . ARG A 1 195 ? -22.880 -9.659 23.045 1.00 93.94 195 ARG A O 1
ATOM 1477 N N . ALA A 1 196 ? -21.931 -8.925 21.142 1.00 93.31 196 ALA A N 1
ATOM 1478 C CA . ALA A 1 196 ? -23.050 -9.274 20.266 1.00 93.31 196 ALA A CA 1
ATOM 1479 C C . ALA A 1 196 ? -22.558 -9.827 18.928 1.00 93.31 196 ALA A C 1
ATOM 1481 O O . ALA A 1 196 ? -21.551 -9.371 18.396 1.00 93.31 196 ALA A O 1
ATOM 1482 N N . GLU A 1 197 ? -23.298 -10.789 18.381 1.00 91.06 197 GLU A N 1
ATOM 1483 C CA . GLU A 1 197 ? -23.118 -11.287 17.016 1.00 91.06 197 GLU A CA 1
ATOM 1484 C C . GLU A 1 197 ? -24.259 -10.750 16.153 1.00 91.06 197 GLU A C 1
ATOM 1486 O O . GLU A 1 197 ? -25.434 -10.971 16.460 1.00 91.06 197 GLU A O 1
ATOM 1491 N N . VAL A 1 198 ? -23.920 -9.987 15.115 1.00 89.56 198 VAL A N 1
ATOM 1492 C CA . VAL A 1 198 ? -24.894 -9.245 14.306 1.00 89.56 198 VAL A CA 1
ATOM 1493 C C . VAL A 1 198 ? -24.536 -9.289 12.825 1.00 89.56 198 VAL A C 1
ATOM 1495 O O . VAL A 1 198 ? -23.368 -9.392 12.460 1.00 89.56 198 VAL A O 1
ATOM 1498 N N . ALA A 1 199 ? -25.542 -9.180 11.959 1.00 87.38 199 ALA A N 1
ATOM 1499 C CA . ALA A 1 199 ? -25.362 -9.043 10.517 1.00 87.38 199 ALA A CA 1
ATOM 1500 C C . ALA A 1 199 ? -25.552 -7.569 10.110 1.00 87.38 199 ALA A C 1
ATOM 1502 O O . ALA A 1 199 ? -26.653 -7.045 10.313 1.00 87.38 199 ALA A O 1
ATOM 1503 N N . PRO A 1 200 ? -24.526 -6.887 9.554 1.00 88.44 200 PRO A N 1
ATOM 1504 C CA . PRO A 1 200 ? -24.665 -5.511 9.061 1.00 88.44 200 PRO A CA 1
ATOM 1505 C C . PRO A 1 200 ? -25.576 -5.393 7.838 1.00 88.44 200 PRO A C 1
ATOM 1507 O O . PRO A 1 200 ? -26.213 -4.362 7.645 1.00 88.44 200 PRO A O 1
ATOM 1510 N N . TYR A 1 201 ? -25.660 -6.456 7.036 1.00 84.81 201 TYR A N 1
ATOM 1511 C CA . TYR A 1 201 ? -26.523 -6.542 5.864 1.00 84.81 201 TYR A CA 1
ATOM 1512 C C . TYR A 1 201 ? -27.422 -7.772 5.974 1.00 84.81 201 TYR A C 1
ATOM 1514 O O . TYR A 1 201 ? -26.960 -8.860 6.319 1.00 84.81 201 TYR A O 1
ATOM 1522 N N . LEU A 1 202 ? -28.703 -7.596 5.666 1.00 82.75 202 LEU A N 1
ATOM 1523 C CA . LEU A 1 202 ? -29.702 -8.656 5.608 1.00 82.75 202 LEU A CA 1
ATOM 1524 C C . LEU A 1 202 ? -30.121 -8.865 4.157 1.00 82.75 202 LEU A C 1
ATOM 1526 O O . LEU A 1 202 ? -30.276 -7.910 3.395 1.00 82.75 202 LEU A O 1
ATOM 1530 N N . TYR A 1 203 ? -30.314 -10.120 3.762 1.00 75.00 203 TYR A N 1
ATOM 1531 C CA . TYR A 1 203 ? -30.835 -10.415 2.436 1.00 75.00 203 TYR A CA 1
ATOM 1532 C C . TYR A 1 203 ? -32.327 -10.079 2.363 1.00 75.00 203 TYR A C 1
ATOM 1534 O O . TYR A 1 203 ? -33.114 -10.543 3.188 1.00 75.00 203 TYR A O 1
ATOM 1542 N N . ASN A 1 204 ? -32.725 -9.301 1.359 1.00 76.12 204 ASN A N 1
ATOM 1543 C CA . ASN A 1 204 ? -34.124 -9.008 1.081 1.00 76.12 204 ASN A CA 1
ATOM 1544 C C . ASN A 1 204 ? -34.625 -9.907 -0.060 1.00 76.12 204 ASN A C 1
ATOM 1546 O O . ASN A 1 204 ? -34.221 -9.735 -1.210 1.00 76.12 204 ASN A O 1
ATOM 1550 N N . GLY A 1 205 ? -35.535 -10.837 0.255 1.00 64.81 205 GLY A N 1
ATOM 1551 C CA . GLY A 1 205 ? -36.098 -11.792 -0.712 1.00 64.81 205 GLY A CA 1
ATOM 1552 C C . GLY A 1 205 ? -36.909 -11.159 -1.848 1.00 64.81 205 GLY A C 1
ATOM 1553 O O . GLY A 1 205 ? -36.965 -11.710 -2.943 1.00 64.81 205 GLY A O 1
ATOM 1554 N N . VAL A 1 206 ? -37.478 -9.968 -1.634 1.00 72.88 206 VAL A N 1
ATOM 1555 C CA . VAL A 1 206 ? -38.252 -9.242 -2.654 1.00 72.88 206 VAL A CA 1
ATOM 1556 C C . VAL A 1 206 ? -37.322 -8.509 -3.620 1.00 72.88 206 VAL A C 1
ATOM 1558 O O . VAL A 1 206 ? -37.472 -8.614 -4.834 1.00 72.88 206 VAL A O 1
ATOM 1561 N N . ALA A 1 207 ? -36.334 -7.790 -3.085 1.00 73.12 207 ALA A N 1
ATOM 1562 C CA . ALA A 1 207 ? -35.374 -7.021 -3.879 1.00 73.12 207 ALA A CA 1
ATOM 1563 C C . ALA A 1 207 ? -34.222 -7.879 -4.440 1.00 73.12 207 ALA A C 1
ATOM 1565 O O . ALA A 1 207 ? -33.399 -7.377 -5.204 1.00 73.12 207 ALA A O 1
ATOM 1566 N N . LYS A 1 208 ? -34.146 -9.156 -4.041 1.00 74.50 208 LYS A N 1
ATOM 1567 C CA . LYS A 1 208 ? -33.082 -10.116 -4.378 1.00 74.50 208 LYS A CA 1
ATOM 1568 C C . LYS A 1 208 ? -31.666 -9.572 -4.156 1.00 74.50 208 LYS A C 1
ATOM 1570 O O . LYS A 1 208 ? -30.734 -9.933 -4.871 1.00 74.50 208 LYS A O 1
ATOM 1575 N N . THR A 1 209 ? -31.500 -8.705 -3.161 1.00 77.75 209 THR A N 1
ATOM 1576 C CA . THR A 1 209 ? -30.234 -8.031 -2.853 1.00 77.75 209 THR A CA 1
ATOM 1577 C C . THR A 1 209 ? -30.029 -7.910 -1.346 1.00 77.75 209 THR A C 1
ATOM 1579 O O . THR A 1 209 ? -30.982 -7.991 -0.565 1.00 77.75 209 THR A O 1
ATOM 1582 N N . TYR A 1 210 ? -28.780 -7.716 -0.931 1.00 79.50 210 TYR A N 1
ATOM 1583 C CA . TYR A 1 210 ? -28.432 -7.425 0.455 1.00 79.50 210 TYR A CA 1
ATOM 1584 C C . TYR A 1 210 ? -28.701 -5.952 0.756 1.00 79.50 210 TYR A C 1
ATOM 1586 O O . TYR A 1 210 ? -28.163 -5.067 0.093 1.00 79.50 210 TYR A O 1
ATOM 1594 N N . LEU A 1 211 ? -29.528 -5.694 1.766 1.00 84.00 211 LEU A N 1
ATOM 1595 C CA . LEU A 1 211 ? -29.837 -4.354 2.253 1.00 84.00 211 LEU A CA 1
ATOM 1596 C C . LEU A 1 211 ? -29.229 -4.142 3.646 1.00 84.00 211 LEU A C 1
ATOM 1598 O O . LEU A 1 211 ? -29.111 -5.103 4.409 1.00 84.00 211 LEU A O 1
ATOM 1602 N N . PRO A 1 212 ? -28.844 -2.906 4.004 1.00 89.00 212 PRO A N 1
ATOM 1603 C CA . PRO A 1 212 ? -28.395 -2.581 5.353 1.00 89.00 212 PRO A CA 1
ATOM 1604 C C . PRO A 1 212 ? -29.410 -2.996 6.417 1.00 89.00 212 PRO A C 1
ATOM 1606 O O . PRO A 1 212 ? -30.615 -2.803 6.253 1.00 89.00 212 PRO A O 1
ATOM 1609 N N . ASN A 1 213 ? -28.920 -3.525 7.533 1.00 89.38 213 ASN A N 1
ATOM 1610 C CA . ASN A 1 213 ? -29.743 -3.866 8.683 1.00 89.38 213 ASN A CA 1
ATOM 1611 C C . ASN A 1 213 ? -30.105 -2.605 9.483 1.00 89.38 213 ASN A C 1
ATOM 1613 O O . ASN A 1 213 ? -29.410 -2.229 10.430 1.00 89.38 213 ASN A O 1
ATOM 1617 N N . THR A 1 214 ? -31.209 -1.961 9.107 1.00 90.12 214 THR A N 1
ATOM 1618 C CA . THR A 1 214 ? -31.659 -0.699 9.712 1.00 90.12 214 THR A CA 1
ATOM 1619 C C . THR A 1 214 ? -32.131 -0.823 11.163 1.00 90.12 214 THR A C 1
ATOM 1621 O O . THR A 1 214 ? -32.273 0.189 11.848 1.00 90.12 214 THR A O 1
ATOM 1624 N N . ASP A 1 215 ? -32.353 -2.046 11.658 1.00 89.62 215 ASP A N 1
ATOM 1625 C CA . ASP A 1 215 ? -32.755 -2.279 13.051 1.00 89.62 215 ASP A CA 1
ATOM 1626 C C . ASP A 1 215 ? -31.606 -2.026 14.031 1.00 89.62 215 ASP A C 1
ATOM 1628 O O . ASP A 1 215 ? -31.845 -1.669 15.187 1.00 89.62 215 ASP A O 1
ATOM 1632 N N . LEU A 1 216 ? -30.365 -2.230 13.581 1.00 90.12 216 LEU A N 1
ATOM 1633 C CA . LEU A 1 216 ? -29.151 -2.093 14.389 1.00 90.12 216 LEU A CA 1
ATOM 1634 C C . LEU A 1 216 ? -28.263 -0.939 13.929 1.00 90.12 216 LEU A C 1
ATOM 1636 O O . LEU A 1 216 ? -27.538 -0.377 14.749 1.00 90.12 216 LEU A O 1
ATOM 1640 N N . PHE A 1 217 ? -28.330 -0.583 12.648 1.00 92.19 217 PHE A N 1
ATOM 1641 C CA . PHE A 1 217 ? -27.436 0.378 12.020 1.00 92.19 217 PHE A CA 1
ATOM 1642 C C . PHE A 1 217 ? -28.210 1.497 11.329 1.00 92.19 217 PHE A C 1
ATOM 1644 O O . PHE A 1 217 ? -29.299 1.306 10.795 1.00 92.19 217 PHE A O 1
ATOM 1651 N N . GLN A 1 218 ? -27.632 2.683 11.306 1.00 90.44 218 GLN A N 1
ATOM 1652 C CA . GLN A 1 218 ? -28.045 3.764 10.433 1.00 90.44 218 GLN A CA 1
ATOM 1653 C C . GLN A 1 218 ? -27.534 3.499 9.016 1.00 90.44 218 GLN A C 1
ATOM 1655 O O . GLN A 1 218 ? -26.397 3.071 8.804 1.00 90.44 218 GLN A O 1
ATOM 1660 N N . ALA A 1 219 ? -28.386 3.770 8.031 1.00 88.69 219 ALA A N 1
ATOM 1661 C CA . ALA A 1 219 ? -28.064 3.557 6.632 1.00 88.69 219 ALA A CA 1
ATOM 1662 C C . ALA A 1 219 ? -28.413 4.777 5.779 1.00 88.69 219 ALA A C 1
ATOM 1664 O O . ALA A 1 219 ? -29.411 5.456 6.022 1.00 88.69 219 ALA A O 1
ATOM 1665 N N . SER A 1 220 ? -27.604 5.019 4.751 1.00 86.94 220 SER A N 1
ATOM 1666 C CA . SER A 1 220 ? -27.853 6.017 3.711 1.00 86.94 220 SER A CA 1
ATOM 1667 C C . SER A 1 220 ? -27.375 5.474 2.368 1.00 86.94 220 SER A C 1
ATOM 1669 O O . SER A 1 220 ? -26.340 4.813 2.299 1.00 86.94 220 SER A O 1
ATOM 1671 N N . GLY A 1 221 ? -28.149 5.687 1.300 1.00 81.50 221 GLY A N 1
ATOM 1672 C CA . GLY A 1 221 ? -27.780 5.234 -0.049 1.00 81.50 221 GLY A CA 1
ATOM 1673 C C . GLY A 1 221 ? -27.551 3.720 -0.185 1.00 81.50 221 GLY A C 1
ATOM 1674 O O . GLY A 1 221 ? -26.761 3.299 -1.022 1.00 81.50 221 GLY A O 1
ATOM 1675 N N . GLY A 1 222 ? -28.191 2.895 0.653 1.00 80.38 222 GLY A N 1
ATOM 1676 C CA . GLY A 1 222 ? -27.990 1.440 0.650 1.00 80.38 222 GLY A CA 1
ATOM 1677 C C . GLY A 1 222 ? -26.703 0.963 1.337 1.00 80.38 222 GLY A C 1
ATOM 1678 O O . GLY A 1 222 ? -26.387 -0.221 1.249 1.00 80.38 222 GLY A O 1
ATOM 1679 N N . GLN A 1 223 ? -25.987 1.836 2.053 1.00 83.69 223 GLN A N 1
ATOM 1680 C CA . GLN A 1 223 ? -24.808 1.484 2.848 1.00 83.69 223 GLN A CA 1
ATOM 1681 C C . GLN A 1 223 ? -25.015 1.788 4.331 1.00 83.69 223 GLN A C 1
ATOM 1683 O O . GLN A 1 223 ? -25.699 2.747 4.688 1.00 83.69 223 GLN A O 1
ATOM 1688 N N . VAL A 1 224 ? -24.407 0.972 5.195 1.00 86.69 224 VAL A N 1
ATOM 1689 C CA . VAL A 1 224 ? -24.315 1.256 6.634 1.00 86.69 224 VAL A CA 1
ATOM 1690 C C . VAL A 1 224 ? -23.353 2.424 6.857 1.00 86.69 224 VAL A C 1
ATOM 1692 O O . VAL A 1 224 ? -22.202 2.356 6.430 1.00 86.69 224 VAL A O 1
ATOM 1695 N N . THR A 1 225 ? -23.804 3.471 7.548 1.00 85.75 225 THR A N 1
ATOM 1696 C CA . THR A 1 225 ? -23.020 4.700 7.766 1.00 85.75 225 THR A CA 1
ATOM 1697 C C . THR A 1 225 ? -22.449 4.828 9.174 1.00 85.75 225 THR A C 1
ATOM 1699 O O . THR A 1 225 ? -21.483 5.557 9.365 1.00 85.75 225 THR A O 1
ATOM 1702 N N . ASP A 1 226 ? -23.016 4.135 10.163 1.00 86.31 226 ASP A N 1
ATOM 1703 C CA . ASP A 1 226 ? -22.646 4.251 11.583 1.00 86.31 226 ASP A CA 1
ATOM 1704 C C . ASP A 1 226 ? -21.889 3.025 12.123 1.00 86.31 226 ASP A C 1
ATOM 1706 O O . ASP A 1 226 ? -21.784 2.826 13.333 1.00 86.31 226 ASP A O 1
ATOM 1710 N N . LEU A 1 227 ? -21.314 2.194 11.245 1.00 87.19 227 LEU A N 1
ATOM 1711 C CA . LEU A 1 227 ? -20.546 1.019 11.673 1.00 87.19 227 LEU A CA 1
ATOM 1712 C C . LEU A 1 227 ? -19.369 1.421 12.579 1.00 87.19 227 LEU A C 1
ATOM 1714 O O . LEU A 1 227 ? -19.146 0.808 13.627 1.00 87.19 227 LEU A O 1
ATOM 1718 N N . ASP A 1 228 ? -18.661 2.485 12.203 1.00 87.44 228 ASP A N 1
ATOM 1719 C CA . ASP A 1 228 ? -17.488 2.991 12.915 1.00 87.44 228 ASP A CA 1
ATOM 1720 C C . ASP A 1 228 ? -17.821 4.182 13.848 1.00 87.44 228 ASP A C 1
ATOM 1722 O O . ASP A 1 228 ? -16.907 4.751 14.435 1.00 87.44 228 ASP A O 1
ATOM 1726 N N . ASP A 1 229 ? -19.104 4.524 14.047 1.00 89.06 229 ASP A N 1
ATOM 1727 C CA . ASP A 1 229 ? -19.542 5.633 14.916 1.00 89.06 229 ASP A CA 1
ATOM 1728 C C . ASP A 1 229 ? -19.196 5.347 16.395 1.00 89.06 229 ASP A C 1
ATOM 1730 O O . ASP A 1 229 ? -19.609 4.305 16.927 1.00 89.06 229 ASP A O 1
ATOM 1734 N N . PRO A 1 230 ? -18.442 6.226 17.086 1.00 90.69 230 PRO A N 1
ATOM 1735 C CA . PRO A 1 230 ? -18.133 6.056 18.506 1.00 90.69 230 PRO A CA 1
ATOM 1736 C C . PRO A 1 230 ? -19.353 6.283 19.413 1.00 90.69 230 PRO A C 1
ATOM 1738 O O . PRO A 1 230 ? -19.383 5.788 20.539 1.00 90.69 230 PRO A O 1
ATOM 1741 N N . THR A 1 231 ? -20.392 6.969 18.931 1.00 91.31 231 THR A N 1
ATOM 1742 C CA . THR A 1 231 ? -21.602 7.295 19.699 1.00 91.31 231 THR A CA 1
ATOM 1743 C C . THR A 1 231 ? -22.737 6.284 19.520 1.00 91.31 231 THR A C 1
ATOM 1745 O O . THR A 1 231 ? -23.803 6.472 20.108 1.00 91.31 231 THR A O 1
ATOM 1748 N N . PHE A 1 232 ? -22.546 5.202 18.750 1.00 90.62 232 PHE A N 1
ATOM 1749 C CA . PHE A 1 232 ? -23.638 4.303 18.332 1.00 90.62 232 PHE A CA 1
ATOM 1750 C C . PHE A 1 232 ? -24.466 3.727 19.501 1.00 90.62 232 PHE A C 1
ATOM 1752 O O . PHE A 1 232 ? -25.657 3.459 19.343 1.00 90.62 232 PHE A O 1
ATOM 1759 N N . PHE A 1 233 ? -23.842 3.551 20.673 1.00 91.94 233 PHE A N 1
ATOM 1760 C CA . PHE A 1 233 ? -24.449 2.970 21.876 1.00 91.94 233 PHE A CA 1
ATOM 1761 C C . PHE A 1 233 ? -24.684 3.983 23.013 1.00 91.94 233 PHE A C 1
ATOM 1763 O O . PHE A 1 233 ? -25.038 3.595 24.124 1.00 91.94 233 PHE A O 1
ATOM 1770 N N . THR A 1 234 ? -24.504 5.279 22.744 1.00 90.19 234 THR A N 1
ATOM 1771 C CA . THR A 1 234 ? -24.579 6.344 23.754 1.00 90.19 234 THR A CA 1
ATOM 1772 C C . THR A 1 234 ? -25.498 7.461 23.280 1.00 90.19 234 THR A C 1
ATOM 1774 O O . THR A 1 234 ? -25.328 7.984 22.182 1.00 90.19 234 THR A O 1
ATOM 1777 N N . MET A 1 235 ? -26.459 7.861 24.113 1.00 90.25 235 MET A N 1
ATOM 1778 C CA . MET A 1 235 ? -27.347 8.993 23.832 1.00 90.25 235 MET A CA 1
ATOM 1779 C C . MET A 1 235 ? -26.628 10.312 24.143 1.00 90.25 235 MET A C 1
ATOM 1781 O O . MET A 1 235 ? -26.222 10.538 25.280 1.00 90.25 235 MET A O 1
ATOM 1785 N N . ILE A 1 236 ? -26.464 11.182 23.145 1.00 88.50 236 ILE A N 1
ATOM 1786 C CA . ILE A 1 236 ? -25.706 12.431 23.268 1.00 88.50 236 ILE A CA 1
ATOM 1787 C C . ILE A 1 236 ? -26.632 13.597 23.661 1.00 88.50 236 ILE A C 1
ATOM 1789 O O . ILE A 1 236 ? -27.589 13.893 22.932 1.00 88.50 236 ILE A O 1
ATOM 1793 N N . PRO A 1 237 ? -26.359 14.308 24.773 1.00 85.25 237 PRO A N 1
ATOM 1794 C CA . PRO A 1 237 ? -27.144 15.472 25.180 1.00 85.25 237 PRO A CA 1
ATOM 1795 C C . PRO A 1 237 ? -27.078 16.585 24.125 1.00 85.25 237 PRO A C 1
ATOM 1797 O O . PRO A 1 237 ? -26.032 16.859 23.546 1.00 85.25 237 PRO A O 1
ATOM 1800 N N . GLY A 1 238 ? -28.213 17.229 23.849 1.00 83.69 238 GLY A N 1
ATOM 1801 C CA . GLY A 1 238 ? -28.345 18.292 22.844 1.00 83.69 238 GLY A CA 1
ATOM 1802 C C . GLY A 1 238 ? -28.484 17.801 21.398 1.00 83.69 238 GLY A C 1
ATOM 1803 O O . GLY A 1 238 ? -29.006 18.542 20.570 1.00 83.69 238 GLY A O 1
ATOM 1804 N N . THR A 1 239 ? -28.091 16.556 21.104 1.00 87.69 239 THR A N 1
ATOM 1805 C CA . THR A 1 239 ? -28.243 15.932 19.774 1.00 87.69 239 THR A CA 1
ATOM 1806 C C . THR A 1 239 ? -29.386 14.914 19.763 1.00 87.69 239 THR A C 1
ATOM 1808 O O . THR A 1 239 ? -30.311 15.001 18.952 1.00 87.69 239 THR A O 1
ATOM 1811 N N . ASP A 1 240 ? -29.360 13.970 20.705 1.00 90.12 240 ASP A N 1
ATOM 1812 C CA . ASP A 1 240 ? -30.331 12.876 20.800 1.00 90.12 240 ASP A CA 1
ATOM 1813 C C . ASP A 1 240 ? -31.472 13.195 21.782 1.00 90.12 240 ASP A C 1
ATOM 1815 O O . ASP A 1 240 ? -32.591 12.700 21.648 1.00 90.12 240 ASP A O 1
ATOM 1819 N N . TYR A 1 241 ? -31.224 14.047 22.775 1.00 89.19 241 TYR A N 1
ATOM 1820 C CA . TYR A 1 241 ? -32.244 14.469 23.731 1.00 89.19 241 TYR A CA 1
ATOM 1821 C C . TYR A 1 241 ? -31.985 15.878 24.253 1.00 89.19 241 TYR A C 1
ATOM 1823 O O . TYR A 1 241 ? -30.849 16.352 24.297 1.00 89.19 241 TYR A O 1
ATOM 1831 N N . ASN A 1 242 ? -33.048 16.554 24.676 1.00 86.88 242 ASN A N 1
ATOM 1832 C CA . ASN A 1 242 ? -32.943 17.837 25.354 1.00 86.88 242 ASN A CA 1
ATOM 1833 C C . ASN A 1 242 ? -32.404 17.613 26.781 1.00 86.88 242 ASN A C 1
ATOM 1835 O O . ASN A 1 242 ? -33.063 16.931 27.564 1.00 86.88 242 ASN A O 1
ATOM 1839 N N . PRO A 1 243 ? -31.252 18.187 27.162 1.00 80.44 243 PRO A N 1
ATOM 1840 C CA . PRO A 1 243 ? -30.626 17.899 28.452 1.00 80.44 243 PRO A CA 1
ATOM 1841 C C . PRO A 1 243 ? -31.379 18.475 29.662 1.00 80.44 243 PRO A C 1
ATOM 1843 O O . PRO A 1 243 ? -31.131 18.051 30.784 1.00 80.44 243 PRO A O 1
ATOM 1846 N N . SER A 1 244 ? -32.297 19.427 29.458 1.00 81.25 244 SER A N 1
ATOM 1847 C CA . SER A 1 244 ? -33.096 20.024 30.536 1.00 81.25 244 SER A CA 1
ATOM 1848 C C . SER A 1 244 ? -34.429 19.306 30.752 1.00 81.25 244 SER A C 1
ATOM 1850 O O . SER A 1 244 ? -34.895 19.214 31.884 1.00 81.25 244 SER A O 1
ATOM 1852 N N . THR A 1 245 ? -35.059 18.805 29.685 1.00 84.38 245 THR A N 1
ATOM 1853 C CA . THR A 1 245 ? -36.368 18.126 29.764 1.00 84.38 245 THR A CA 1
ATOM 1854 C C . THR A 1 245 ? -36.285 16.610 29.616 1.00 84.38 245 THR A C 1
ATOM 1856 O O . THR A 1 245 ? -37.278 15.926 29.847 1.00 84.38 245 THR A O 1
ATOM 1859 N N . PHE A 1 246 ? -35.129 16.083 29.208 1.00 83.38 246 PHE A N 1
ATOM 1860 C CA . PHE A 1 246 ? -34.901 14.683 28.834 1.00 83.38 246 PHE A CA 1
ATOM 1861 C C . PHE A 1 246 ? -35.814 14.170 27.707 1.00 83.38 246 PHE A C 1
ATOM 1863 O O . PHE A 1 246 ? -35.892 12.968 27.461 1.00 83.38 246 PHE A O 1
ATOM 1870 N N . ALA A 1 247 ? -36.484 15.076 26.987 1.00 89.50 247 ALA A N 1
ATOM 1871 C CA . ALA A 1 247 ? -37.297 14.731 25.832 1.00 89.50 247 ALA A CA 1
ATOM 1872 C C . ALA A 1 247 ? -36.402 14.360 24.642 1.00 89.50 247 ALA A C 1
ATOM 1874 O O . ALA A 1 247 ? -35.456 15.083 24.319 1.00 89.50 247 ALA A O 1
ATOM 1875 N N . LEU A 1 248 ? -36.718 13.248 23.981 1.00 92.19 248 LEU A N 1
ATOM 1876 C CA . LEU A 1 248 ? -35.977 12.765 22.818 1.00 92.19 248 LEU A CA 1
ATOM 1877 C C . LEU A 1 248 ? -36.227 13.645 21.593 1.00 92.19 248 LEU A C 1
ATOM 1879 O O . LEU A 1 248 ? -37.352 14.074 21.335 1.00 92.19 248 LEU A O 1
ATOM 1883 N N . THR A 1 249 ? -35.180 13.863 20.804 1.00 92.94 249 THR A N 1
ATOM 1884 C CA . THR A 1 249 ? -35.316 14.396 19.445 1.00 92.94 249 THR A CA 1
ATOM 1885 C C . THR A 1 249 ? -35.797 13.283 18.499 1.00 92.94 249 THR A C 1
ATOM 1887 O O . THR A 1 249 ? -35.690 12.101 18.836 1.00 92.94 249 THR A O 1
ATOM 1890 N N . PRO A 1 250 ? -36.311 13.596 17.293 1.00 91.19 250 PRO A N 1
ATOM 1891 C CA . PRO A 1 250 ? -36.683 12.563 16.321 1.00 91.19 250 PRO A CA 1
ATOM 1892 C C . PRO A 1 250 ? -35.521 11.618 15.966 1.00 91.19 250 PRO A C 1
ATOM 1894 O O . PRO A 1 250 ? -35.708 10.403 15.886 1.00 91.19 250 PRO A O 1
ATOM 1897 N N . SER A 1 251 ? -34.307 12.159 15.816 1.00 86.88 251 SER A N 1
ATOM 1898 C CA . SER A 1 251 ? -33.084 11.369 15.620 1.00 86.88 251 SER A CA 1
ATOM 1899 C C . SER A 1 251 ? -32.760 10.511 16.844 1.00 86.88 251 SER A C 1
ATOM 1901 O O . SER A 1 251 ? -32.451 9.327 16.694 1.00 86.88 251 SER A O 1
ATOM 1903 N N . GLY A 1 252 ? -32.912 11.063 18.050 1.00 90.94 252 GLY A N 1
ATOM 1904 C CA . GLY A 1 252 ? -32.724 10.336 19.301 1.00 90.94 252 GLY A CA 1
ATOM 1905 C C . GLY A 1 252 ? -33.717 9.195 19.508 1.00 90.94 252 GLY A C 1
ATOM 1906 O O . GLY A 1 252 ? -33.318 8.125 19.954 1.00 90.94 252 GLY A O 1
ATOM 1907 N N . ALA A 1 253 ? -34.985 9.356 19.125 1.00 92.94 253 ALA A N 1
ATOM 1908 C CA . ALA A 1 253 ? -35.982 8.283 19.191 1.00 92.94 253 ALA A CA 1
ATOM 1909 C C . ALA A 1 253 ? -35.627 7.106 18.259 1.00 92.94 253 ALA A C 1
ATOM 1911 O O . ALA A 1 253 ? -35.721 5.933 18.642 1.00 92.94 253 ALA A O 1
ATOM 1912 N N . ALA A 1 254 ? -35.139 7.404 17.049 1.00 90.75 254 ALA A N 1
ATOM 1913 C CA . ALA A 1 254 ? -34.629 6.382 16.137 1.00 90.75 254 ALA A CA 1
ATOM 1914 C C . ALA A 1 254 ? -33.382 5.682 16.711 1.00 90.75 254 ALA A C 1
ATOM 1916 O O . ALA A 1 254 ? -33.271 4.457 16.641 1.00 90.75 254 ALA A O 1
ATOM 1917 N N . LYS A 1 255 ? -32.463 6.438 17.325 1.00 92.50 255 LYS A N 1
ATOM 1918 C CA . LYS A 1 255 ? -31.258 5.895 17.970 1.00 92.50 255 LYS A CA 1
ATOM 1919 C C . LYS A 1 255 ? -31.586 5.040 19.196 1.00 92.50 255 LYS A C 1
ATOM 1921 O O . LYS A 1 255 ? -31.055 3.941 19.317 1.00 92.50 255 LYS A O 1
ATOM 1926 N N . GLN A 1 256 ? -32.525 5.460 20.043 1.00 93.94 256 GLN A N 1
ATOM 1927 C CA . GLN A 1 256 ? -33.019 4.678 21.180 1.00 93.94 256 GLN A CA 1
ATOM 1928 C C . GLN A 1 256 ? -33.572 3.320 20.732 1.00 93.94 256 GLN A C 1
ATOM 1930 O O . GLN A 1 256 ? -33.319 2.299 21.376 1.00 93.94 256 GLN A O 1
ATOM 1935 N N . THR A 1 257 ? -34.296 3.285 19.611 1.00 93.62 257 THR A N 1
ATOM 1936 C CA . THR A 1 257 ? -34.807 2.033 19.038 1.00 93.62 257 THR A CA 1
ATOM 1937 C C . THR A 1 257 ? -33.654 1.105 18.645 1.00 93.62 257 THR A C 1
ATOM 1939 O O . THR A 1 257 ? -33.658 -0.070 19.018 1.00 93.62 257 THR A O 1
ATOM 1942 N N . ARG A 1 258 ? -32.612 1.639 17.989 1.00 93.75 258 ARG A N 1
ATOM 1943 C CA . ARG A 1 258 ? -31.400 0.873 17.651 1.00 93.75 258 ARG A CA 1
ATOM 1944 C C . ARG A 1 258 ? -30.662 0.373 18.894 1.00 93.75 258 ARG A C 1
ATOM 1946 O O . ARG A 1 258 ? -30.354 -0.812 18.966 1.00 93.75 258 ARG A O 1
ATOM 1953 N N . ILE A 1 259 ? -30.438 1.220 19.903 1.00 93.62 259 ILE A N 1
ATOM 1954 C CA . ILE A 1 259 ? -29.799 0.830 21.177 1.00 93.62 259 ILE A CA 1
ATOM 1955 C C . ILE A 1 259 ? -30.594 -0.290 21.861 1.00 93.62 259 ILE A C 1
ATOM 1957 O O . ILE A 1 259 ? -30.017 -1.268 22.330 1.00 93.62 259 ILE A O 1
ATOM 1961 N N . THR A 1 260 ? -31.924 -0.200 21.856 1.00 94.25 260 THR A N 1
ATOM 1962 C CA . THR A 1 260 ? -32.809 -1.245 22.390 1.00 94.25 260 THR A CA 1
ATOM 1963 C C . THR A 1 260 ? -32.629 -2.574 21.649 1.00 94.25 260 THR A C 1
ATOM 1965 O O . THR A 1 260 ? -32.580 -3.639 22.266 1.00 94.25 260 THR A O 1
ATOM 1968 N N . ASN A 1 261 ? -32.509 -2.534 20.322 1.00 93.69 261 ASN A N 1
ATOM 1969 C CA . ASN A 1 261 ? -32.257 -3.722 19.509 1.00 93.69 261 ASN A CA 1
ATOM 1970 C C . ASN A 1 261 ? -30.854 -4.299 19.750 1.00 93.69 261 ASN A C 1
ATOM 1972 O O . ASN A 1 261 ? -30.707 -5.520 19.831 1.00 93.69 261 ASN A O 1
ATOM 1976 N N . TRP A 1 262 ? -29.850 -3.445 19.962 1.00 93.44 262 TRP A N 1
ATOM 1977 C CA . TRP A 1 262 ? -28.525 -3.867 20.411 1.00 93.44 262 TRP A CA 1
ATOM 1978 C C . TRP A 1 262 ? -28.584 -4.558 21.773 1.00 93.44 262 TRP A C 1
ATOM 1980 O O . TRP A 1 262 ? -28.053 -5.656 21.899 1.00 93.44 262 TRP A O 1
ATOM 1990 N N . LEU A 1 263 ? -29.285 -3.995 22.762 1.00 92.44 263 LEU A N 1
ATOM 1991 C CA . LEU A 1 263 ? -29.456 -4.602 24.089 1.00 92.44 263 LEU A CA 1
ATOM 1992 C C . LEU A 1 263 ? -30.127 -5.983 24.027 1.00 92.44 263 LEU A C 1
ATOM 1994 O O . LEU A 1 263 ? -29.740 -6.880 24.768 1.00 92.44 263 LEU A O 1
ATOM 1998 N N . LYS A 1 264 ? -31.084 -6.192 23.112 1.00 91.25 264 LYS A N 1
ATOM 1999 C CA . LYS A 1 264 ? -31.716 -7.509 22.891 1.00 91.25 264 LYS A CA 1
ATOM 2000 C C . LYS A 1 264 ? -30.755 -8.554 22.315 1.00 91.25 264 LYS A C 1
ATOM 2002 O O . LYS A 1 264 ? -30.968 -9.747 22.512 1.00 91.25 264 LYS A O 1
ATOM 2007 N N . LYS A 1 265 ? -29.744 -8.127 21.553 1.00 89.56 265 LYS A N 1
ATOM 2008 C CA . LYS A 1 265 ? -28.753 -9.009 20.910 1.00 89.56 265 LYS A CA 1
ATOM 2009 C C . LYS A 1 265 ? -27.482 -9.178 21.743 1.00 89.56 265 LYS A C 1
ATOM 2011 O O . LYS A 1 265 ? -26.775 -10.172 21.584 1.00 89.56 265 LYS A O 1
ATOM 2016 N N . ALA A 1 266 ? -27.172 -8.205 22.592 1.00 92.81 266 ALA A N 1
ATOM 2017 C CA . ALA A 1 266 ? -25.943 -8.154 23.356 1.00 92.81 266 ALA A CA 1
ATOM 2018 C C . ALA A 1 266 ? -26.018 -8.985 24.635 1.00 92.81 266 ALA A C 1
ATOM 2020 O O . ALA A 1 266 ? -27.051 -9.113 25.284 1.00 92.81 266 ALA A O 1
ATOM 2021 N N . THR A 1 267 ? -24.868 -9.518 25.026 1.00 91.25 267 THR A N 1
ATOM 2022 C CA . THR A 1 267 ? -24.676 -10.238 26.282 1.00 91.25 267 THR A CA 1
ATOM 2023 C C . THR A 1 267 ? -23.549 -9.585 27.059 1.00 91.25 267 THR A C 1
ATOM 2025 O O . THR A 1 267 ? -22.464 -9.348 26.518 1.00 91.25 267 THR A O 1
ATOM 2028 N N . ILE A 1 268 ? -23.798 -9.295 28.333 1.00 88.75 268 ILE A N 1
ATOM 2029 C CA . ILE A 1 268 ? -22.788 -8.725 29.219 1.00 88.75 268 ILE A CA 1
ATOM 2030 C C . ILE A 1 268 ? -21.773 -9.823 29.568 1.00 88.75 268 ILE A C 1
ATOM 2032 O O . ILE A 1 268 ? -22.148 -10.899 30.028 1.00 88.75 268 ILE A O 1
ATOM 2036 N N . GLN A 1 269 ? -20.487 -9.558 29.336 1.00 86.56 269 GLN A N 1
ATOM 2037 C CA . GLN A 1 269 ? -19.392 -10.498 29.605 1.00 86.56 269 GLN A CA 1
ATOM 2038 C C . GLN A 1 269 ? -18.757 -10.298 30.990 1.00 86.56 269 GLN A C 1
ATOM 2040 O O . GLN A 1 269 ? -18.185 -11.229 31.555 1.00 86.56 269 GLN A O 1
ATOM 2045 N N . THR A 1 270 ? -18.854 -9.093 31.551 1.00 77.50 270 THR A N 1
ATOM 2046 C CA . THR A 1 270 ? -18.324 -8.733 32.876 1.00 77.50 270 THR A CA 1
ATOM 2047 C C . THR A 1 270 ? -19.427 -8.779 33.938 1.00 77.50 270 THR A C 1
ATOM 2049 O O . THR A 1 270 ? -20.587 -8.518 33.643 1.00 77.50 270 THR A O 1
ATOM 2052 N N . GLN A 1 271 ? -19.117 -9.091 35.201 1.00 69.75 271 GLN A N 1
ATOM 2053 C CA . GLN A 1 271 ? -20.139 -9.061 36.259 1.00 69.75 271 GLN A CA 1
ATOM 2054 C C . GLN A 1 271 ? -20.707 -7.641 36.441 1.00 69.75 271 GLN A C 1
ATOM 2056 O O . GLN A 1 271 ? -19.983 -6.724 36.824 1.00 69.75 271 GLN A O 1
ATOM 2061 N N . ALA A 1 272 ? -22.014 -7.485 36.212 1.00 58.31 272 ALA A N 1
ATOM 2062 C CA . ALA A 1 272 ? -22.685 -6.187 36.076 1.00 58.31 272 ALA A CA 1
ATOM 2063 C C . ALA A 1 272 ? -22.747 -5.322 37.353 1.00 58.31 272 ALA A C 1
ATOM 2065 O O . ALA A 1 272 ? -23.052 -4.139 37.262 1.00 58.31 272 ALA A O 1
ATOM 2066 N N . HIS A 1 273 ? -22.476 -5.900 38.527 1.00 61.44 273 HIS A N 1
ATOM 2067 C CA . HIS A 1 273 ? -22.597 -5.226 39.830 1.00 61.44 273 HIS A CA 1
ATOM 2068 C C . HIS A 1 273 ? -21.263 -5.052 40.565 1.00 61.44 273 HIS A C 1
ATOM 2070 O O . HIS A 1 273 ? -21.248 -4.615 41.708 1.00 61.44 273 HIS A O 1
ATOM 2076 N N . ARG A 1 274 ? -20.142 -5.473 39.967 1.00 63.62 274 ARG A N 1
ATOM 2077 C CA . ARG A 1 274 ? -18.834 -5.455 40.649 1.00 63.62 274 ARG A CA 1
ATOM 2078 C C . ARG A 1 274 ? -17.724 -4.799 39.853 1.00 63.62 274 ARG A C 1
ATOM 2080 O O . ARG A 1 274 ? -16.789 -4.288 40.461 1.00 63.62 274 ARG A O 1
ATOM 2087 N N . TYR A 1 275 ? -17.801 -4.853 38.526 1.00 71.00 275 TYR A N 1
ATOM 2088 C CA . TYR A 1 275 ? -16.717 -4.410 37.664 1.00 71.00 275 TYR A CA 1
ATOM 2089 C C . TYR A 1 275 ? -17.167 -3.221 36.839 1.00 71.00 275 TYR A C 1
ATOM 2091 O O . TYR A 1 275 ? -18.021 -3.360 35.966 1.00 71.00 275 TYR A O 1
ATOM 2099 N N . ASP A 1 276 ? -16.541 -2.085 37.099 1.00 76.81 276 ASP A N 1
ATOM 2100 C CA . ASP A 1 276 ? -16.615 -0.930 36.223 1.00 76.81 276 ASP A CA 1
ATOM 2101 C C . ASP A 1 276 ? -15.456 -0.981 35.227 1.00 76.81 276 ASP A C 1
ATOM 2103 O O . ASP A 1 276 ? -14.320 -1.248 35.619 1.00 76.81 276 ASP A O 1
ATOM 2107 N N . GLN A 1 277 ? -15.742 -0.797 33.939 1.00 84.88 277 GLN A N 1
ATOM 2108 C CA . GLN A 1 277 ? -14.759 -0.912 32.854 1.00 84.88 277 GLN A CA 1
ATOM 2109 C C . GLN A 1 277 ? -14.061 0.410 32.520 1.00 84.88 277 GLN A C 1
ATOM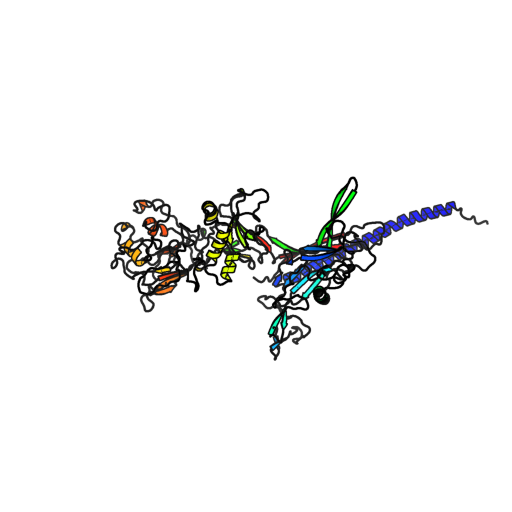 2111 O O . GLN A 1 277 ? -13.352 0.491 31.515 1.00 84.88 277 GLN A O 1
ATOM 2116 N N . VAL A 1 278 ? -14.218 1.437 33.355 1.00 83.06 278 VAL A N 1
ATOM 2117 C CA . VAL A 1 278 ? -13.552 2.731 33.196 1.00 83.06 278 VAL A CA 1
ATOM 2118 C C . VAL A 1 278 ? -12.851 3.163 34.481 1.00 83.06 278 VAL A C 1
ATOM 2120 O O . VAL A 1 278 ? -13.122 2.681 35.579 1.00 83.06 278 VAL A O 1
ATOM 2123 N N . ILE A 1 279 ? -11.900 4.082 34.346 1.00 78.69 279 ILE A N 1
ATOM 2124 C CA . ILE A 1 279 ? -11.290 4.761 35.485 1.00 78.69 279 ILE A CA 1
ATOM 2125 C C . ILE A 1 279 ? -11.060 6.235 35.179 1.00 78.69 279 ILE A C 1
ATOM 2127 O O . ILE A 1 279 ? -10.532 6.596 34.128 1.00 78.69 279 ILE A O 1
ATOM 2131 N N . ALA A 1 280 ? -11.434 7.088 36.130 1.00 76.00 280 ALA A N 1
ATOM 2132 C CA . ALA A 1 280 ? -11.103 8.502 36.108 1.00 76.00 280 ALA A CA 1
ATOM 2133 C C . ALA A 1 280 ? -9.611 8.709 36.379 1.00 76.00 280 ALA A C 1
ATOM 2135 O O . ALA A 1 280 ? -9.079 8.256 37.396 1.00 76.00 280 ALA A O 1
ATOM 2136 N N . ARG A 1 281 ? -8.941 9.444 35.498 1.00 74.06 281 ARG A N 1
ATOM 2137 C CA . ARG A 1 281 ? -7.614 9.991 35.745 1.00 74.06 281 ARG A CA 1
ATOM 2138 C C . ARG A 1 281 ? -7.793 11.350 36.402 1.00 74.06 281 ARG A C 1
ATOM 2140 O O . ARG A 1 281 ? -8.456 12.217 35.850 1.00 74.06 281 ARG A O 1
ATOM 2147 N N . THR A 1 282 ? -7.213 11.551 37.577 1.00 71.38 282 THR A N 1
ATOM 2148 C CA . THR A 1 282 ? -7.310 12.826 38.296 1.00 71.38 282 THR A CA 1
ATOM 2149 C C . THR A 1 282 ? -5.945 13.469 38.458 1.00 71.38 282 THR A C 1
ATOM 2151 O O . THR A 1 282 ? -4.970 12.785 38.772 1.00 71.38 282 THR A O 1
ATOM 2154 N N . ARG A 1 283 ? -5.883 14.793 38.325 1.00 70.19 283 ARG A N 1
ATOM 2155 C CA . ARG A 1 283 ? -4.693 15.603 38.581 1.00 70.19 283 ARG A CA 1
ATOM 2156 C C . ARG A 1 283 ? -4.950 16.561 39.737 1.00 70.19 283 ARG A C 1
ATOM 2158 O O . ARG A 1 283 ? -5.948 17.274 39.761 1.00 70.19 283 ARG A O 1
ATOM 2165 N N . SER A 1 284 ? -4.020 16.626 40.683 1.00 72.12 284 SER A N 1
ATOM 2166 C CA . SER A 1 284 ? -4.059 17.619 41.757 1.00 72.12 284 SER A CA 1
ATOM 2167 C C . SER A 1 284 ? -3.393 18.918 41.306 1.00 72.12 284 SER A C 1
ATOM 2169 O O . SER A 1 284 ? -2.239 18.918 40.874 1.00 72.12 284 SER A O 1
ATOM 2171 N N . VAL A 1 285 ? -4.110 20.034 41.420 1.00 70.19 285 VAL A N 1
ATOM 2172 C CA . VAL A 1 285 ? -3.628 21.376 41.077 1.00 70.19 285 VAL A CA 1
ATOM 2173 C C . VAL A 1 285 ? -3.678 22.258 42.321 1.00 70.19 285 VAL A C 1
ATOM 2175 O O . VAL A 1 285 ? -4.683 22.297 43.031 1.00 70.19 285 VAL A O 1
ATOM 2178 N N . LYS A 1 286 ? -2.589 22.979 42.605 1.00 70.00 286 LYS A N 1
ATOM 2179 C CA . LYS A 1 286 ? -2.565 23.983 43.676 1.00 70.00 286 LYS A CA 1
ATOM 2180 C C . LYS A 1 286 ? -3.291 25.236 43.195 1.00 70.00 286 LYS A C 1
ATOM 2182 O O . LYS A 1 286 ? -2.863 25.846 42.222 1.00 70.00 286 LYS A O 1
ATOM 2187 N N . THR A 1 287 ? -4.364 25.622 43.877 1.00 71.44 287 THR A N 1
ATOM 2188 C CA . THR A 1 287 ? -5.150 26.827 43.553 1.00 71.44 287 THR A CA 1
ATOM 2189 C C . THR A 1 287 ? -4.863 27.993 44.503 1.00 71.44 287 THR A C 1
ATOM 2191 O O . THR A 1 287 ? -5.410 29.074 44.326 1.00 71.44 287 THR A O 1
ATOM 2194 N N . GLY A 1 288 ? -4.002 27.793 45.505 1.00 65.69 288 GLY A N 1
ATOM 2195 C CA . GLY A 1 288 ? -3.552 28.819 46.445 1.00 65.69 288 GLY A CA 1
ATOM 2196 C C . GLY A 1 288 ? -2.674 28.235 47.560 1.00 65.69 288 GLY A C 1
ATOM 2197 O O . GLY A 1 288 ? -2.427 27.022 47.575 1.00 65.69 288 GLY A O 1
ATOM 2198 N N . PRO A 1 289 ? -2.201 29.058 48.513 1.00 50.84 289 PRO A N 1
ATOM 2199 C CA . PRO A 1 289 ? -1.446 28.583 49.671 1.00 50.84 289 PRO A CA 1
ATOM 2200 C C . PRO A 1 289 ? -2.293 27.587 50.478 1.00 50.84 289 PRO A C 1
ATOM 2202 O O . PRO A 1 289 ? -3.372 27.923 50.955 1.00 50.84 289 PRO A O 1
ATOM 2205 N N . GLY A 1 290 ? -1.846 26.333 50.572 1.00 64.56 290 GLY A N 1
ATOM 2206 C CA . GLY A 1 290 ? -2.539 25.270 51.315 1.00 64.56 290 GLY A CA 1
ATOM 2207 C C . GLY A 1 290 ? -3.803 24.694 50.659 1.00 64.56 290 GLY A C 1
ATOM 2208 O O . GLY A 1 290 ? -4.351 23.729 51.181 1.00 64.56 290 GLY A O 1
ATOM 2209 N N . THR A 1 291 ? -4.248 25.214 49.507 1.00 59.53 291 THR A N 1
ATOM 2210 C CA . THR A 1 291 ? -5.461 24.727 48.825 1.00 59.53 291 THR A CA 1
ATOM 2211 C C . THR A 1 291 ? -5.086 23.935 47.576 1.00 59.53 291 THR A C 1
ATOM 2213 O O . THR A 1 291 ? -4.583 24.488 46.596 1.00 59.53 291 THR A O 1
ATOM 2216 N N . THR A 1 292 ? -5.324 22.624 47.618 1.00 65.50 292 THR A N 1
ATOM 2217 C CA . THR A 1 292 ? -5.153 21.721 46.473 1.00 65.50 292 THR A CA 1
ATOM 2218 C C . THR A 1 292 ? -6.526 21.275 46.001 1.00 65.50 292 THR A C 1
ATOM 2220 O O . THR A 1 292 ? -7.317 20.770 46.791 1.00 65.50 292 THR A O 1
ATOM 2223 N N . LYS A 1 293 ? -6.804 21.456 44.713 1.00 67.00 293 LYS A N 1
ATOM 2224 C CA . LYS A 1 293 ? -8.027 20.996 44.067 1.00 67.00 293 LYS A CA 1
ATOM 2225 C C . LYS A 1 293 ? -7.696 19.811 43.171 1.00 67.00 293 LYS A C 1
ATOM 2227 O O . LYS A 1 293 ? -6.775 19.887 42.360 1.00 67.00 293 LYS A O 1
ATOM 2232 N N . THR A 1 294 ? -8.435 18.721 43.318 1.00 64.31 294 THR A N 1
ATOM 2233 C CA . THR A 1 294 ? -8.354 17.578 42.404 1.00 64.31 294 THR A CA 1
ATOM 2234 C C . THR A 1 294 ? -9.270 17.848 41.217 1.00 64.31 294 THR A C 1
ATOM 2236 O O . THR A 1 294 ? -10.448 18.138 41.406 1.00 64.31 294 THR A O 1
ATOM 2239 N N . ILE A 1 295 ? -8.713 17.803 40.012 1.00 67.38 295 ILE A N 1
ATOM 2240 C CA . ILE A 1 295 ? -9.411 18.033 38.745 1.00 67.38 295 ILE A CA 1
ATOM 2241 C C . ILE A 1 295 ? -9.388 16.724 37.949 1.00 67.38 295 ILE A C 1
ATOM 2243 O O . ILE A 1 295 ? -8.427 15.955 38.043 1.00 67.38 295 ILE A O 1
ATOM 2247 N N . LEU A 1 296 ? -10.445 16.458 37.185 1.00 67.56 296 LEU A N 1
ATOM 2248 C CA . LEU A 1 296 ? -10.485 15.354 36.230 1.00 67.56 296 LEU A CA 1
ATOM 2249 C C . LEU A 1 296 ? -9.547 15.657 35.043 1.00 67.56 296 LEU A C 1
ATOM 2251 O O . LEU A 1 296 ? -9.582 16.744 34.482 1.00 67.56 296 LEU A O 1
ATOM 2255 N N . ASP A 1 297 ? -8.696 14.699 34.691 1.00 68.38 297 ASP A N 1
ATOM 2256 C CA . ASP A 1 297 ? -7.647 14.768 33.654 1.00 68.38 297 ASP A CA 1
ATOM 2257 C C . ASP A 1 297 ? -7.896 13.726 32.536 1.00 68.38 297 ASP A C 1
ATOM 2259 O O . ASP A 1 297 ? -7.012 13.413 31.741 1.00 68.38 297 ASP A O 1
ATOM 2263 N N . GLY A 1 298 ? -9.100 13.141 32.503 1.00 72.75 298 GLY A N 1
ATOM 2264 C CA . GLY A 1 298 ? -9.565 12.188 31.490 1.00 72.75 298 GLY A CA 1
ATOM 2265 C C . GLY A 1 298 ? -10.140 10.892 32.069 1.00 72.75 298 GLY A C 1
ATOM 2266 O O . GLY A 1 298 ? -10.104 10.660 33.278 1.00 72.75 298 GLY A O 1
ATOM 2267 N N . VAL A 1 299 ? -10.656 10.026 31.193 1.00 78.62 299 VAL A N 1
ATOM 2268 C CA . VAL A 1 299 ? -11.171 8.691 31.540 1.00 78.62 299 VAL A CA 1
ATOM 2269 C C . VAL A 1 299 ? -10.447 7.637 30.702 1.00 78.62 299 VAL A C 1
ATOM 2271 O O . VAL A 1 299 ? -10.203 7.839 29.517 1.00 78.62 299 VAL A O 1
ATOM 2274 N N . VAL A 1 300 ? -10.065 6.513 31.307 1.00 83.50 300 VAL A N 1
ATOM 2275 C CA . VAL A 1 300 ? -9.327 5.435 30.631 1.00 83.50 300 VAL A CA 1
ATOM 2276 C C . VAL A 1 300 ? -10.154 4.149 30.658 1.00 83.50 300 VAL A C 1
ATOM 2278 O O . VAL A 1 300 ? -10.668 3.797 31.723 1.00 83.50 300 VAL A O 1
ATOM 2281 N N . PRO A 1 301 ? -10.279 3.417 29.535 1.00 87.56 301 PRO A N 1
ATOM 2282 C CA . PRO A 1 301 ? -10.935 2.118 29.537 1.00 87.56 301 PRO A CA 1
ATOM 2283 C C . PRO A 1 301 ? -10.019 1.056 30.154 1.00 87.56 301 PRO A C 1
ATOM 2285 O O . PRO A 1 301 ? -8.819 1.001 29.865 1.00 87.56 301 PRO A O 1
ATOM 2288 N N . LEU A 1 302 ? -10.595 0.204 30.999 1.00 86.94 302 LEU A N 1
ATOM 2289 C CA . LEU A 1 302 ? -9.901 -0.902 31.657 1.00 86.94 302 LEU A CA 1
ATOM 2290 C C . LEU A 1 302 ? -9.746 -2.129 30.752 1.00 86.94 302 LEU A C 1
ATOM 2292 O O . LEU A 1 302 ? -8.840 -2.933 30.975 1.00 86.94 302 LEU A O 1
ATOM 2296 N N . ILE A 1 303 ? -10.584 -2.250 29.720 1.00 86.94 303 ILE A N 1
ATOM 2297 C CA . ILE A 1 303 ? -10.388 -3.183 28.609 1.00 86.94 303 ILE A CA 1
ATOM 2298 C C . ILE A 1 303 ? -9.941 -2.412 27.374 1.00 86.94 303 ILE A C 1
ATOM 2300 O O . ILE A 1 303 ? -10.579 -1.438 26.987 1.00 86.94 303 ILE A O 1
ATOM 2304 N N . GLN A 1 304 ? -8.844 -2.853 26.761 1.00 88.44 304 GLN A N 1
ATOM 2305 C CA . GLN A 1 304 ? -8.282 -2.232 25.565 1.00 88.44 304 GLN A CA 1
ATOM 2306 C C . GLN A 1 304 ? -7.983 -3.289 24.511 1.00 88.44 304 GLN A C 1
ATOM 2308 O O . GLN A 1 304 ? -7.277 -4.262 24.780 1.00 88.44 304 GLN A O 1
ATOM 2313 N N . PHE A 1 305 ? -8.491 -3.058 23.305 1.00 88.25 305 PHE A N 1
ATOM 2314 C CA . PHE A 1 305 ? -8.185 -3.843 22.116 1.00 88.25 305 PHE A CA 1
ATOM 2315 C C . PHE A 1 305 ? -7.193 -3.059 21.266 1.00 88.25 305 PHE A C 1
ATOM 2317 O O . PHE A 1 305 ? -7.592 -2.135 20.563 1.00 88.25 305 PHE A O 1
ATOM 2324 N N . LYS A 1 306 ? -5.903 -3.378 21.345 1.00 84.12 306 LYS A N 1
ATOM 2325 C CA . LYS A 1 306 ? -4.867 -2.645 20.609 1.00 84.12 306 LYS A CA 1
ATOM 2326 C C . LYS A 1 306 ? -4.279 -3.511 19.503 1.00 84.12 306 LYS A C 1
ATOM 2328 O O . LYS A 1 306 ? -3.901 -4.646 19.792 1.00 84.12 306 LYS A O 1
ATOM 2333 N N . PRO A 1 307 ? -4.174 -3.004 18.266 1.00 83.00 307 PRO A N 1
ATOM 2334 C CA . PRO A 1 307 ? -3.261 -3.575 17.288 1.00 83.00 307 PRO A CA 1
ATOM 2335 C C . PRO A 1 307 ? -1.853 -3.643 17.868 1.00 83.00 307 PRO A C 1
ATOM 2337 O O . PRO A 1 307 ? -1.457 -2.781 18.660 1.00 83.00 307 PRO A O 1
ATOM 2340 N N . GLU A 1 308 ? -1.096 -4.660 17.480 1.00 83.06 308 GLU A N 1
ATOM 2341 C CA . GLU A 1 308 ? 0.321 -4.678 17.805 1.00 83.06 308 GLU A CA 1
ATOM 2342 C C . GLU A 1 308 ? 1.072 -3.724 16.882 1.00 83.06 308 GLU A C 1
ATOM 2344 O O . GLU A 1 308 ? 0.960 -3.804 15.656 1.00 83.06 308 GLU A O 1
ATOM 2349 N N . ARG A 1 309 ? 1.829 -2.809 17.489 1.00 82.38 309 ARG A N 1
ATOM 2350 C CA . ARG A 1 309 ? 2.698 -1.906 16.750 1.00 82.38 309 ARG A CA 1
ATOM 2351 C C . ARG A 1 309 ? 3.993 -2.621 16.422 1.00 82.38 309 ARG A C 1
ATOM 2353 O O . ARG A 1 309 ? 4.744 -2.987 17.326 1.00 82.38 309 ARG A O 1
ATOM 2360 N N . VAL A 1 310 ? 4.274 -2.743 15.137 1.00 82.38 310 VAL A N 1
ATOM 2361 C CA . VAL A 1 310 ? 5.555 -3.202 14.623 1.00 82.38 310 VAL A CA 1
ATOM 2362 C C . VAL A 1 310 ? 6.336 -1.964 14.195 1.00 82.38 310 VAL A C 1
ATOM 2364 O O . VAL A 1 310 ? 5.856 -1.150 13.407 1.00 82.38 310 VAL A O 1
ATOM 2367 N N . ALA A 1 311 ? 7.518 -1.777 14.776 1.00 84.62 311 ALA A N 1
ATOM 2368 C CA . ALA A 1 311 ? 8.356 -0.612 14.523 1.00 84.62 311 ALA A CA 1
ATOM 2369 C C . ALA A 1 311 ? 9.650 -1.029 13.827 1.00 84.62 311 ALA A C 1
ATOM 2371 O O . ALA A 1 311 ? 10.307 -1.981 14.249 1.00 84.62 311 ALA A O 1
ATOM 2372 N N . SER A 1 312 ? 10.016 -0.270 12.800 1.00 80.88 312 SER A N 1
ATOM 2373 C CA . SER A 1 312 ? 11.238 -0.385 12.014 1.00 80.88 312 SER A CA 1
ATOM 2374 C C . SER A 1 312 ? 11.499 -1.801 11.519 1.00 80.88 312 SER A C 1
ATOM 2376 O O . SER A 1 312 ? 12.635 -2.276 11.560 1.00 80.88 312 SER A O 1
ATOM 2378 N N . GLU A 1 313 ? 10.457 -2.493 11.060 1.00 85.88 313 GLU A N 1
ATOM 2379 C CA . GLU A 1 313 ? 10.637 -3.836 10.531 1.00 85.88 313 GLU A CA 1
ATOM 2380 C C . GLU A 1 313 ? 11.350 -3.770 9.176 1.00 85.88 313 GLU A C 1
ATOM 2382 O O . GLU A 1 313 ? 10.831 -3.125 8.258 1.00 85.88 313 GLU A O 1
ATOM 2387 N N . PRO A 1 314 ? 12.508 -4.435 9.013 1.00 83.38 314 PRO A N 1
ATOM 2388 C CA . PRO A 1 314 ? 13.150 -4.538 7.715 1.00 83.38 314 PRO A CA 1
ATOM 2389 C C . PRO A 1 314 ? 12.316 -5.453 6.816 1.00 83.38 314 PRO A C 1
ATOM 2391 O O . PRO A 1 314 ? 12.113 -6.627 7.125 1.00 83.38 314 PRO A O 1
ATOM 2394 N N . ALA A 1 315 ? 11.842 -4.925 5.691 1.00 82.44 315 ALA A N 1
ATOM 2395 C CA . ALA A 1 315 ? 11.098 -5.718 4.728 1.00 82.44 315 ALA A CA 1
ATOM 2396 C C . ALA A 1 315 ? 12.051 -6.635 3.938 1.00 82.44 315 ALA A C 1
ATOM 2398 O O . ALA A 1 315 ? 13.100 -6.206 3.453 1.00 82.44 315 ALA A O 1
ATOM 2399 N N . GLU A 1 316 ? 11.678 -7.904 3.787 1.00 85.38 316 GLU A N 1
ATOM 2400 C CA . GLU A 1 316 ? 12.451 -8.900 3.053 1.00 85.38 316 GLU A CA 1
ATOM 2401 C C . GLU A 1 316 ? 12.354 -8.642 1.546 1.00 85.38 316 GLU A C 1
ATOM 2403 O O . GLU A 1 316 ? 11.264 -8.619 0.964 1.00 85.38 316 GLU A O 1
ATOM 2408 N N . ALA A 1 317 ? 13.510 -8.445 0.918 1.00 81.00 317 ALA A N 1
ATOM 2409 C CA . ALA A 1 317 ? 13.648 -8.148 -0.498 1.00 81.00 317 ALA A CA 1
ATOM 2410 C C . ALA A 1 317 ? 13.514 -9.425 -1.346 1.00 81.00 317 ALA A C 1
ATOM 2412 O O . ALA A 1 317 ? 14.289 -10.369 -1.204 1.00 81.00 317 ALA A O 1
ATOM 2413 N N . GLN A 1 318 ? 12.556 -9.443 -2.270 1.00 77.38 318 GLN A N 1
ATOM 2414 C CA . GLN A 1 318 ? 12.315 -10.536 -3.208 1.00 77.38 318 GLN A CA 1
ATOM 2415 C C . GLN A 1 318 ? 12.658 -10.089 -4.627 1.00 77.38 318 GLN A C 1
ATOM 2417 O O . GLN A 1 318 ? 11.999 -9.228 -5.220 1.00 77.38 318 GLN A O 1
ATOM 2422 N N . VAL A 1 319 ? 13.703 -10.693 -5.189 1.00 67.81 319 VAL A N 1
ATOM 2423 C CA . VAL A 1 319 ? 14.078 -10.465 -6.585 1.00 67.81 319 VAL A CA 1
ATOM 2424 C C . VAL A 1 319 ? 13.105 -11.223 -7.483 1.00 67.81 319 VAL A C 1
ATOM 2426 O O . VAL A 1 319 ? 12.814 -12.397 -7.253 1.00 67.81 319 VAL A O 1
ATOM 2429 N N . ALA A 1 320 ? 12.612 -10.556 -8.525 1.00 60.62 320 ALA A N 1
ATOM 2430 C CA . ALA A 1 320 ? 11.795 -11.170 -9.562 1.00 60.62 320 ALA A CA 1
ATOM 2431 C C . ALA A 1 320 ? 12.664 -12.050 -10.483 1.00 60.62 320 ALA A C 1
ATOM 2433 O O . ALA A 1 320 ? 12.832 -11.757 -11.659 1.00 60.62 320 ALA A O 1
ATOM 2434 N N . VAL A 1 321 ? 13.261 -13.125 -9.961 1.00 54.31 321 VAL A N 1
ATOM 2435 C CA . VAL A 1 321 ? 13.931 -14.125 -10.804 1.00 54.31 321 VAL A CA 1
ATOM 2436 C C . VAL A 1 321 ? 12.902 -15.187 -11.167 1.00 54.31 321 VAL A C 1
ATOM 2438 O O . VAL A 1 321 ? 12.449 -15.949 -10.310 1.00 54.31 321 VAL A O 1
ATOM 2441 N N . ARG A 1 322 ? 12.493 -15.237 -12.438 1.00 51.19 322 ARG A N 1
ATOM 2442 C CA . ARG A 1 322 ? 11.699 -16.361 -12.945 1.00 51.19 322 ARG A CA 1
ATOM 2443 C C . ARG A 1 322 ? 12.583 -17.605 -13.007 1.00 51.19 322 ARG A C 1
ATOM 2445 O O . ARG A 1 322 ? 13.728 -17.552 -13.447 1.00 51.19 322 ARG A O 1
ATOM 2452 N N . GLN A 1 323 ? 12.054 -18.735 -12.552 1.00 38.91 323 GLN A N 1
ATOM 2453 C CA . GLN A 1 323 ? 12.757 -20.016 -12.592 1.00 38.91 323 GLN A CA 1
ATOM 2454 C C . GLN A 1 323 ? 13.096 -20.377 -14.053 1.00 38.91 323 GLN A C 1
ATOM 2456 O O . GLN A 1 323 ? 12.197 -20.426 -14.888 1.00 38.91 323 GLN A O 1
ATOM 2461 N N . GLY A 1 324 ? 14.377 -20.614 -14.361 1.00 46.72 324 GLY A N 1
ATOM 2462 C CA . GLY A 1 324 ? 14.858 -20.968 -15.710 1.00 46.72 324 GLY A CA 1
ATOM 2463 C C . GLY A 1 324 ? 15.318 -19.794 -16.585 1.00 46.72 324 GLY A C 1
ATOM 2464 O O . GLY A 1 324 ? 15.774 -20.007 -17.703 1.00 46.72 324 GLY A O 1
ATOM 2465 N N . GLU A 1 325 ? 15.231 -18.565 -16.082 1.00 52.38 325 GLU A N 1
ATOM 2466 C CA . GLU A 1 325 ? 15.679 -17.355 -16.763 1.00 52.38 325 GLU A CA 1
ATOM 2467 C C . GLU A 1 325 ? 17.021 -16.903 -16.158 1.00 52.38 325 GLU A C 1
ATOM 2469 O O . GLU A 1 325 ? 17.050 -16.229 -15.130 1.00 52.38 325 GLU A O 1
ATOM 2474 N N . GLU A 1 326 ? 18.149 -17.283 -16.771 1.00 54.22 326 GLU A N 1
ATOM 2475 C CA . GLU A 1 326 ? 19.468 -16.789 -16.352 1.00 54.22 326 GLU A CA 1
ATOM 2476 C C . GLU A 1 326 ? 19.547 -15.269 -16.573 1.00 54.22 326 GLU A C 1
ATOM 2478 O O . GLU A 1 326 ? 19.145 -14.747 -17.621 1.00 54.22 326 GLU A O 1
ATOM 2483 N N . THR A 1 327 ? 20.015 -14.551 -15.553 1.00 56.72 327 THR A N 1
ATOM 2484 C CA . THR A 1 327 ? 20.288 -13.112 -15.601 1.00 56.72 327 THR A CA 1
ATOM 2485 C C . THR A 1 327 ? 21.763 -12.898 -15.302 1.00 56.72 327 THR A C 1
ATOM 2487 O O . THR A 1 327 ? 22.221 -13.234 -14.204 1.00 56.72 327 THR A O 1
ATOM 2490 N N . ASP A 1 328 ? 22.494 -12.311 -16.246 1.00 58.28 328 ASP A N 1
ATOM 2491 C CA . ASP A 1 328 ? 23.858 -11.850 -15.997 1.00 58.28 328 ASP A CA 1
ATOM 2492 C C . ASP A 1 328 ? 23.838 -10.837 -14.834 1.00 58.28 328 ASP A C 1
ATOM 2494 O O . ASP A 1 328 ? 22.954 -9.983 -14.754 1.00 58.28 328 ASP A O 1
ATOM 2498 N N . ASN A 1 329 ? 24.797 -10.939 -13.909 1.00 62.59 329 ASN A N 1
ATOM 2499 C CA . ASN A 1 329 ? 24.958 -10.023 -12.769 1.00 62.59 329 ASN A CA 1
ATOM 2500 C C . ASN A 1 329 ? 23.772 -9.957 -11.782 1.00 62.59 329 ASN A C 1
ATOM 2502 O O . ASN A 1 329 ? 23.478 -8.893 -11.238 1.00 62.59 329 ASN A O 1
ATOM 2506 N N . ALA A 1 330 ? 23.143 -11.094 -11.459 1.00 61.16 330 ALA A N 1
ATOM 2507 C CA . ALA A 1 330 ? 22.031 -11.177 -10.495 1.00 61.16 330 ALA A CA 1
ATOM 2508 C C . ALA A 1 330 ? 22.285 -10.476 -9.136 1.00 61.16 330 ALA A C 1
ATOM 2510 O O . ALA A 1 330 ? 21.347 -10.011 -8.496 1.00 61.16 330 ALA A O 1
ATOM 2511 N N . GLN A 1 331 ? 23.545 -10.356 -8.697 1.00 64.38 331 GLN A N 1
ATOM 2512 C CA . GLN A 1 331 ? 23.918 -9.654 -7.457 1.00 64.38 331 GLN A CA 1
ATOM 2513 C C . GLN A 1 331 ? 23.773 -8.122 -7.529 1.00 64.38 331 GLN A C 1
ATOM 2515 O O . GLN A 1 331 ? 23.699 -7.469 -6.490 1.00 64.38 331 GLN A O 1
ATOM 2520 N N . ALA A 1 332 ? 23.758 -7.549 -8.735 1.00 69.81 332 ALA A N 1
ATOM 2521 C CA . ALA A 1 332 ? 23.609 -6.114 -8.978 1.00 69.81 332 ALA A CA 1
ATOM 2522 C C . ALA A 1 332 ? 22.146 -5.700 -9.232 1.00 69.81 332 ALA A C 1
ATOM 2524 O O . ALA A 1 332 ? 21.855 -4.516 -9.392 1.00 69.81 332 ALA A O 1
ATOM 2525 N N . VAL A 1 333 ? 21.221 -6.664 -9.248 1.00 75.38 333 VAL A N 1
ATOM 2526 C CA . VAL A 1 333 ? 19.793 -6.441 -9.478 1.00 75.38 333 VAL A CA 1
ATOM 2527 C C . VAL A 1 333 ? 19.095 -6.052 -8.175 1.00 75.38 333 VAL A C 1
ATOM 2529 O O . VAL A 1 333 ? 19.255 -6.706 -7.145 1.00 75.38 333 VAL A O 1
ATOM 2532 N N . ALA A 1 334 ? 18.270 -5.007 -8.227 1.00 80.50 334 ALA A N 1
ATOM 2533 C CA . ALA A 1 334 ? 17.418 -4.621 -7.110 1.00 80.50 334 ALA A CA 1
ATOM 2534 C C . ALA A 1 334 ? 16.133 -5.467 -7.051 1.00 80.50 334 ALA A C 1
ATOM 2536 O O . ALA A 1 334 ? 15.605 -5.894 -8.081 1.00 80.50 334 ALA A O 1
ATOM 2537 N N . ALA A 1 335 ? 15.620 -5.701 -5.843 1.00 82.50 335 ALA A N 1
ATOM 2538 C CA . ALA A 1 335 ? 14.377 -6.441 -5.640 1.00 82.50 335 ALA A CA 1
ATOM 2539 C C . ALA A 1 335 ? 13.151 -5.635 -6.091 1.00 82.50 335 ALA A C 1
ATOM 2541 O O . ALA A 1 335 ? 13.044 -4.457 -5.778 1.00 82.50 335 ALA A O 1
ATOM 2542 N N . ASP A 1 336 ? 12.202 -6.274 -6.771 1.00 84.94 336 ASP A N 1
ATOM 2543 C CA . ASP A 1 336 ? 10.950 -5.627 -7.204 1.00 84.94 336 ASP A CA 1
ATOM 2544 C C . ASP A 1 336 ? 9.943 -5.514 -6.045 1.00 84.94 336 ASP A C 1
ATOM 2546 O O . ASP A 1 336 ? 9.159 -4.569 -5.917 1.00 84.94 336 ASP A O 1
ATOM 2550 N N . VAL A 1 337 ? 9.953 -6.525 -5.178 1.00 88.25 337 VAL A N 1
ATOM 2551 C CA . VAL A 1 337 ? 8.955 -6.700 -4.133 1.00 88.25 337 VAL A CA 1
ATOM 2552 C C . VAL A 1 337 ? 9.633 -6.793 -2.782 1.00 88.25 337 VAL A C 1
ATOM 2554 O O . VAL A 1 337 ? 10.551 -7.585 -2.606 1.00 88.25 337 VAL A O 1
ATOM 2557 N N . PHE A 1 338 ? 9.117 -6.055 -1.807 1.00 88.94 338 PHE A N 1
ATOM 2558 C CA . PHE A 1 338 ? 9.510 -6.177 -0.409 1.00 88.94 338 PHE A CA 1
ATOM 2559 C C . PHE A 1 338 ? 8.316 -6.654 0.413 1.00 88.94 338 PHE A C 1
ATOM 2561 O O . PHE A 1 338 ? 7.193 -6.195 0.190 1.00 88.94 338 PHE A O 1
ATOM 2568 N N . ARG A 1 339 ? 8.529 -7.588 1.341 1.00 88.88 339 ARG A N 1
ATOM 2569 C CA . ARG A 1 339 ? 7.467 -8.125 2.205 1.00 88.88 339 ARG A CA 1
ATOM 2570 C C . ARG A 1 339 ? 7.831 -8.000 3.674 1.00 88.88 339 ARG A C 1
ATOM 2572 O O . ARG A 1 339 ? 8.956 -8.294 4.053 1.00 88.88 339 ARG A O 1
ATOM 2579 N N . THR A 1 340 ? 6.869 -7.615 4.497 1.00 88.62 340 THR A N 1
ATOM 2580 C CA . THR A 1 340 ? 6.984 -7.726 5.957 1.00 88.62 340 THR A CA 1
ATOM 2581 C C . THR A 1 340 ? 6.480 -9.088 6.432 1.00 88.62 340 THR A C 1
ATOM 2583 O O . THR A 1 340 ? 5.826 -9.832 5.695 1.00 88.62 340 THR A O 1
ATOM 2586 N N . GLN A 1 341 ? 6.760 -9.415 7.687 1.00 83.62 341 GLN A N 1
ATOM 2587 C CA . GLN A 1 341 ? 6.293 -10.611 8.377 1.00 83.62 341 GLN A CA 1
ATOM 2588 C C . GLN A 1 341 ? 4.775 -10.600 8.557 1.00 83.62 341 GLN A C 1
ATOM 2590 O O . GLN A 1 341 ? 4.124 -11.631 8.354 1.00 83.62 341 GLN A O 1
ATOM 2595 N N . PHE A 1 342 ? 4.204 -9.441 8.904 1.00 82.25 342 PHE A N 1
ATOM 2596 C CA . PHE A 1 342 ? 2.768 -9.289 9.119 1.00 82.25 342 PHE A CA 1
ATOM 2597 C C . PHE A 1 342 ? 2.110 -8.439 8.042 1.00 82.25 342 PHE A C 1
ATOM 2599 O O . PHE A 1 342 ? 2.697 -7.514 7.484 1.00 82.25 342 PHE A O 1
ATOM 2606 N N . ALA A 1 343 ? 0.854 -8.763 7.763 1.00 81.62 343 ALA A N 1
ATOM 2607 C CA . ALA A 1 343 ? 0.044 -8.093 6.763 1.00 81.62 343 ALA A CA 1
ATOM 2608 C C . ALA A 1 343 ? -1.020 -7.194 7.423 1.00 81.62 343 ALA A C 1
ATOM 2610 O O . ALA A 1 343 ? -1.051 -7.031 8.647 1.00 81.62 343 ALA A O 1
ATOM 2611 N N . SER A 1 344 ? -1.895 -6.602 6.609 1.00 80.81 344 SER A N 1
ATOM 2612 C CA . SER A 1 344 ? -2.941 -5.663 7.041 1.00 80.81 344 SER A CA 1
ATOM 2613 C C . SER A 1 344 ? -2.456 -4.555 7.945 1.00 80.81 344 SER A C 1
ATOM 2615 O O . SER A 1 344 ? -2.865 -4.412 9.101 1.00 80.81 344 SER A O 1
ATOM 2617 N N . TRP A 1 345 ? -1.587 -3.760 7.339 1.00 85.06 345 TRP A N 1
ATOM 2618 C CA . TRP A 1 345 ? -1.046 -2.556 7.926 1.00 85.06 345 TRP A CA 1
ATOM 2619 C C . TRP A 1 345 ? -2.142 -1.523 8.153 1.00 85.06 345 TRP A C 1
ATOM 2621 O O . TRP A 1 345 ? -3.053 -1.340 7.337 1.00 85.06 345 TRP A O 1
ATOM 2631 N N . ASN A 1 346 ? -2.010 -0.825 9.267 1.00 81.62 346 ASN A N 1
ATOM 2632 C CA . ASN A 1 346 ? -2.751 0.369 9.596 1.00 81.62 346 ASN A CA 1
ATOM 2633 C C . ASN A 1 346 ? -1.765 1.507 9.840 1.00 81.62 346 ASN A C 1
ATOM 2635 O O . ASN A 1 346 ? -0.719 1.279 10.447 1.00 81.62 346 ASN A O 1
ATOM 2639 N N . ASP A 1 347 ? -2.105 2.692 9.332 1.00 79.62 347 ASP A N 1
ATOM 2640 C CA . ASP A 1 347 ? -1.272 3.899 9.381 1.00 79.62 347 ASP A CA 1
ATOM 2641 C C . ASP A 1 347 ? 0.231 3.646 9.128 1.00 79.62 347 ASP A C 1
ATOM 2643 O O . ASP A 1 347 ? 1.072 4.012 9.952 1.00 79.62 347 ASP A O 1
ATOM 2647 N N . PRO A 1 348 ? 0.601 3.005 7.999 1.00 87.75 348 PRO A N 1
ATOM 2648 C CA . PRO A 1 348 ? 1.984 2.637 7.759 1.00 87.75 348 PRO A CA 1
ATOM 2649 C C . PRO A 1 348 ? 2.850 3.852 7.432 1.00 87.75 348 PRO A C 1
ATOM 2651 O O . PRO A 1 348 ? 2.476 4.710 6.619 1.00 87.75 348 PRO A O 1
ATOM 2654 N N . VAL A 1 349 ? 4.051 3.851 8.002 1.00 91.25 349 VAL A N 1
ATOM 2655 C CA . VAL A 1 349 ? 5.147 4.757 7.664 1.00 91.25 349 VAL A CA 1
ATOM 2656 C C . VAL A 1 349 ? 6.289 3.924 7.097 1.00 91.25 349 VAL A C 1
ATOM 2658 O O . VAL A 1 349 ? 6.843 3.063 7.773 1.00 91.25 349 VAL A O 1
ATOM 2661 N N . ILE A 1 350 ? 6.631 4.164 5.836 1.00 93.00 350 ILE A N 1
ATOM 2662 C CA . ILE A 1 350 ? 7.659 3.410 5.113 1.00 93.00 350 ILE A CA 1
ATOM 2663 C C . ILE A 1 350 ? 8.894 4.285 4.983 1.00 93.00 350 ILE A C 1
ATOM 2665 O O . ILE A 1 350 ? 8.808 5.371 4.425 1.00 93.00 350 ILE A O 1
ATOM 2669 N N . ARG A 1 351 ? 10.051 3.818 5.437 1.00 93.12 351 ARG A N 1
ATOM 2670 C CA . ARG A 1 351 ? 11.337 4.489 5.238 1.00 93.12 351 ARG A CA 1
ATOM 2671 C C . ARG A 1 351 ? 12.134 3.754 4.178 1.00 93.12 351 ARG A C 1
ATOM 2673 O O . ARG A 1 351 ? 12.256 2.532 4.234 1.00 93.12 351 ARG A O 1
ATOM 2680 N N . VAL A 1 352 ? 12.679 4.503 3.227 1.00 92.69 352 VAL A N 1
ATOM 2681 C CA . VAL A 1 352 ? 13.564 3.984 2.183 1.00 92.69 352 VAL A CA 1
ATOM 2682 C C . VAL A 1 352 ? 14.927 4.619 2.363 1.00 92.69 352 VAL A C 1
ATOM 2684 O O . VAL A 1 352 ? 15.088 5.829 2.182 1.00 92.69 352 VAL A O 1
ATOM 2687 N N . PHE A 1 353 ? 15.900 3.786 2.702 1.00 90.38 353 PHE A N 1
ATOM 2688 C CA . PHE A 1 353 ? 17.293 4.168 2.839 1.00 90.38 353 PHE A CA 1
ATOM 2689 C C . PHE A 1 353 ? 18.065 3.675 1.620 1.00 90.38 353 PHE A C 1
ATOM 2691 O O . PHE A 1 353 ? 17.899 2.531 1.186 1.00 90.38 353 PHE A O 1
ATOM 2698 N N . ASN A 1 354 ? 18.915 4.536 1.067 1.00 86.56 354 ASN A N 1
ATOM 2699 C CA . ASN A 1 354 ? 19.825 4.115 0.011 1.00 86.56 354 ASN A CA 1
ATOM 2700 C C . ASN A 1 354 ? 20.918 3.198 0.580 1.00 86.56 354 ASN A C 1
ATOM 2702 O O . ASN A 1 354 ? 21.236 3.238 1.769 1.00 86.56 354 ASN A O 1
ATOM 2706 N N . SER A 1 355 ? 21.544 2.397 -0.280 1.00 79.62 355 SER A N 1
ATOM 2707 C CA . SER A 1 355 ? 22.587 1.442 0.124 1.00 79.62 355 SER A CA 1
ATOM 2708 C C . SER A 1 355 ? 23.797 2.055 0.853 1.00 79.62 355 SER A C 1
ATOM 2710 O O . SER A 1 355 ? 24.557 1.332 1.494 1.00 79.62 355 SER A O 1
ATOM 2712 N N . THR A 1 356 ? 24.024 3.366 0.724 1.00 80.50 356 THR A N 1
ATOM 2713 C CA . THR A 1 356 ? 25.126 4.102 1.370 1.00 80.50 356 THR A CA 1
ATOM 2714 C C . THR A 1 356 ? 24.652 4.995 2.517 1.00 80.50 356 THR A C 1
ATOM 2716 O O . THR A 1 356 ? 25.368 5.922 2.898 1.00 80.50 356 THR A O 1
ATOM 2719 N N . TRP A 1 357 ? 23.430 4.794 3.011 1.00 84.06 357 TRP A N 1
ATOM 2720 C CA . TRP A 1 357 ? 22.856 5.652 4.037 1.00 84.06 357 TRP A CA 1
ATOM 2721 C C . TRP A 1 357 ? 23.615 5.542 5.366 1.00 84.06 357 TRP A C 1
ATOM 2723 O O . TRP A 1 357 ? 24.003 4.455 5.796 1.00 84.06 357 TRP A O 1
ATOM 2733 N N . THR A 1 358 ? 23.775 6.680 6.038 1.00 84.38 358 THR A N 1
ATOM 2734 C CA . THR A 1 358 ? 24.285 6.806 7.407 1.00 84.38 358 THR A CA 1
ATOM 2735 C C . THR A 1 358 ? 23.459 7.847 8.158 1.00 84.38 358 THR A C 1
ATOM 2737 O O . THR A 1 358 ? 22.829 8.704 7.531 1.00 84.38 358 THR A O 1
ATOM 2740 N N . ASP A 1 359 ? 23.507 7.823 9.490 1.00 81.81 359 ASP A N 1
ATOM 2741 C CA . ASP A 1 359 ? 22.747 8.750 10.335 1.00 81.81 359 ASP A CA 1
ATOM 2742 C C . ASP A 1 359 ? 22.937 10.219 9.925 1.00 81.81 359 ASP A C 1
ATOM 2744 O O . ASP A 1 359 ? 24.051 10.694 9.694 1.00 81.81 359 ASP A O 1
ATOM 2748 N N . GLY A 1 360 ? 21.821 10.945 9.838 1.00 81.19 360 GLY A N 1
ATOM 2749 C CA . GLY A 1 360 ? 21.785 12.359 9.458 1.00 81.19 360 GLY A CA 1
ATOM 2750 C C . GLY A 1 360 ? 21.732 12.630 7.952 1.00 81.19 360 GLY A C 1
ATOM 2751 O O . GLY A 1 360 ? 21.487 13.773 7.572 1.00 81.19 360 GLY A O 1
ATOM 2752 N N . LEU A 1 361 ? 21.902 11.616 7.093 1.00 88.56 361 LEU A N 1
ATOM 2753 C CA . LEU A 1 361 ? 21.737 11.782 5.647 1.00 88.56 361 LEU A CA 1
ATOM 2754 C C . LEU A 1 361 ? 20.258 11.788 5.226 1.00 88.56 361 LEU A C 1
ATOM 2756 O O . LEU A 1 361 ? 19.427 11.155 5.889 1.00 88.56 361 LEU A O 1
ATOM 2760 N N . PRO A 1 362 ? 19.913 12.452 4.105 1.00 91.44 362 PRO A N 1
ATOM 2761 C CA . PRO A 1 362 ? 18.553 12.443 3.585 1.00 91.44 362 PRO A CA 1
ATOM 2762 C C . PRO A 1 362 ? 18.093 11.040 3.171 1.00 91.44 362 PRO A C 1
ATOM 2764 O O . PRO A 1 362 ? 18.878 10.237 2.666 1.00 91.44 362 PRO A O 1
ATOM 2767 N N . TYR A 1 363 ? 16.804 10.766 3.345 1.00 93.00 363 TYR A N 1
ATOM 2768 C CA . TYR A 1 363 ? 16.147 9.512 2.962 1.00 93.00 363 TYR A CA 1
ATOM 2769 C C . TYR A 1 363 ? 14.698 9.777 2.539 1.00 93.00 363 TYR A C 1
ATOM 2771 O O . TYR A 1 363 ? 14.231 10.921 2.581 1.00 93.00 363 TYR A O 1
ATOM 2779 N N . LEU A 1 364 ? 13.982 8.742 2.089 1.00 93.50 364 LEU A N 1
ATOM 2780 C CA . LEU A 1 364 ? 12.570 8.883 1.725 1.00 93.50 364 LEU A CA 1
ATOM 2781 C C . LEU A 1 364 ? 11.650 8.311 2.795 1.00 93.50 364 LEU A C 1
ATOM 2783 O O . LEU A 1 364 ? 11.933 7.264 3.375 1.00 93.50 364 LEU A O 1
ATOM 2787 N N . VAL A 1 365 ? 10.507 8.965 2.976 1.00 93.50 365 VAL A N 1
ATOM 2788 C CA . VAL A 1 365 ? 9.433 8.530 3.865 1.00 93.50 365 VAL A CA 1
ATOM 2789 C C . VAL A 1 365 ? 8.118 8.496 3.106 1.00 93.50 365 VAL A C 1
ATOM 2791 O O . VAL A 1 365 ? 7.655 9.512 2.598 1.00 93.50 365 VAL A O 1
ATOM 2794 N N . GLY A 1 366 ? 7.498 7.328 3.044 1.00 92.94 366 GLY A N 1
ATOM 2795 C CA . GLY A 1 366 ? 6.120 7.145 2.632 1.00 92.94 366 GLY A CA 1
ATOM 2796 C C . GLY A 1 366 ? 5.184 7.263 3.826 1.00 92.94 366 GLY A C 1
ATOM 2797 O O . GLY A 1 366 ? 5.305 6.483 4.770 1.00 92.94 366 GLY A O 1
ATOM 2798 N N . ARG A 1 367 ? 4.274 8.237 3.808 1.00 89.88 367 ARG A N 1
ATOM 2799 C CA . ARG A 1 367 ? 3.336 8.489 4.912 1.00 89.88 367 ARG A CA 1
ATOM 2800 C C . ARG A 1 367 ? 2.088 9.231 4.437 1.00 89.88 367 ARG A C 1
ATOM 2802 O O . ARG A 1 367 ? 2.101 9.868 3.383 1.00 89.88 367 ARG A O 1
ATOM 2809 N N . ASN A 1 368 ? 1.045 9.213 5.266 1.00 85.50 368 ASN A N 1
ATOM 2810 C CA . ASN A 1 368 ? -0.012 10.221 5.196 1.00 85.50 368 ASN A CA 1
ATOM 2811 C C . ASN A 1 368 ? 0.511 11.539 5.773 1.00 85.50 368 ASN A C 1
ATOM 2813 O O . ASN A 1 368 ? 1.223 11.546 6.781 1.00 85.50 368 ASN A O 1
ATOM 2817 N N . ASP A 1 369 ? 0.176 12.656 5.138 1.00 72.75 369 ASP A N 1
ATOM 2818 C CA . ASP A 1 369 ? 0.615 13.956 5.629 1.00 72.75 369 ASP A CA 1
ATOM 2819 C C . ASP A 1 369 ? -0.158 14.385 6.887 1.00 72.75 369 ASP A C 1
ATOM 2821 O O . ASP A 1 369 ? -1.362 14.636 6.848 1.00 72.75 369 ASP A O 1
ATOM 2825 N N . ALA A 1 370 ? 0.554 14.524 8.007 1.00 62.06 370 ALA A N 1
ATOM 2826 C CA . ALA A 1 370 ? -0.005 15.038 9.255 1.00 62.06 370 ALA A CA 1
ATOM 2827 C C . ALA A 1 370 ? -0.307 16.550 9.203 1.00 62.06 370 ALA A C 1
ATOM 2829 O O . ALA A 1 370 ? -1.047 17.056 10.044 1.00 62.06 370 ALA A O 1
ATOM 2830 N N . SER A 1 371 ? 0.275 17.279 8.244 1.00 59.44 371 SER A N 1
ATOM 2831 C CA . SER A 1 371 ? 0.190 18.742 8.148 1.00 59.44 371 SER A CA 1
ATOM 2832 C C . SER A 1 371 ? -0.904 19.259 7.207 1.00 59.44 371 SER A C 1
ATOM 2834 O O . SER A 1 371 ? -1.099 20.470 7.129 1.00 59.44 371 SER A O 1
ATOM 2836 N N . SER A 1 372 ? -1.642 18.370 6.523 1.00 64.12 372 SER A N 1
ATOM 2837 C CA . SER A 1 372 ? -2.644 18.686 5.480 1.00 64.12 372 SER A CA 1
ATOM 2838 C C . SER A 1 372 ? -2.122 19.459 4.253 1.00 64.12 372 SER A C 1
ATOM 2840 O O . SER A 1 372 ? -2.906 19.922 3.428 1.00 64.12 372 SER A O 1
ATOM 2842 N N . THR A 1 373 ? -0.802 19.570 4.103 1.00 68.56 373 THR A N 1
ATOM 2843 C CA . THR A 1 373 ? -0.113 20.184 2.960 1.00 68.56 373 THR A CA 1
ATOM 2844 C C . THR A 1 373 ? -0.277 19.344 1.687 1.00 68.56 373 THR A C 1
ATOM 2846 O O . THR A 1 373 ? -0.383 19.893 0.588 1.00 68.56 373 THR A O 1
ATOM 2849 N N . PHE A 1 374 ? -0.339 18.015 1.822 1.00 72.31 374 PHE A N 1
ATOM 2850 C CA . PHE A 1 374 ? -0.526 17.079 0.712 1.00 72.31 374 PHE A CA 1
ATOM 2851 C C . PHE A 1 374 ? -1.729 16.156 0.976 1.00 72.31 374 PHE A C 1
ATOM 2853 O O . PHE A 1 374 ? -1.867 15.630 2.082 1.00 72.31 374 PHE A O 1
ATOM 2860 N N . PRO A 1 375 ? -2.622 15.937 -0.006 1.00 69.50 375 PRO A N 1
ATOM 2861 C CA . PRO A 1 375 ? -3.762 15.047 0.171 1.00 69.50 375 PRO A CA 1
ATOM 2862 C C . PRO A 1 375 ? -3.320 13.577 0.129 1.00 69.50 375 PRO A C 1
ATOM 2864 O O . PRO A 1 375 ? -2.726 13.126 -0.850 1.00 69.50 375 PRO A O 1
ATOM 2867 N N . GLY A 1 376 ? -3.667 12.825 1.173 1.00 81.25 376 GLY A N 1
ATOM 2868 C CA . GLY A 1 376 ? -3.494 11.373 1.217 1.00 81.25 376 GLY A CA 1
ATOM 2869 C C . GLY A 1 376 ? -2.056 10.909 1.464 1.00 81.25 376 GLY A C 1
ATOM 2870 O O . GLY A 1 376 ? -1.275 11.571 2.153 1.00 81.25 376 GLY A O 1
ATOM 2871 N N . TRP A 1 377 ? -1.740 9.724 0.933 1.00 88.56 377 TRP A N 1
ATOM 2872 C CA . TRP A 1 377 ? -0.461 9.047 1.147 1.00 88.56 377 TRP A CA 1
ATOM 2873 C C . TRP A 1 377 ? 0.525 9.395 0.028 1.00 88.56 377 TRP A C 1
ATOM 2875 O O . TRP A 1 377 ? 0.214 9.242 -1.160 1.00 88.56 377 TRP A O 1
ATOM 2885 N N . SER A 1 378 ? 1.731 9.818 0.400 1.00 92.19 378 SER A N 1
ATOM 2886 C CA . SER A 1 378 ? 2.767 10.249 -0.543 1.00 92.19 378 SER A CA 1
ATOM 2887 C C . SER A 1 378 ? 4.165 9.842 -0.085 1.00 92.19 378 SER A C 1
ATOM 2889 O O . SER A 1 378 ? 4.418 9.634 1.101 1.00 92.19 378 SER A O 1
ATOM 2891 N N . ILE A 1 379 ? 5.088 9.764 -1.045 1.00 93.62 379 ILE A N 1
ATOM 2892 C CA . ILE A 1 379 ? 6.525 9.635 -0.802 1.00 93.62 379 ILE A CA 1
ATOM 2893 C C . ILE A 1 379 ? 7.130 11.029 -0.676 1.00 93.62 379 ILE A C 1
ATOM 2895 O O . ILE A 1 379 ? 7.016 11.860 -1.582 1.00 93.62 379 ILE A O 1
ATOM 2899 N N . VAL A 1 380 ? 7.801 11.264 0.442 1.00 93.38 380 VAL A N 1
ATOM 2900 C CA . VAL A 1 380 ? 8.377 12.544 0.835 1.00 93.38 380 VAL A CA 1
ATOM 2901 C C . VAL A 1 380 ? 9.884 12.380 1.013 1.00 93.38 380 VAL A C 1
ATOM 2903 O O . VAL A 1 380 ? 10.344 11.478 1.706 1.00 93.38 380 VAL A O 1
ATOM 2906 N N . GLY A 1 381 ? 10.662 13.263 0.394 1.00 93.19 381 GLY A N 1
ATOM 2907 C CA . GLY A 1 381 ? 12.088 13.413 0.648 1.00 93.19 381 GLY A CA 1
ATOM 2908 C C . GLY A 1 381 ? 12.313 14.166 1.952 1.00 93.19 381 GLY A C 1
ATOM 2909 O O . GLY A 1 381 ? 11.818 15.283 2.131 1.00 93.19 381 GLY A O 1
ATOM 2910 N N . VAL A 1 382 ? 13.053 13.552 2.865 1.00 92.31 382 VAL A N 1
ATOM 2911 C CA . VAL A 1 382 ? 13.253 14.032 4.227 1.00 92.31 382 VAL A CA 1
ATOM 2912 C C . VAL A 1 382 ? 14.745 14.197 4.508 1.00 92.31 382 VAL A C 1
ATOM 2914 O O . VAL A 1 382 ? 15.541 13.319 4.194 1.00 92.31 382 VAL A O 1
ATOM 2917 N N . ASP A 1 383 ? 15.131 15.339 5.082 1.00 91.62 383 ASP A N 1
ATOM 2918 C CA . ASP A 1 383 ? 16.518 15.646 5.444 1.00 91.62 383 ASP A CA 1
ATOM 2919 C C . ASP A 1 383 ? 16.621 16.013 6.935 1.00 91.62 383 ASP A C 1
ATOM 2921 O O . ASP A 1 383 ? 16.363 17.169 7.301 1.00 91.62 383 ASP A O 1
ATOM 2925 N N . PRO A 1 384 ? 17.008 15.050 7.794 1.00 88.81 384 PRO A N 1
ATOM 2926 C CA . PRO A 1 384 ? 17.139 15.271 9.231 1.00 88.81 384 PRO A CA 1
ATOM 2927 C C . PRO A 1 384 ? 18.142 16.361 9.603 1.00 88.81 384 PRO A C 1
ATOM 2929 O O . PRO A 1 384 ? 17.953 17.035 10.614 1.00 88.81 384 PRO A O 1
ATOM 2932 N N . GLY A 1 385 ? 19.184 16.568 8.790 1.00 85.62 385 GLY A N 1
ATOM 2933 C CA . GLY A 1 385 ? 20.212 17.579 9.041 1.00 85.62 385 GLY A CA 1
ATOM 2934 C C . GLY A 1 385 ? 19.692 19.015 8.936 1.00 85.62 385 GLY A C 1
ATOM 2935 O O . GLY A 1 385 ? 20.341 19.944 9.410 1.00 85.62 385 GLY A O 1
ATOM 2936 N N . THR A 1 386 ? 18.508 19.204 8.347 1.00 85.75 386 THR A N 1
ATOM 2937 C CA . THR A 1 386 ? 17.870 20.520 8.170 1.00 85.75 386 THR A CA 1
ATOM 2938 C C . THR A 1 386 ? 16.703 20.776 9.119 1.00 85.75 386 THR A C 1
ATOM 2940 O O . THR A 1 386 ? 16.059 21.824 9.033 1.00 85.75 386 THR A O 1
ATOM 2943 N N . TYR A 1 387 ? 16.409 19.844 10.028 1.00 87.69 387 TYR A N 1
ATOM 2944 C CA . TYR A 1 387 ? 15.285 19.989 10.943 1.00 87.69 387 TYR A CA 1
ATOM 2945 C C . TYR A 1 387 ? 15.467 21.154 11.912 1.00 87.69 387 TYR A C 1
ATOM 2947 O O . TYR A 1 387 ? 16.438 21.242 12.659 1.00 87.69 387 TYR A O 1
ATOM 2955 N N . SER A 1 388 ? 14.462 22.022 11.938 1.00 85.88 388 SER A N 1
ATOM 2956 C CA . SER A 1 388 ? 14.280 23.019 12.990 1.00 85.88 388 SER A CA 1
ATOM 2957 C C . SER A 1 388 ? 13.504 22.434 14.178 1.00 85.88 388 SER A C 1
ATOM 2959 O O . SER A 1 388 ? 12.909 21.358 14.089 1.00 85.88 388 SER A O 1
ATOM 2961 N N . ALA A 1 389 ? 13.468 23.150 15.305 1.00 82.19 389 ALA A N 1
ATOM 2962 C CA . ALA A 1 389 ? 12.705 22.726 16.480 1.00 82.19 389 ALA A CA 1
ATOM 2963 C C . ALA A 1 389 ? 11.222 22.472 16.130 1.00 82.19 389 ALA A C 1
ATOM 2965 O O . ALA A 1 389 ? 10.555 23.333 15.560 1.00 82.19 389 ALA A O 1
ATOM 2966 N N . GLY A 1 390 ? 10.712 21.283 16.471 1.00 80.06 390 GLY A N 1
ATOM 2967 C CA . GLY A 1 390 ? 9.337 20.857 16.170 1.00 80.06 390 GLY A CA 1
ATOM 2968 C C . GLY A 1 390 ? 9.144 20.188 14.802 1.00 80.06 390 GLY A C 1
ATOM 2969 O O . GLY A 1 390 ? 8.054 19.682 14.527 1.00 80.06 390 GLY A O 1
ATOM 2970 N N . GLN A 1 391 ? 10.183 20.134 13.962 1.00 84.75 391 GLN A N 1
ATOM 2971 C CA . GLN A 1 391 ? 10.169 19.353 12.727 1.00 84.75 391 GLN A CA 1
ATOM 2972 C C . GLN A 1 391 ? 10.613 17.911 12.973 1.00 84.75 391 GLN A C 1
ATOM 2974 O O . GLN A 1 391 ? 11.459 17.620 13.816 1.00 84.75 391 GLN A O 1
ATOM 2979 N N . SER A 1 392 ? 10.009 17.005 12.218 1.00 86.19 392 SER A N 1
ATOM 2980 C CA . SER A 1 392 ? 10.234 15.570 12.275 1.00 86.19 392 SER A CA 1
ATOM 2981 C C . SER A 1 392 ? 9.960 14.938 10.914 1.00 86.19 392 SER A C 1
ATOM 2983 O O . SER A 1 392 ? 9.382 15.550 10.008 1.00 86.19 392 SER A O 1
ATOM 2985 N N . GLU A 1 393 ? 10.279 13.655 10.815 1.00 86.25 393 GLU A N 1
ATOM 2986 C CA . GLU A 1 393 ? 9.961 12.821 9.657 1.00 86.25 393 GLU A CA 1
ATOM 2987 C C . GLU A 1 393 ? 8.464 12.527 9.492 1.00 86.25 393 GLU A C 1
ATOM 2989 O O . GLU A 1 393 ? 8.097 11.783 8.588 1.00 86.25 393 GLU A O 1
ATOM 2994 N N . PHE A 1 394 ? 7.594 13.075 10.348 1.00 85.62 394 PHE A N 1
ATOM 2995 C CA . PHE A 1 394 ? 6.139 12.917 10.262 1.00 85.62 394 PHE A CA 1
ATOM 2996 C C . PHE A 1 394 ? 5.428 14.189 9.786 1.00 85.62 394 PHE A C 1
ATOM 2998 O O . PHE A 1 394 ? 4.282 14.122 9.348 1.00 85.62 394 PHE A O 1
ATOM 3005 N N . ASN A 1 395 ? 6.095 15.347 9.834 1.00 85.44 395 ASN A N 1
ATOM 3006 C CA . ASN A 1 395 ? 5.481 16.648 9.542 1.00 85.44 395 ASN A CA 1
ATOM 3007 C C . ASN A 1 395 ? 6.335 17.581 8.659 1.00 85.44 395 ASN A C 1
ATOM 3009 O O . ASN A 1 395 ? 5.923 18.707 8.406 1.00 85.44 395 ASN A O 1
ATOM 3013 N N . SER A 1 396 ? 7.502 17.135 8.182 1.00 85.25 396 SER A N 1
ATOM 3014 C CA . SER A 1 396 ? 8.385 17.911 7.297 1.00 85.25 396 SER A CA 1
ATOM 3015 C C . SER A 1 396 ? 8.773 17.126 6.037 1.00 85.25 396 SER A C 1
ATOM 3017 O O . SER A 1 396 ? 8.523 15.919 5.961 1.00 85.25 396 SER A O 1
ATOM 3019 N N . GLY A 1 397 ? 9.369 17.808 5.056 1.00 88.62 397 GLY A N 1
ATOM 3020 C CA . GLY A 1 397 ? 9.934 17.228 3.835 1.00 88.62 397 GLY A CA 1
ATOM 3021 C C . GLY A 1 397 ? 9.345 17.771 2.527 1.00 88.62 397 GLY A C 1
ATOM 3022 O O . GLY A 1 397 ? 8.493 18.657 2.518 1.00 88.62 397 GLY A O 1
ATOM 3023 N N . VAL A 1 398 ? 9.842 17.250 1.404 1.00 90.88 398 VAL A N 1
ATOM 3024 C CA . VAL A 1 398 ? 9.441 17.626 0.039 1.00 90.88 398 VAL A CA 1
ATOM 3025 C C . VAL A 1 398 ? 8.698 16.460 -0.602 1.00 90.88 398 VAL A C 1
ATOM 3027 O O . VAL A 1 398 ? 9.267 15.385 -0.745 1.00 90.88 398 VAL A O 1
ATOM 3030 N N . GLU A 1 399 ? 7.441 16.643 -1.003 1.00 91.88 399 GLU A N 1
ATOM 3031 C CA . GLU A 1 399 ? 6.690 15.591 -1.701 1.00 91.88 399 GLU A CA 1
ATOM 3032 C C . GLU A 1 399 ? 7.323 15.278 -3.068 1.00 91.88 399 GLU A C 1
ATOM 3034 O O . GLU A 1 399 ? 7.487 16.177 -3.895 1.00 91.88 399 GLU A O 1
ATOM 3039 N N . LEU A 1 400 ? 7.668 14.012 -3.313 1.00 92.19 400 LEU A N 1
ATOM 3040 C CA . LEU A 1 400 ? 8.315 13.566 -4.553 1.00 92.19 400 LEU A CA 1
ATOM 3041 C C . LEU A 1 400 ? 7.373 12.754 -5.448 1.00 92.19 400 LEU A C 1
ATOM 3043 O O . LEU A 1 400 ? 7.463 12.839 -6.672 1.00 92.19 400 LEU A O 1
ATOM 3047 N N . PHE A 1 401 ? 6.461 11.977 -4.856 1.00 93.44 401 PHE A N 1
ATOM 3048 C CA . PHE A 1 401 ? 5.541 11.113 -5.596 1.00 93.44 401 PHE A CA 1
ATOM 3049 C C . PHE A 1 401 ? 4.238 10.888 -4.821 1.00 93.44 401 PHE A C 1
ATOM 3051 O O . PHE A 1 401 ? 4.275 10.540 -3.641 1.00 93.44 401 PHE A O 1
ATOM 3058 N N . SER A 1 402 ? 3.088 11.065 -5.474 1.00 92.69 402 SER A N 1
ATOM 3059 C CA . SER A 1 402 ? 1.773 10.964 -4.829 1.00 92.69 402 SER A CA 1
ATOM 3060 C C . SER A 1 402 ? 1.122 9.605 -5.077 1.00 92.69 402 SER A C 1
ATOM 3062 O O . SER A 1 402 ? 0.684 9.315 -6.191 1.00 92.69 402 SER A O 1
ATOM 3064 N N . ILE A 1 403 ? 1.026 8.769 -4.039 1.00 91.38 403 ILE A N 1
ATOM 3065 C CA . ILE A 1 403 ? 0.416 7.434 -4.162 1.00 91.38 403 ILE A CA 1
ATOM 3066 C C . ILE A 1 403 ? -1.092 7.517 -4.274 1.00 91.38 403 ILE A C 1
ATOM 3068 O O . ILE A 1 403 ? -1.675 6.755 -5.039 1.00 91.38 403 ILE A O 1
ATOM 3072 N N . ASP A 1 404 ? -1.716 8.468 -3.589 1.00 88.44 404 ASP A N 1
ATOM 3073 C CA . ASP A 1 404 ? -3.144 8.718 -3.755 1.00 88.44 404 ASP A CA 1
ATOM 3074 C C . ASP A 1 404 ? -3.490 9.044 -5.222 1.00 88.44 404 ASP A C 1
ATOM 3076 O O . ASP A 1 404 ? -4.363 8.415 -5.820 1.00 88.44 404 ASP A O 1
ATOM 3080 N N . ALA A 1 405 ? -2.728 9.937 -5.867 1.00 88.94 405 ALA A N 1
ATOM 3081 C CA . ALA A 1 405 ? -2.911 10.246 -7.286 1.00 88.94 405 ALA A CA 1
ATOM 3082 C C . ALA A 1 405 ? -2.644 9.033 -8.197 1.00 88.94 405 ALA A C 1
ATOM 3084 O O . ALA A 1 405 ? -3.387 8.821 -9.156 1.00 88.94 405 ALA A O 1
ATOM 3085 N N . TYR A 1 406 ? -1.633 8.216 -7.884 1.00 91.25 406 TYR A N 1
ATOM 3086 C CA . TYR A 1 406 ? -1.344 6.974 -8.608 1.00 91.25 406 TYR A CA 1
ATOM 3087 C C . TYR A 1 406 ? -2.510 5.974 -8.525 1.00 91.25 406 TYR A C 1
ATOM 3089 O O . TYR A 1 406 ? -2.981 5.473 -9.548 1.00 91.25 406 TYR A O 1
ATOM 3097 N N . GLN A 1 407 ? -3.015 5.710 -7.316 1.00 88.12 407 GLN A N 1
ATOM 3098 C CA . GLN A 1 407 ? -4.124 4.781 -7.072 1.00 88.12 407 GLN A CA 1
ATOM 3099 C C . GLN A 1 407 ? -5.422 5.274 -7.719 1.00 88.12 407 GLN A C 1
ATOM 3101 O O . GLN A 1 407 ? -6.122 4.494 -8.368 1.00 88.12 407 GLN A O 1
ATOM 3106 N N . ASN A 1 408 ? -5.700 6.577 -7.626 1.00 85.06 408 ASN A N 1
ATOM 3107 C CA . ASN A 1 408 ? -6.813 7.213 -8.327 1.00 85.06 408 ASN A CA 1
ATOM 3108 C C . ASN A 1 408 ? -6.664 7.113 -9.851 1.00 85.06 408 ASN A C 1
ATOM 3110 O O . ASN A 1 408 ? -7.659 6.938 -10.551 1.00 85.06 408 ASN A O 1
ATOM 3114 N N . GLY A 1 409 ? -5.437 7.188 -10.375 1.00 82.19 409 GLY A N 1
ATOM 3115 C CA . GLY A 1 409 ? -5.159 7.006 -11.797 1.00 82.19 409 GLY A CA 1
ATOM 3116 C C . GLY A 1 409 ? -5.496 5.597 -12.285 1.00 82.19 409 GLY A C 1
ATOM 3117 O O . GLY A 1 409 ? -6.186 5.443 -13.293 1.00 82.19 409 GLY A O 1
ATOM 3118 N N . ILE A 1 410 ? -5.089 4.580 -11.519 1.00 84.06 410 ILE A N 1
ATOM 3119 C CA . ILE A 1 410 ? -5.401 3.170 -11.797 1.00 84.06 410 ILE A CA 1
ATOM 3120 C C . ILE A 1 410 ? -6.909 2.902 -11.724 1.00 84.06 410 ILE A C 1
ATOM 3122 O O . ILE A 1 410 ? -7.449 2.213 -12.586 1.00 84.06 410 ILE A O 1
ATOM 3126 N N . ALA A 1 411 ? -7.595 3.434 -10.710 1.00 81.81 411 ALA A N 1
ATOM 3127 C CA . ALA A 1 411 ? -9.026 3.202 -10.513 1.00 81.81 411 ALA A CA 1
ATOM 3128 C C . ALA A 1 411 ? -9.911 4.008 -11.484 1.00 81.81 411 ALA A C 1
ATOM 3130 O O . ALA A 1 411 ? -10.984 3.554 -11.874 1.00 81.81 411 ALA A O 1
ATOM 3131 N N . GLY A 1 412 ? -9.478 5.216 -11.856 1.00 64.88 412 GLY A N 1
ATOM 3132 C CA . GLY A 1 412 ? -10.293 6.229 -12.530 1.00 64.88 412 GLY A CA 1
ATOM 3133 C C . GLY A 1 412 ? -10.208 6.254 -14.055 1.00 64.88 412 GLY A C 1
ATOM 3134 O O . GLY A 1 412 ? -10.680 7.218 -14.649 1.00 64.88 412 GLY A O 1
ATOM 3135 N N . THR A 1 413 ? -9.616 5.242 -14.702 1.00 61.59 413 THR A N 1
ATOM 3136 C CA . THR A 1 413 ? -9.373 5.226 -16.165 1.00 61.59 413 THR A CA 1
ATOM 3137 C C . THR A 1 413 ? -8.606 6.472 -16.642 1.00 61.59 413 THR A C 1
ATOM 3139 O O . THR A 1 413 ? -8.876 7.011 -17.714 1.00 61.59 413 THR A O 1
ATOM 3142 N N . ARG A 1 414 ? -7.684 6.994 -15.818 1.00 64.31 414 ARG A N 1
ATOM 3143 C CA . ARG A 1 414 ? -6.868 8.156 -16.189 1.00 64.31 414 ARG A CA 1
ATOM 3144 C C . ARG A 1 414 ? -5.589 7.712 -16.897 1.00 64.31 414 ARG A C 1
ATOM 3146 O O . ARG A 1 414 ? -4.996 6.693 -16.551 1.00 64.31 414 ARG A O 1
ATOM 3153 N N . ASN A 1 415 ? -5.149 8.518 -17.857 1.00 74.44 415 ASN A N 1
ATOM 3154 C CA . ASN A 1 415 ? -3.982 8.221 -18.686 1.00 74.44 415 ASN A CA 1
ATOM 3155 C C . ASN A 1 415 ? -2.693 8.335 -17.861 1.00 74.44 415 ASN A C 1
ATOM 3157 O O . ASN A 1 415 ? -2.509 9.321 -17.147 1.00 74.44 415 ASN A O 1
ATOM 3161 N N . TYR A 1 416 ? -1.800 7.354 -17.996 1.00 82.31 416 TYR A N 1
ATOM 3162 C CA . TYR A 1 416 ? -0.447 7.357 -17.421 1.00 82.31 416 TYR A CA 1
ATOM 3163 C C . TYR A 1 416 ? -0.389 7.607 -15.897 1.00 82.31 416 TYR A C 1
ATOM 3165 O O . TYR A 1 416 ? 0.089 8.657 -15.452 1.00 82.31 416 TYR A O 1
ATOM 3173 N N . PRO A 1 417 ? -0.858 6.652 -15.063 1.00 87.62 417 PRO A N 1
ATOM 3174 C CA . PRO A 1 417 ? -0.934 6.821 -13.608 1.00 87.62 417 PRO A CA 1
ATOM 3175 C C . PRO A 1 417 ? 0.387 7.228 -12.944 1.00 87.62 417 PRO A C 1
ATOM 3177 O O . PRO A 1 417 ? 0.382 8.027 -12.006 1.00 87.62 417 PRO A O 1
ATOM 3180 N N . TYR A 1 418 ? 1.521 6.719 -13.436 1.00 89.62 418 TYR A N 1
ATOM 3181 C CA . TYR A 1 418 ? 2.838 7.072 -12.910 1.00 89.62 418 TYR A CA 1
ATOM 3182 C C . TYR A 1 418 ? 3.175 8.542 -13.194 1.00 89.62 418 TYR A C 1
ATOM 3184 O O . TYR A 1 418 ? 3.531 9.283 -12.273 1.00 89.62 418 TYR A O 1
ATOM 3192 N N . SER A 1 419 ? 3.007 8.996 -14.443 1.00 86.62 419 SER A N 1
ATOM 3193 C CA . SER A 1 419 ? 3.238 10.401 -14.804 1.00 86.62 419 SER A CA 1
ATOM 3194 C C . SER A 1 419 ? 2.330 11.352 -14.026 1.00 86.62 419 SER A C 1
ATOM 3196 O O . SER A 1 419 ? 2.781 12.407 -13.582 1.00 86.62 419 SER A O 1
ATOM 3198 N N . GLN A 1 420 ? 1.065 10.979 -13.805 1.00 87.50 420 GLN A N 1
ATOM 3199 C CA . GLN A 1 420 ? 0.130 11.793 -13.024 1.00 87.50 420 GLN A CA 1
ATOM 3200 C C . GLN A 1 420 ? 0.545 11.921 -11.561 1.00 87.50 420 GLN A C 1
ATOM 3202 O O . GLN A 1 420 ? 0.495 13.014 -11.003 1.00 87.50 420 GLN A O 1
ATOM 3207 N N . ALA A 1 421 ? 0.980 10.826 -10.941 1.00 91.38 421 ALA A N 1
ATOM 3208 C CA . ALA A 1 421 ? 1.454 10.825 -9.563 1.00 91.38 421 ALA A CA 1
ATOM 3209 C C . ALA A 1 421 ? 2.693 11.704 -9.366 1.00 91.38 421 ALA A C 1
ATOM 3211 O O . ALA A 1 421 ? 2.789 12.449 -8.383 1.00 91.38 421 ALA A O 1
ATOM 3212 N N . LEU A 1 422 ? 3.613 11.652 -10.330 1.00 90.25 422 LEU A N 1
ATOM 3213 C CA . LEU A 1 422 ? 4.813 12.476 -10.360 1.00 90.25 422 LEU A CA 1
ATOM 3214 C C . LEU A 1 422 ? 4.477 13.963 -10.586 1.00 90.25 422 LEU A C 1
ATOM 3216 O O . LEU A 1 422 ? 4.973 14.828 -9.860 1.00 90.25 422 LEU A O 1
ATOM 3220 N N . GLN A 1 423 ? 3.592 14.269 -11.540 1.00 88.75 423 GLN A N 1
ATOM 3221 C CA . GLN A 1 423 ? 3.150 15.636 -11.828 1.00 88.75 423 GLN A CA 1
ATOM 3222 C C . GLN A 1 423 ? 2.348 16.238 -10.669 1.00 88.75 423 GLN A C 1
ATOM 3224 O O . GLN A 1 423 ? 2.542 17.407 -10.347 1.00 88.75 423 GLN A O 1
ATOM 3229 N N . ALA A 1 424 ? 1.486 15.460 -10.012 1.00 89.62 424 ALA A N 1
ATOM 3230 C CA . ALA A 1 424 ? 0.709 15.908 -8.860 1.00 89.62 424 ALA A CA 1
ATOM 3231 C C . ALA A 1 424 ? 1.618 16.308 -7.689 1.00 89.62 424 ALA A C 1
ATOM 3233 O O . ALA A 1 424 ? 1.439 17.383 -7.117 1.00 89.62 424 ALA A O 1
ATOM 3234 N N . ALA A 1 425 ? 2.623 15.482 -7.382 1.00 91.31 425 ALA A N 1
ATOM 3235 C CA . ALA A 1 425 ? 3.621 15.802 -6.365 1.00 91.31 425 ALA A CA 1
ATOM 3236 C C . ALA A 1 425 ? 4.450 17.033 -6.757 1.00 91.31 425 ALA A C 1
ATOM 3238 O O . ALA A 1 425 ? 4.588 17.971 -5.972 1.00 91.31 425 ALA A O 1
ATOM 3239 N N . SER A 1 426 ? 4.945 17.090 -7.999 1.00 89.69 426 SER A N 1
ATOM 3240 C CA . SER A 1 426 ? 5.703 18.251 -8.477 1.00 89.69 426 SER A CA 1
ATOM 3241 C C . SER A 1 426 ? 4.875 19.533 -8.523 1.00 89.69 426 SER A C 1
ATOM 3243 O O . SER A 1 426 ? 5.425 20.600 -8.277 1.00 89.69 426 SER A O 1
ATOM 3245 N N . GLY A 1 427 ? 3.576 19.462 -8.805 1.00 90.19 427 GLY A N 1
ATOM 3246 C CA . GLY A 1 427 ? 2.686 20.622 -8.780 1.00 90.19 427 GLY A CA 1
ATOM 3247 C C . GLY A 1 427 ? 2.536 21.227 -7.382 1.00 90.19 427 GLY A C 1
ATOM 3248 O O . GLY A 1 427 ? 2.310 22.427 -7.264 1.00 90.19 427 GLY A O 1
ATOM 3249 N N . ARG A 1 428 ? 2.706 20.421 -6.323 1.00 89.44 428 ARG A N 1
ATOM 3250 C CA . ARG A 1 428 ? 2.618 20.864 -4.922 1.00 89.44 428 ARG A CA 1
ATOM 3251 C C . ARG A 1 428 ? 3.967 21.250 -4.323 1.00 89.44 428 ARG A C 1
ATOM 3253 O O . ARG A 1 428 ? 4.049 22.230 -3.590 1.00 89.44 428 ARG A O 1
ATOM 3260 N N . SER A 1 429 ? 5.033 20.510 -4.625 1.00 90.19 429 SER A N 1
ATOM 3261 C CA . SER A 1 429 ? 6.354 20.717 -4.010 1.00 90.19 429 SER A CA 1
ATOM 3262 C C . SER A 1 429 ? 7.357 21.472 -4.892 1.00 90.19 429 SER A C 1
ATOM 3264 O O . SER A 1 429 ? 8.417 21.901 -4.411 1.00 90.19 429 SER A O 1
ATOM 3266 N N . ASN A 1 430 ? 7.032 21.640 -6.177 1.00 90.81 430 ASN A N 1
ATOM 3267 C CA . ASN A 1 430 ? 7.878 22.216 -7.222 1.00 90.81 430 ASN A CA 1
ATOM 3268 C C . ASN A 1 430 ? 9.231 21.499 -7.407 1.00 90.81 430 ASN A C 1
ATOM 3270 O O . ASN A 1 430 ? 10.186 22.094 -7.900 1.00 90.81 430 ASN A O 1
ATOM 3274 N N . TRP A 1 431 ? 9.357 20.238 -6.975 1.00 89.81 431 TRP A N 1
ATOM 3275 C CA . TRP A 1 431 ? 10.665 19.582 -6.868 1.00 89.81 431 TRP A CA 1
ATOM 3276 C C . TRP A 1 431 ? 11.332 19.245 -8.209 1.00 89.81 431 TRP A C 1
ATOM 3278 O O . TRP A 1 431 ? 12.557 19.182 -8.253 1.00 89.81 431 TRP A O 1
ATOM 3288 N N . LEU A 1 432 ? 10.562 19.049 -9.289 1.00 86.31 432 LEU A N 1
ATOM 3289 C CA . LEU A 1 432 ? 11.119 18.775 -10.623 1.00 86.31 432 LEU A CA 1
ATOM 3290 C C . LEU A 1 432 ? 11.576 20.038 -11.353 1.00 86.31 432 LEU A C 1
ATOM 3292 O O . LEU A 1 432 ? 12.554 19.987 -12.097 1.00 86.31 432 LEU A O 1
ATOM 3296 N N . ALA A 1 433 ? 10.858 21.149 -11.177 1.00 87.06 433 ALA A N 1
ATOM 3297 C CA . ALA A 1 433 ? 11.167 22.409 -11.854 1.00 87.06 433 ALA A CA 1
ATOM 3298 C C . ALA A 1 433 ? 12.259 23.211 -11.126 1.00 87.06 433 ALA A C 1
ATOM 3300 O O . ALA A 1 433 ? 12.987 23.978 -11.750 1.00 87.06 433 ALA A O 1
ATOM 3301 N N . ASP A 1 434 ? 12.400 23.020 -9.813 1.00 89.62 434 ASP A N 1
ATOM 3302 C CA . ASP A 1 434 ? 13.478 23.590 -9.009 1.00 89.62 434 ASP A CA 1
ATOM 3303 C C . ASP A 1 434 ? 14.764 22.765 -9.178 1.00 89.62 434 ASP A C 1
ATOM 3305 O O . ASP A 1 434 ? 14.859 21.622 -8.724 1.00 89.62 434 ASP A O 1
ATOM 3309 N N . SER A 1 435 ? 15.779 23.350 -9.819 1.00 87.94 435 SER A N 1
ATOM 3310 C CA . SER A 1 435 ? 17.049 22.674 -10.110 1.00 87.94 435 SER A CA 1
ATOM 3311 C C . SER A 1 435 ? 17.810 22.240 -8.854 1.00 87.94 435 SER A C 1
ATOM 3313 O O . SER A 1 435 ? 18.473 21.205 -8.877 1.00 87.94 435 SER A O 1
ATOM 3315 N N . THR A 1 436 ? 17.679 22.969 -7.741 1.00 90.19 436 THR A N 1
ATOM 3316 C CA . THR A 1 436 ? 18.335 22.618 -6.473 1.00 90.19 436 THR A CA 1
ATOM 3317 C C . THR A 1 436 ? 17.647 21.424 -5.824 1.00 90.19 436 THR A C 1
ATOM 3319 O O . THR A 1 436 ? 18.312 20.473 -5.407 1.00 90.19 436 THR A O 1
ATOM 3322 N N . LYS A 1 437 ? 16.308 21.416 -5.793 1.00 89.62 437 LYS A N 1
ATOM 3323 C CA . LYS A 1 437 ? 15.546 20.258 -5.299 1.00 89.62 437 LYS A CA 1
ATOM 3324 C C . LYS A 1 437 ? 15.749 19.034 -6.184 1.00 89.62 437 LYS A C 1
ATOM 3326 O O . LYS A 1 437 ? 15.959 17.949 -5.651 1.00 89.62 437 LYS A O 1
ATOM 3331 N N . ARG A 1 438 ? 15.742 19.194 -7.508 1.00 87.38 438 ARG A N 1
ATOM 3332 C CA . ARG A 1 438 ? 15.966 18.094 -8.453 1.00 87.38 438 ARG A CA 1
ATOM 3333 C C . ARG A 1 438 ? 17.360 17.490 -8.308 1.00 87.38 438 ARG A C 1
ATOM 3335 O O . ARG A 1 438 ? 17.473 16.269 -8.277 1.00 87.38 438 ARG A O 1
ATOM 3342 N N . ALA A 1 439 ? 18.400 18.312 -8.161 1.00 86.81 439 ALA A N 1
ATOM 3343 C CA . ALA A 1 439 ? 19.763 17.828 -7.936 1.00 86.81 439 ALA A CA 1
ATOM 3344 C C . ALA A 1 439 ? 19.902 17.068 -6.606 1.00 86.81 439 ALA A C 1
ATOM 3346 O O . ALA A 1 439 ? 20.605 16.063 -6.541 1.00 86.81 439 ALA A O 1
ATOM 3347 N N . LYS A 1 440 ? 19.199 17.516 -5.556 1.00 87.88 440 LYS A N 1
ATOM 3348 C CA . LYS A 1 440 ? 19.215 16.875 -4.235 1.00 87.88 440 LYS A CA 1
ATOM 3349 C C . LYS A 1 440 ? 18.417 15.569 -4.191 1.00 87.88 440 LYS A C 1
ATOM 3351 O O . LYS A 1 440 ? 18.906 14.566 -3.683 1.00 87.88 440 LYS A O 1
ATOM 3356 N N . TRP A 1 441 ? 17.183 15.582 -4.694 1.00 89.69 441 TRP A N 1
ATOM 3357 C CA . TRP A 1 441 ? 16.238 14.471 -4.547 1.00 89.69 441 TRP A CA 1
ATOM 3358 C C . TRP A 1 441 ? 16.250 13.492 -5.718 1.00 89.69 441 TRP A C 1
ATOM 3360 O O . TRP A 1 441 ? 15.898 12.335 -5.527 1.00 89.69 441 TRP A O 1
ATOM 3370 N N . GLY A 1 442 ? 16.683 13.912 -6.909 1.00 86.44 442 GLY A N 1
ATOM 3371 C CA . GLY A 1 442 ? 16.741 13.062 -8.100 1.00 86.44 442 GLY A CA 1
ATOM 3372 C C . GLY A 1 442 ? 17.560 11.777 -7.908 1.00 86.44 442 GLY A C 1
ATOM 3373 O O . GLY A 1 442 ? 17.043 10.702 -8.208 1.00 86.44 442 GLY A O 1
ATOM 3374 N N . PRO A 1 443 ? 18.786 11.832 -7.348 1.00 84.75 443 PRO A N 1
ATOM 3375 C CA . PRO A 1 443 ? 19.578 10.628 -7.077 1.00 84.75 443 PRO A CA 1
ATOM 3376 C C . PRO A 1 443 ? 18.938 9.680 -6.050 1.00 84.75 443 PRO A C 1
ATOM 3378 O O . PRO A 1 443 ? 19.106 8.463 -6.145 1.00 84.75 443 PRO A O 1
ATOM 3381 N N . LEU A 1 444 ? 18.183 10.236 -5.095 1.00 87.81 444 LEU A N 1
ATOM 3382 C CA . LEU A 1 444 ? 17.504 9.513 -4.015 1.00 87.81 444 LEU A CA 1
ATOM 3383 C C . LEU A 1 444 ? 16.094 9.055 -4.388 1.00 87.81 444 LEU A C 1
ATOM 3385 O O . LEU A 1 444 ? 15.444 8.406 -3.579 1.00 87.81 444 LEU A O 1
ATOM 3389 N N . PHE A 1 445 ? 15.589 9.409 -5.568 1.00 90.12 445 PHE A N 1
ATOM 3390 C CA . PHE A 1 445 ? 14.205 9.164 -5.943 1.00 90.12 445 PHE A CA 1
ATOM 3391 C C . PHE A 1 445 ? 13.932 7.663 -6.111 1.00 90.12 445 PHE A C 1
ATOM 3393 O O . PHE A 1 445 ? 14.527 7.007 -6.964 1.00 90.12 445 PHE A O 1
ATOM 3400 N N . ARG A 1 446 ? 13.041 7.119 -5.274 1.00 89.88 446 ARG A N 1
ATOM 3401 C CA . ARG A 1 446 ? 12.666 5.697 -5.193 1.00 89.88 446 ARG A CA 1
ATOM 3402 C C . ARG A 1 446 ? 11.157 5.575 -4.935 1.00 89.88 446 ARG A C 1
ATOM 3404 O O . ARG A 1 446 ? 10.748 5.332 -3.800 1.00 89.88 446 ARG A O 1
ATOM 3411 N N . PRO A 1 447 ? 10.303 5.826 -5.941 1.00 91.25 447 PRO A N 1
ATOM 3412 C CA . PRO A 1 447 ? 8.866 5.667 -5.778 1.00 91.25 447 PRO A CA 1
ATOM 3413 C C . PRO A 1 447 ? 8.528 4.199 -5.491 1.00 91.25 447 PRO A C 1
ATOM 3415 O O . PRO A 1 447 ? 9.196 3.284 -5.971 1.00 91.25 447 PRO A O 1
ATOM 3418 N N . LEU A 1 448 ? 7.486 3.983 -4.695 1.00 92.69 448 LEU A N 1
ATOM 3419 C CA . LEU A 1 448 ? 7.017 2.659 -4.299 1.00 92.69 448 LEU A CA 1
ATOM 3420 C C . LEU A 1 448 ? 5.514 2.674 -4.069 1.00 92.69 448 LEU A C 1
ATOM 3422 O O . LEU A 1 448 ? 4.947 3.719 -3.774 1.00 92.69 448 LEU A O 1
ATOM 3426 N N . VAL A 1 449 ? 4.873 1.518 -4.174 1.00 91.75 449 VAL A N 1
ATOM 3427 C CA . VAL A 1 449 ? 3.434 1.359 -3.967 1.00 91.75 449 VAL A CA 1
ATOM 3428 C C . VAL A 1 449 ? 3.211 0.333 -2.861 1.00 91.75 449 VAL A C 1
ATOM 3430 O O . VAL A 1 449 ? 3.554 -0.842 -3.050 1.00 91.75 449 VAL A O 1
ATOM 3433 N N . PRO A 1 450 ? 2.650 0.739 -1.712 1.00 90.75 450 PRO A N 1
ATOM 3434 C CA . PRO A 1 450 ? 2.305 -0.197 -0.659 1.00 90.75 450 PRO A CA 1
ATOM 3435 C C . PRO A 1 450 ? 0.984 -0.918 -0.957 1.00 90.75 450 PRO A C 1
ATOM 3437 O O . PRO A 1 450 ? -0.004 -0.322 -1.384 1.00 90.75 450 PRO A O 1
ATOM 3440 N N . ASP A 1 451 ? 0.966 -2.214 -0.678 1.00 88.88 451 ASP A N 1
ATOM 3441 C CA . ASP A 1 451 ? -0.214 -3.058 -0.551 1.00 88.88 451 ASP A CA 1
ATOM 3442 C C . ASP A 1 451 ? -0.363 -3.435 0.924 1.00 88.88 451 ASP A C 1
ATOM 3444 O O . ASP A 1 451 ? 0.233 -4.392 1.435 1.00 88.88 451 ASP A O 1
ATOM 3448 N N . TYR A 1 452 ? -1.187 -2.640 1.604 1.00 86.12 452 TYR A N 1
ATOM 3449 C CA . TYR A 1 452 ? -1.442 -2.768 3.031 1.00 86.12 452 TYR A CA 1
ATOM 3450 C C . TYR A 1 452 ? -2.029 -4.127 3.394 1.00 86.12 452 TYR A C 1
ATOM 3452 O O . TYR A 1 452 ? -1.734 -4.636 4.470 1.00 86.12 452 TYR A O 1
ATOM 3460 N N . ARG A 1 453 ? -2.841 -4.732 2.515 1.00 82.06 453 ARG A N 1
ATOM 3461 C CA . ARG A 1 453 ? -3.549 -5.985 2.816 1.00 82.06 453 ARG A CA 1
ATOM 3462 C C . ARG A 1 453 ? -2.593 -7.157 2.888 1.00 82.06 453 ARG A C 1
ATOM 3464 O O . ARG A 1 453 ? -2.705 -7.944 3.821 1.00 82.06 453 ARG A O 1
ATOM 3471 N N . ASN A 1 454 ? -1.644 -7.214 1.955 1.00 82.44 454 ASN A N 1
ATOM 3472 C CA . ASN A 1 454 ? -0.672 -8.299 1.833 1.00 82.44 454 ASN A CA 1
ATOM 3473 C C . ASN A 1 454 ? 0.649 -8.059 2.570 1.00 82.44 454 ASN A C 1
ATOM 3475 O O . ASN A 1 454 ? 1.492 -8.955 2.583 1.00 82.44 454 ASN A O 1
ATOM 3479 N N . GLY A 1 455 ? 0.843 -6.875 3.157 1.00 86.44 455 GLY A N 1
ATOM 3480 C CA . GLY A 1 455 ? 2.117 -6.498 3.768 1.00 86.44 455 GLY A CA 1
ATOM 3481 C C . GLY A 1 455 ? 3.247 -6.438 2.739 1.00 86.44 455 GLY A C 1
ATOM 3482 O O . GLY A 1 455 ? 4.346 -6.943 2.966 1.00 86.44 455 GLY A O 1
ATOM 3483 N N . LYS A 1 456 ? 2.938 -5.905 1.553 1.00 90.56 456 LYS A N 1
ATOM 3484 C CA . LYS A 1 456 ? 3.826 -5.909 0.390 1.00 90.56 456 LYS A CA 1
ATOM 3485 C C . LYS A 1 456 ? 4.111 -4.478 -0.050 1.00 90.56 456 LYS A C 1
ATOM 3487 O O . LYS A 1 456 ? 3.208 -3.657 -0.114 1.00 90.56 456 LYS A O 1
ATOM 3492 N N . VAL A 1 457 ? 5.341 -4.199 -0.454 1.00 91.31 457 VAL A N 1
ATOM 3493 C CA . VAL A 1 457 ? 5.713 -2.988 -1.190 1.00 91.31 457 VAL A CA 1
ATOM 3494 C C . VAL A 1 457 ? 6.196 -3.388 -2.576 1.00 91.31 457 VAL A C 1
ATOM 3496 O O . VAL A 1 457 ? 6.978 -4.326 -2.707 1.00 91.31 457 VAL A O 1
ATOM 3499 N N . THR A 1 458 ? 5.720 -2.700 -3.612 1.00 91.88 458 THR A N 1
ATOM 3500 C CA . THR A 1 458 ? 6.199 -2.875 -4.993 1.00 91.88 458 THR A CA 1
ATOM 3501 C C . THR A 1 458 ? 6.968 -1.629 -5.412 1.00 91.88 458 THR A C 1
ATOM 3503 O O . THR A 1 458 ? 6.440 -0.528 -5.274 1.00 91.88 458 THR A O 1
ATOM 3506 N N . THR A 1 459 ? 8.192 -1.780 -5.914 1.00 91.25 459 THR A N 1
ATOM 3507 C CA . THR A 1 459 ? 9.051 -0.651 -6.329 1.00 91.25 459 THR A CA 1
ATOM 3508 C C . THR A 1 459 ? 9.117 -0.461 -7.842 1.00 91.25 459 THR A C 1
ATOM 3510 O O . THR A 1 459 ? 9.692 0.524 -8.306 1.00 91.25 459 THR A O 1
ATOM 3513 N N . SER A 1 460 ? 8.523 -1.372 -8.621 1.00 90.94 460 SER A N 1
ATOM 3514 C CA . SER A 1 460 ? 8.455 -1.252 -10.077 1.00 90.94 460 SER A CA 1
ATOM 3515 C C . SER A 1 460 ? 7.114 -0.730 -10.602 1.00 90.94 460 SER A C 1
ATOM 3517 O O . SER A 1 460 ? 6.054 -0.917 -9.996 1.00 90.94 460 SER A O 1
ATOM 3519 N N . PHE A 1 461 ? 7.157 -0.146 -11.798 1.00 91.12 461 PHE A N 1
ATOM 3520 C CA . PHE A 1 461 ? 6.028 0.454 -12.518 1.00 91.12 461 PHE A CA 1
ATOM 3521 C C . PHE A 1 461 ? 6.038 0.001 -13.977 1.00 91.12 461 PHE A C 1
ATOM 3523 O O . PHE A 1 461 ? 7.099 -0.326 -14.509 1.00 91.12 461 PHE A O 1
ATOM 3530 N N . LYS A 1 462 ? 4.878 -0.073 -14.640 1.00 89.31 462 LYS A N 1
ATOM 3531 C CA . LYS A 1 462 ? 4.835 -0.476 -16.061 1.00 89.31 462 LYS A CA 1
ATOM 3532 C C . LYS A 1 462 ? 5.232 0.695 -16.949 1.00 89.31 462 LYS A C 1
ATOM 3534 O O . LYS A 1 462 ? 4.784 1.810 -16.714 1.00 89.31 462 LYS A O 1
ATOM 3539 N N . ILE A 1 463 ? 5.973 0.440 -18.027 1.00 86.00 463 ILE A N 1
ATOM 3540 C CA . ILE A 1 463 ? 6.335 1.499 -18.982 1.00 86.00 463 ILE A CA 1
ATOM 3541 C C . ILE A 1 463 ? 5.108 2.188 -19.602 1.00 86.00 463 ILE A C 1
ATOM 3543 O O . ILE A 1 463 ? 5.128 3.395 -19.806 1.00 86.00 463 ILE A O 1
ATOM 3547 N N . SER A 1 464 ? 4.003 1.455 -19.771 1.00 82.38 464 SER A N 1
ATOM 3548 C CA . SER A 1 464 ? 2.716 1.981 -20.246 1.00 82.38 464 SER A CA 1
ATOM 3549 C C . SER A 1 464 ? 2.040 2.971 -19.285 1.00 82.38 464 SER A C 1
ATOM 3551 O O . SER A 1 464 ? 1.027 3.566 -19.632 1.00 82.38 464 SER A O 1
ATOM 3553 N N . GLU A 1 465 ? 2.523 3.100 -18.044 1.00 85.69 465 GLU A N 1
ATOM 3554 C CA . GLU A 1 465 ? 2.013 4.063 -17.057 1.00 85.69 465 GLU A CA 1
ATOM 3555 C C . GLU A 1 465 ? 2.731 5.418 -17.144 1.00 85.69 465 GLU A C 1
ATOM 3557 O O . GLU A 1 465 ? 2.325 6.362 -16.463 1.00 85.69 465 GLU A O 1
ATOM 3562 N N . VAL A 1 466 ? 3.787 5.510 -17.954 1.00 83.81 466 VAL A N 1
ATOM 3563 C CA . VAL A 1 466 ? 4.531 6.737 -18.252 1.00 83.81 466 VAL A CA 1
ATOM 3564 C C . VAL A 1 466 ? 3.997 7.308 -19.556 1.00 83.81 466 VAL A C 1
ATOM 3566 O O . VAL A 1 466 ? 3.639 6.545 -20.445 1.00 83.81 466 VAL A O 1
ATOM 3569 N N . GLY A 1 467 ? 3.918 8.631 -19.643 1.00 79.06 467 GLY A N 1
ATOM 3570 C CA . GLY A 1 467 ? 3.469 9.359 -20.827 1.00 79.06 467 GLY A CA 1
ATOM 3571 C C . GLY A 1 467 ? 3.017 10.784 -20.552 1.00 79.06 467 GLY A C 1
ATOM 3572 O O . GLY A 1 467 ? 3.044 11.253 -19.405 1.00 79.06 467 GLY A O 1
ATOM 3573 N N . ASN A 1 468 ? 2.568 11.462 -21.606 1.00 76.00 468 ASN A N 1
ATOM 3574 C CA . ASN A 1 468 ? 2.026 12.813 -21.520 1.00 76.00 468 ASN A CA 1
ATOM 3575 C C . ASN A 1 468 ? 0.612 12.812 -20.910 1.00 76.00 468 ASN A C 1
ATOM 3577 O O . ASN A 1 468 ? -0.361 12.346 -21.504 1.00 76.00 468 ASN A O 1
ATOM 3581 N N . THR A 1 469 ? 0.480 13.386 -19.714 1.00 72.75 469 THR A N 1
ATOM 3582 C CA . THR A 1 469 ? -0.780 13.450 -18.953 1.00 72.75 469 THR A CA 1
ATOM 3583 C C . THR A 1 469 ? -1.847 14.347 -19.584 1.00 72.75 469 THR A C 1
ATOM 3585 O O . THR A 1 469 ? -3.000 14.296 -19.160 1.00 72.75 469 THR A O 1
ATOM 3588 N N . SER A 1 470 ? -1.485 15.149 -20.590 1.00 70.19 470 SER A N 1
ATOM 3589 C CA . SER A 1 470 ? -2.398 16.053 -21.303 1.00 70.19 470 SER A CA 1
ATOM 3590 C C . SER A 1 470 ? -3.065 15.408 -22.527 1.00 70.19 470 SER A C 1
ATOM 3592 O O . SER A 1 470 ? -3.914 16.041 -23.154 1.00 70.19 470 SER A O 1
ATOM 3594 N N . SER A 1 471 ? -2.698 14.171 -22.886 1.00 62.19 471 SER A N 1
ATOM 3595 C CA . SER A 1 471 ? -3.236 13.472 -24.062 1.00 62.19 471 SER A CA 1
ATOM 3596 C C . SER A 1 471 ? -4.690 13.019 -23.867 1.00 62.19 471 SER A C 1
ATOM 3598 O O . SER A 1 471 ? -5.078 12.576 -22.784 1.00 62.19 471 SER A O 1
ATOM 3600 N N . VAL A 1 472 ? -5.497 13.107 -24.931 1.00 55.69 472 VAL A N 1
ATOM 3601 C CA . VAL A 1 472 ? -6.941 12.792 -24.945 1.00 55.69 472 VAL A CA 1
ATOM 3602 C C . VAL A 1 472 ? -7.180 11.312 -25.312 1.00 55.69 472 VAL A C 1
ATOM 3604 O O . VAL A 1 472 ? -6.392 10.725 -26.040 1.00 55.69 472 VAL A O 1
ATOM 3607 N N . SER A 1 473 ? -8.253 10.702 -24.795 1.00 55.06 473 SER A N 1
ATOM 3608 C CA . SER A 1 473 ? -8.665 9.295 -25.029 1.00 55.06 473 SER A CA 1
ATOM 3609 C C . SER A 1 473 ? -9.146 9.031 -26.479 1.00 55.06 473 SER A C 1
ATOM 3611 O O . SER A 1 473 ? -9.757 9.941 -27.047 1.00 55.06 473 SER A O 1
ATOM 3613 N N . PRO A 1 474 ? -8.978 7.822 -27.076 1.00 52.75 474 PRO A N 1
ATOM 3614 C CA . PRO A 1 474 ? -8.448 6.577 -26.501 1.00 52.75 474 PRO A CA 1
ATOM 3615 C C . PRO A 1 474 ? -6.943 6.629 -26.261 1.00 52.75 474 PRO A C 1
ATOM 3617 O O . PRO A 1 474 ? -6.207 7.246 -27.021 1.00 52.75 474 PRO A O 1
ATOM 3620 N N . VAL A 1 475 ? -6.502 5.988 -25.176 1.00 58.47 475 VAL A N 1
ATOM 3621 C CA . VAL A 1 475 ? -5.104 6.040 -24.739 1.00 58.47 475 VAL A CA 1
ATOM 3622 C C . VAL A 1 475 ? -4.229 5.235 -25.700 1.00 58.47 475 VAL A C 1
ATOM 3624 O O . VAL A 1 475 ? -4.482 4.042 -25.884 1.00 58.47 475 VAL A O 1
ATOM 3627 N N . PRO A 1 476 ? -3.201 5.856 -26.282 1.00 58.12 476 PRO A N 1
ATOM 3628 C CA . PRO A 1 476 ? -2.127 5.169 -26.982 1.00 58.12 476 PRO A CA 1
ATOM 3629 C C . PRO A 1 476 ? -1.466 4.079 -26.148 1.00 58.12 476 PRO A C 1
ATOM 3631 O O . PRO A 1 476 ? -1.280 4.237 -24.940 1.00 58.12 476 PRO A O 1
ATOM 3634 N N . ASP A 1 477 ? -1.023 3.004 -26.795 1.00 65.50 477 ASP A N 1
ATOM 3635 C CA . ASP A 1 477 ? -0.056 2.108 -26.174 1.00 65.50 477 ASP A CA 1
ATOM 3636 C C . ASP A 1 477 ? 1.309 2.809 -26.114 1.00 65.50 477 ASP A C 1
ATOM 3638 O O . ASP A 1 477 ? 2.031 2.866 -27.108 1.00 65.50 477 ASP A O 1
ATOM 3642 N N . ASN A 1 478 ? 1.653 3.369 -24.952 1.00 71.31 478 ASN A N 1
ATOM 3643 C CA . ASN A 1 478 ? 2.850 4.198 -24.778 1.00 71.31 478 ASN A CA 1
ATOM 3644 C C . ASN A 1 478 ? 4.117 3.382 -24.483 1.00 71.31 478 ASN A C 1
ATOM 3646 O O . ASN A 1 478 ? 4.957 3.722 -23.647 1.00 71.31 478 ASN A O 1
ATOM 3650 N N . GLN A 1 479 ? 4.220 2.236 -25.147 1.00 79.50 479 GLN A N 1
ATOM 3651 C CA . GLN A 1 479 ? 5.398 1.388 -25.104 1.00 79.50 479 GLN A CA 1
ATOM 3652 C C . GLN A 1 479 ? 6.461 1.912 -26.078 1.00 79.50 479 GLN A C 1
ATOM 3654 O O . GLN A 1 479 ? 6.114 2.444 -27.136 1.00 79.50 479 GLN A O 1
ATOM 3659 N N . PRO A 1 480 ? 7.757 1.748 -25.757 1.00 80.06 480 PRO A N 1
ATOM 3660 C CA . PRO A 1 480 ? 8.823 2.018 -26.706 1.00 80.06 480 PRO A CA 1
ATOM 3661 C C . PRO A 1 480 ? 8.605 1.247 -28.006 1.00 80.06 480 PRO A C 1
ATOM 3663 O O . PRO A 1 480 ? 8.381 0.030 -28.003 1.00 80.06 480 PRO A O 1
ATOM 3666 N N . PHE A 1 481 ? 8.685 1.989 -29.106 1.00 78.94 481 PHE A N 1
ATOM 3667 C CA . PHE A 1 481 ? 8.355 1.515 -30.438 1.00 78.94 481 PHE A CA 1
ATOM 3668 C C . PHE A 1 481 ? 9.421 1.968 -31.437 1.00 78.94 481 PHE A C 1
ATOM 3670 O O . PHE A 1 481 ? 9.774 3.146 -31.476 1.00 78.94 481 PHE A O 1
ATOM 3677 N N . VAL A 1 482 ? 9.955 1.035 -32.230 1.00 81.50 482 VAL A N 1
ATOM 3678 C CA . VAL A 1 482 ? 11.063 1.301 -33.161 1.00 81.50 482 VAL A CA 1
ATOM 3679 C C . VAL A 1 482 ? 10.866 0.559 -34.475 1.00 81.50 482 VAL A C 1
ATOM 3681 O O . VAL A 1 482 ? 10.698 -0.659 -34.485 1.00 81.50 482 VAL A O 1
ATOM 3684 N N . PHE A 1 483 ? 10.959 1.265 -35.600 1.00 84.00 483 PHE A N 1
ATOM 3685 C CA . PHE A 1 483 ? 10.877 0.649 -36.922 1.00 84.00 483 PHE A CA 1
ATOM 3686 C C . PHE A 1 483 ? 12.171 -0.075 -37.308 1.00 84.00 483 PHE A C 1
ATOM 3688 O O . PHE A 1 483 ? 13.283 0.400 -37.068 1.00 84.00 483 PHE A O 1
ATOM 3695 N N . THR A 1 484 ? 12.037 -1.223 -37.972 1.00 86.62 484 THR A N 1
ATOM 3696 C CA . THR A 1 484 ? 13.198 -1.945 -38.512 1.00 86.62 484 THR A CA 1
ATOM 3697 C C . THR A 1 484 ? 13.751 -1.297 -39.777 1.00 86.62 484 THR A C 1
ATOM 3699 O O . THR A 1 484 ? 14.962 -1.325 -39.987 1.00 86.62 484 THR A O 1
ATOM 3702 N N . GLY A 1 485 ? 12.888 -0.670 -40.581 1.00 84.31 485 GLY A N 1
ATOM 3703 C CA . GLY A 1 485 ? 13.222 -0.122 -41.897 1.00 84.31 485 GLY A CA 1
ATOM 3704 C C . GLY A 1 485 ? 13.148 -1.154 -43.021 1.00 84.31 485 GLY A C 1
ATOM 3705 O O . GLY A 1 485 ? 12.646 -2.264 -42.836 1.00 84.31 485 GLY A O 1
ATOM 3706 N N . LEU A 1 486 ? 13.637 -0.784 -44.207 1.00 84.50 486 LEU A N 1
ATOM 3707 C CA . LEU A 1 486 ? 13.695 -1.697 -45.352 1.00 84.50 486 LEU A CA 1
ATOM 3708 C C . LEU A 1 486 ? 14.563 -2.921 -45.021 1.00 84.50 486 LEU A C 1
ATOM 3710 O O . LEU A 1 486 ? 15.606 -2.810 -44.374 1.00 84.50 486 LEU A O 1
ATOM 3714 N N . SER A 1 487 ? 14.136 -4.103 -45.472 1.00 87.88 487 SER A N 1
ATOM 3715 C CA . SER A 1 487 ? 14.866 -5.357 -45.254 1.00 87.88 487 SER A CA 1
ATOM 3716 C C . SER A 1 487 ? 16.005 -5.512 -46.269 1.00 87.88 487 SER A C 1
ATOM 3718 O O . SER A 1 487 ? 15.963 -6.345 -47.171 1.00 87.88 487 SER A O 1
ATOM 3720 N N . GLN A 1 488 ? 17.011 -4.641 -46.167 1.00 89.94 488 GLN A N 1
ATOM 3721 C CA . GLN A 1 488 ? 18.162 -4.593 -47.070 1.00 89.94 488 GLN A CA 1
ATOM 3722 C C . GLN A 1 488 ? 19.469 -4.779 -46.298 1.00 89.94 488 GLN A C 1
ATOM 3724 O O . GLN A 1 488 ? 19.668 -4.207 -45.227 1.00 89.94 488 GLN A O 1
ATOM 3729 N N . SER A 1 489 ? 20.365 -5.599 -46.853 1.00 89.44 489 SER A N 1
ATOM 3730 C CA . SER A 1 489 ? 21.724 -5.776 -46.328 1.00 89.44 489 SER A CA 1
ATOM 3731 C C . SER A 1 489 ? 22.599 -4.544 -46.612 1.00 89.44 489 SER A C 1
ATOM 3733 O O . SER A 1 489 ? 22.328 -3.846 -47.597 1.00 89.44 489 SER A O 1
ATOM 3735 N N . PRO A 1 490 ? 23.720 -4.360 -45.888 1.00 89.50 490 PRO A N 1
ATOM 3736 C CA . PRO A 1 490 ? 24.676 -3.289 -46.167 1.00 89.50 490 PRO A CA 1
ATOM 3737 C C . PRO A 1 490 ? 25.266 -3.307 -47.588 1.00 89.50 490 PRO A C 1
ATOM 3739 O O . PRO A 1 490 ? 25.803 -2.305 -48.042 1.00 89.50 490 PRO A O 1
ATOM 3742 N N . LEU A 1 491 ? 25.195 -4.438 -48.301 1.00 89.00 491 LEU A N 1
ATOM 3743 C CA . LEU A 1 491 ? 25.649 -4.538 -49.693 1.00 89.00 491 LEU A CA 1
ATOM 3744 C C . LEU A 1 491 ? 24.722 -3.790 -50.668 1.00 89.00 491 LEU A C 1
ATOM 3746 O O . LEU A 1 491 ? 25.166 -3.335 -51.718 1.00 89.00 491 LEU A O 1
ATOM 3750 N N . VAL A 1 492 ? 23.432 -3.717 -50.337 1.00 89.56 492 VAL A N 1
ATOM 3751 C CA . VAL A 1 492 ? 22.374 -3.170 -51.201 1.00 89.56 492 VAL A CA 1
ATOM 3752 C C . VAL A 1 492 ? 22.027 -1.738 -50.801 1.00 89.56 492 VAL A C 1
ATOM 3754 O O . VAL A 1 492 ? 21.724 -0.919 -51.664 1.00 89.56 492 VAL A O 1
ATOM 3757 N N . ASP A 1 493 ? 22.097 -1.440 -49.507 1.00 86.62 493 ASP A N 1
ATOM 3758 C CA . ASP A 1 493 ? 21.814 -0.131 -48.933 1.00 86.62 493 ASP A CA 1
ATOM 3759 C C . ASP A 1 493 ? 23.043 0.385 -48.176 1.00 86.62 493 ASP A C 1
ATOM 3761 O O . ASP A 1 493 ? 23.569 -0.281 -47.283 1.00 86.62 493 ASP A O 1
ATOM 3765 N N . SER A 1 494 ? 23.505 1.583 -48.541 1.00 83.38 494 SER A N 1
ATOM 3766 C CA . SER A 1 494 ? 24.675 2.208 -47.927 1.00 83.38 494 SER A CA 1
ATOM 3767 C C . SER A 1 494 ? 24.390 2.803 -46.547 1.00 83.38 494 SER A C 1
ATOM 3769 O O . SER A 1 494 ? 25.338 3.087 -45.817 1.00 83.38 494 SER A O 1
ATOM 3771 N N . GLY A 1 495 ? 23.122 3.002 -46.172 1.00 82.12 495 GLY A N 1
ATOM 3772 C CA . GLY A 1 495 ? 22.758 3.698 -44.938 1.00 82.12 495 GLY A CA 1
ATOM 3773 C C . GLY A 1 495 ? 22.962 5.217 -44.986 1.00 82.12 495 GLY A C 1
ATOM 3774 O O . GLY A 1 495 ? 22.997 5.882 -43.947 1.00 82.12 495 GLY A O 1
ATOM 3775 N N . ALA A 1 496 ? 23.192 5.786 -46.173 1.00 80.69 496 ALA A N 1
ATOM 3776 C CA . ALA A 1 496 ? 23.536 7.195 -46.318 1.00 80.69 496 ALA A CA 1
ATOM 3777 C C . ALA A 1 496 ? 22.412 8.107 -45.791 1.00 80.69 496 ALA A C 1
ATOM 3779 O O . ALA A 1 496 ? 21.282 8.068 -46.267 1.00 80.69 496 ALA A O 1
ATOM 3780 N N . GLY A 1 497 ? 22.740 8.961 -44.817 1.00 76.06 497 GLY A N 1
ATOM 3781 C CA . GLY A 1 497 ? 21.783 9.883 -44.192 1.00 76.06 497 GLY A CA 1
ATOM 3782 C C . GLY A 1 497 ? 20.992 9.307 -43.009 1.00 76.06 497 GLY A C 1
ATOM 3783 O O . GLY A 1 497 ? 20.232 10.053 -42.398 1.00 76.06 497 GLY A O 1
ATOM 3784 N N . ALA A 1 498 ? 21.182 8.032 -42.637 1.00 77.56 498 ALA A N 1
ATOM 3785 C CA . ALA A 1 498 ? 20.556 7.446 -41.445 1.00 77.56 498 ALA A CA 1
ATOM 3786 C C . ALA A 1 498 ? 20.988 8.171 -40.162 1.00 77.56 498 ALA A C 1
ATOM 3788 O O . ALA A 1 498 ? 22.162 8.492 -40.033 1.00 77.56 498 ALA A O 1
ATOM 3789 N N . THR A 1 499 ? 20.116 8.379 -39.176 1.00 76.19 499 THR A N 1
ATOM 3790 C CA . THR A 1 499 ? 20.510 8.926 -37.861 1.00 76.19 499 THR A CA 1
ATOM 3791 C C . THR A 1 499 ? 21.086 7.842 -36.942 1.00 76.19 499 THR A C 1
ATOM 3793 O O . THR A 1 499 ? 20.779 6.657 -37.083 1.00 76.19 499 THR A O 1
ATOM 3796 N N . TYR A 1 500 ? 21.936 8.230 -35.983 1.00 77.31 500 TYR A N 1
ATOM 3797 C CA . TYR A 1 500 ? 22.520 7.285 -35.017 1.00 77.31 500 TYR A CA 1
ATOM 3798 C C . TYR A 1 500 ? 21.602 6.977 -33.831 1.00 77.31 500 TYR A C 1
ATOM 3800 O O . TYR A 1 500 ? 21.734 5.919 -33.219 1.00 77.31 500 TYR A O 1
ATOM 3808 N N . SER A 1 501 ? 20.667 7.875 -33.513 1.00 74.50 501 SER A N 1
ATOM 3809 C CA . SER A 1 501 ? 19.782 7.763 -32.355 1.00 74.50 501 SER A CA 1
ATOM 3810 C C . SER A 1 501 ? 18.352 8.179 -32.704 1.00 74.50 501 SER A C 1
ATOM 3812 O O . SER A 1 501 ? 18.169 9.133 -33.463 1.00 74.50 501 SER A O 1
ATOM 3814 N N . PRO A 1 502 ? 17.331 7.544 -32.096 1.00 64.81 502 PRO A N 1
ATOM 3815 C CA . PRO A 1 502 ? 15.946 8.015 -32.167 1.00 64.81 502 PRO A CA 1
ATOM 3816 C C . PRO A 1 502 ? 15.732 9.399 -31.523 1.00 64.81 502 PRO A C 1
ATOM 3818 O O . PRO A 1 502 ? 14.696 10.013 -31.750 1.00 64.81 502 PRO A O 1
ATOM 3821 N N . LYS A 1 503 ? 16.701 9.907 -30.744 1.00 64.81 503 LYS A N 1
ATOM 3822 C CA . LYS A 1 503 ? 16.655 11.214 -30.062 1.00 64.81 503 LYS A CA 1
ATOM 3823 C C . LYS A 1 503 ? 17.315 12.351 -30.863 1.00 64.81 503 LYS A C 1
ATOM 3825 O O . LYS A 1 503 ? 17.512 13.444 -30.333 1.00 64.81 503 LYS A O 1
ATOM 3830 N N . ASP A 1 504 ? 17.705 12.106 -32.114 1.00 55.41 504 ASP A N 1
ATOM 3831 C CA . ASP A 1 504 ? 18.306 13.140 -32.960 1.00 55.41 504 ASP A CA 1
ATOM 3832 C C . ASP A 1 504 ? 17.296 14.268 -33.261 1.00 55.41 504 ASP A C 1
ATOM 3834 O O . ASP A 1 504 ? 16.106 14.026 -33.469 1.00 55.41 504 ASP A O 1
ATOM 3838 N N . SER A 1 505 ? 17.763 15.516 -33.210 1.00 40.31 505 SER A N 1
ATOM 3839 C CA . SER A 1 505 ? 16.968 16.744 -33.075 1.00 40.31 505 SER A CA 1
ATOM 3840 C C . SER A 1 505 ? 16.098 17.062 -34.300 1.00 40.31 505 SER A C 1
ATOM 3842 O O . SER A 1 505 ? 16.404 17.970 -35.071 1.00 40.31 505 SER A O 1
ATOM 3844 N N . GLY A 1 506 ? 14.985 16.340 -34.448 1.00 45.22 506 GLY A N 1
ATOM 3845 C CA . GLY A 1 506 ? 13.924 16.630 -35.414 1.00 45.22 506 GLY A CA 1
ATOM 3846 C C . GLY A 1 506 ? 13.782 15.648 -36.577 1.00 45.22 506 GLY A C 1
ATOM 3847 O O . GLY A 1 506 ? 13.067 15.984 -37.518 1.00 45.22 506 GLY A O 1
ATOM 3848 N N . ASN A 1 507 ? 14.407 14.462 -36.533 1.00 46.84 507 ASN A N 1
ATOM 3849 C CA . ASN A 1 507 ? 14.211 13.447 -37.571 1.00 46.84 507 ASN A CA 1
ATOM 3850 C C . ASN A 1 507 ? 13.538 12.158 -37.027 1.00 46.84 507 ASN A C 1
ATOM 3852 O O . ASN A 1 507 ? 14.177 11.414 -36.282 1.00 46.84 507 ASN A O 1
ATOM 3856 N N . PRO A 1 508 ? 12.277 11.855 -37.402 1.00 53.22 508 PRO A N 1
ATOM 3857 C CA . PRO A 1 508 ? 11.580 10.624 -37.019 1.00 53.22 508 PRO A CA 1
ATOM 3858 C C . PRO A 1 508 ? 12.098 9.337 -37.700 1.00 53.22 508 PRO A C 1
ATOM 3860 O O . PRO A 1 508 ? 11.558 8.266 -37.415 1.00 53.22 508 PRO A O 1
ATOM 3863 N N . ASP A 1 509 ? 13.134 9.423 -38.545 1.00 59.19 509 ASP A N 1
ATOM 3864 C CA . ASP A 1 509 ? 13.607 8.365 -39.454 1.00 59.19 509 ASP A CA 1
ATOM 3865 C C . ASP A 1 509 ? 14.589 7.335 -38.849 1.00 59.19 509 ASP A C 1
ATOM 3867 O O . ASP A 1 509 ? 15.249 6.607 -39.599 1.00 59.19 509 ASP A O 1
ATOM 3871 N N . TYR A 1 510 ? 14.733 7.228 -37.518 1.00 76.38 510 TYR A N 1
ATOM 3872 C CA . TYR A 1 510 ? 15.574 6.159 -36.955 1.00 76.38 510 TYR A CA 1
ATOM 3873 C C . TYR A 1 510 ? 14.990 4.783 -37.310 1.00 76.38 510 TYR A C 1
ATOM 3875 O O . TYR A 1 510 ? 13.915 4.396 -36.849 1.00 76.38 510 TYR A O 1
ATOM 3883 N N . GLN A 1 511 ? 15.729 4.039 -38.130 1.00 84.31 511 GLN A N 1
ATOM 3884 C CA . GLN A 1 511 ? 15.395 2.691 -38.571 1.00 84.31 511 GLN A CA 1
ATOM 3885 C C . GLN A 1 511 ? 16.588 1.774 -38.319 1.00 84.31 511 GLN A C 1
ATOM 3887 O O . GLN A 1 511 ? 17.710 2.075 -38.736 1.00 84.31 511 GLN A O 1
ATOM 3892 N N . ILE A 1 512 ? 16.345 0.643 -37.654 1.00 88.62 512 ILE A N 1
ATOM 3893 C CA . ILE A 1 512 ? 17.414 -0.235 -37.153 1.00 88.62 512 ILE A CA 1
ATOM 3894 C C . ILE A 1 512 ? 18.329 -0.720 -38.290 1.00 88.62 512 ILE A C 1
ATOM 3896 O O . ILE A 1 512 ? 19.551 -0.664 -38.156 1.00 88.62 512 ILE A O 1
ATOM 3900 N N . ASN A 1 513 ? 17.763 -1.169 -39.417 1.00 90.00 513 ASN A N 1
ATOM 3901 C CA . ASN A 1 513 ? 18.549 -1.645 -40.558 1.00 90.00 513 ASN A CA 1
ATOM 3902 C C . ASN A 1 513 ? 19.344 -0.510 -41.211 1.00 90.00 513 ASN A C 1
ATOM 3904 O O . ASN A 1 513 ? 20.529 -0.683 -41.467 1.00 90.00 513 ASN A O 1
ATOM 3908 N N . HIS A 1 514 ? 18.726 0.654 -41.428 1.00 87.50 514 HIS A N 1
ATOM 3909 C CA . HIS A 1 514 ? 19.364 1.791 -42.097 1.00 87.50 514 HIS A CA 1
ATOM 3910 C C . HIS A 1 514 ? 20.553 2.332 -41.276 1.00 87.50 514 HIS A C 1
ATOM 3912 O O . HIS A 1 514 ? 21.633 2.569 -41.817 1.00 87.50 514 HIS A O 1
ATOM 3918 N N . CYS A 1 515 ? 20.401 2.430 -39.948 1.00 87.69 515 CYS A N 1
ATOM 3919 C CA . CYS A 1 515 ? 21.485 2.808 -39.036 1.00 87.69 515 CYS A CA 1
ATOM 3920 C C . CYS A 1 515 ? 22.603 1.752 -39.002 1.00 87.69 515 CYS A C 1
ATOM 3922 O O . CYS A 1 515 ? 23.779 2.092 -39.126 1.00 87.69 515 CYS A O 1
ATOM 3924 N N . PHE A 1 516 ? 22.257 0.463 -38.920 1.00 91.25 516 PHE A N 1
ATOM 3925 C CA . PHE A 1 516 ? 23.247 -0.615 -38.994 1.00 91.25 516 PHE A CA 1
ATOM 3926 C C . PHE A 1 516 ? 24.029 -0.587 -40.312 1.00 91.25 516 PHE A C 1
ATOM 3928 O O . PHE A 1 516 ? 25.254 -0.679 -40.293 1.00 91.25 516 PHE A O 1
ATOM 3935 N N . ASN A 1 517 ? 23.345 -0.406 -41.444 1.00 91.06 517 ASN A N 1
ATOM 3936 C CA . ASN A 1 517 ? 23.957 -0.326 -42.768 1.00 91.06 517 ASN A CA 1
ATOM 3937 C C . ASN A 1 517 ? 24.895 0.884 -42.881 1.00 91.06 517 ASN A C 1
ATOM 3939 O O . ASN A 1 517 ? 25.992 0.745 -43.422 1.00 91.06 517 ASN A O 1
ATOM 3943 N N . ARG A 1 518 ? 24.522 2.034 -42.297 1.00 89.19 518 ARG A N 1
ATOM 3944 C CA . ARG A 1 518 ? 25.379 3.229 -42.223 1.00 89.19 518 ARG A CA 1
ATOM 3945 C C . ARG A 1 518 ? 26.682 2.913 -41.505 1.00 89.19 518 ARG A C 1
ATOM 3947 O O . ARG A 1 518 ? 27.756 3.123 -42.055 1.00 89.19 518 ARG A O 1
ATOM 3954 N N . VAL A 1 519 ? 26.582 2.385 -40.285 1.00 88.69 519 VAL A N 1
ATOM 3955 C CA . VAL A 1 519 ? 27.750 2.065 -39.449 1.00 88.69 519 VAL A CA 1
ATOM 3956 C C . VAL A 1 519 ? 28.595 0.966 -40.089 1.00 88.69 519 VAL A C 1
ATOM 3958 O O . VAL A 1 519 ? 29.821 1.014 -40.038 1.00 88.69 519 VAL A O 1
ATOM 3961 N N . TRP A 1 520 ? 27.954 -0.005 -40.740 1.00 90.81 520 TRP A N 1
ATOM 3962 C CA . TRP A 1 520 ? 28.647 -1.052 -41.474 1.00 90.81 520 TRP A CA 1
ATOM 3963 C C . TRP A 1 520 ? 29.397 -0.504 -42.688 1.00 90.81 520 TRP A C 1
ATOM 3965 O O . TRP A 1 520 ? 30.488 -0.972 -42.980 1.00 90.81 520 TRP A O 1
ATOM 3975 N N . ASN A 1 521 ? 28.869 0.467 -43.423 1.00 90.75 521 ASN A N 1
ATOM 3976 C CA . ASN A 1 521 ? 29.523 0.960 -44.638 1.00 90.75 521 ASN A CA 1
ATOM 3977 C C . ASN A 1 521 ? 30.459 2.151 -44.408 1.00 90.75 521 ASN A C 1
ATOM 3979 O O . ASN A 1 521 ? 31.234 2.483 -45.306 1.00 90.75 521 ASN A O 1
ATOM 3983 N N . ASP A 1 522 ? 30.445 2.757 -43.221 1.00 88.69 522 ASP A N 1
ATOM 3984 C CA . ASP A 1 522 ? 31.319 3.878 -42.889 1.00 88.69 522 ASP A CA 1
ATOM 3985 C C . ASP A 1 522 ? 32.793 3.425 -42.762 1.00 88.69 522 ASP A C 1
ATOM 3987 O O . ASP A 1 522 ? 33.130 2.616 -41.884 1.00 88.69 522 ASP A O 1
ATOM 3991 N N . PRO A 1 523 ? 33.710 3.930 -43.613 1.00 87.44 523 PRO A N 1
ATOM 3992 C CA . PRO A 1 523 ? 35.123 3.577 -43.537 1.00 87.44 523 PRO A CA 1
ATOM 3993 C C . PRO A 1 523 ? 35.777 4.028 -42.225 1.00 87.44 523 PRO A C 1
ATOM 3995 O O . PRO A 1 523 ? 36.753 3.403 -41.806 1.00 87.44 523 PRO A O 1
ATOM 3998 N N . ALA A 1 524 ? 35.240 5.053 -41.551 1.00 86.00 524 ALA A N 1
ATOM 3999 C CA . ALA A 1 524 ? 35.753 5.522 -40.267 1.00 86.00 524 ALA A CA 1
ATOM 4000 C C . ALA A 1 524 ? 35.604 4.475 -39.152 1.00 86.00 524 ALA A C 1
ATOM 4002 O O . ALA A 1 524 ? 36.362 4.517 -38.189 1.00 86.00 524 ALA A O 1
ATOM 4003 N N . TYR A 1 525 ? 34.680 3.516 -39.293 1.00 86.94 525 TYR A N 1
ATOM 4004 C CA . TYR A 1 525 ? 34.376 2.494 -38.283 1.00 86.94 525 TYR A CA 1
ATOM 4005 C C . TYR A 1 525 ? 34.655 1.064 -38.761 1.00 86.94 525 TYR A C 1
ATOM 4007 O O . TYR A 1 525 ? 34.227 0.095 -38.135 1.00 86.94 525 TYR A O 1
ATOM 4015 N N . ALA A 1 526 ? 35.413 0.900 -39.851 1.00 86.12 526 ALA A N 1
ATOM 4016 C CA . ALA A 1 526 ? 35.718 -0.413 -40.420 1.00 86.12 526 ALA A CA 1
ATOM 4017 C C . ALA A 1 526 ? 36.411 -1.367 -39.425 1.00 86.12 526 ALA A C 1
ATOM 4019 O O . ALA A 1 526 ? 36.202 -2.577 -39.501 1.00 86.12 526 ALA A O 1
ATOM 4020 N N . PHE A 1 527 ? 37.183 -0.827 -38.474 1.00 87.19 527 PHE A N 1
ATOM 4021 C CA . PHE A 1 527 ? 37.865 -1.588 -37.421 1.00 87.19 527 PHE A CA 1
ATOM 4022 C C . PHE A 1 527 ? 36.910 -2.247 -36.413 1.00 87.19 527 PHE A C 1
ATOM 4024 O O . PHE A 1 527 ? 37.315 -3.176 -35.722 1.00 87.19 527 PHE A O 1
ATOM 4031 N N . LEU A 1 528 ? 35.650 -1.801 -36.337 1.00 85.94 528 LEU A N 1
ATOM 4032 C CA . LEU A 1 528 ? 34.639 -2.395 -35.462 1.00 85.94 528 LEU A CA 1
ATOM 4033 C C . LEU A 1 528 ? 34.007 -3.651 -36.056 1.00 85.94 528 LEU A C 1
ATOM 4035 O O . LEU A 1 528 ? 33.269 -4.327 -35.356 1.00 85.94 528 LEU A O 1
ATOM 4039 N N . LYS A 1 529 ? 34.251 -3.994 -37.325 1.00 87.38 529 LYS A N 1
ATOM 4040 C CA . LYS A 1 529 ? 33.671 -5.200 -37.935 1.00 87.38 529 LYS A CA 1
ATOM 4041 C C . LYS A 1 529 ? 34.375 -6.459 -37.413 1.00 87.38 529 LYS A C 1
ATOM 4043 O O . LYS A 1 529 ? 35.604 -6.496 -37.430 1.00 87.38 529 LYS A O 1
ATOM 4048 N N . PRO A 1 530 ? 33.641 -7.524 -37.030 1.00 81.06 530 PRO A N 1
ATOM 4049 C CA . PRO A 1 530 ? 32.185 -7.720 -37.120 1.00 81.06 530 PRO A CA 1
ATOM 4050 C C . PRO A 1 530 ? 31.389 -7.313 -35.859 1.00 81.06 530 PRO A C 1
ATOM 4052 O O . PRO A 1 530 ? 30.201 -7.599 -35.776 1.00 81.06 530 PRO A O 1
ATOM 4055 N N . ASP A 1 531 ? 32.011 -6.659 -34.881 1.00 84.75 531 ASP A N 1
ATOM 4056 C CA . ASP A 1 531 ? 31.458 -6.273 -33.573 1.00 84.75 531 ASP A CA 1
ATOM 4057 C C . ASP A 1 531 ? 30.499 -5.054 -33.612 1.00 84.75 531 ASP A C 1
ATOM 4059 O O . ASP A 1 531 ? 30.463 -4.215 -32.709 1.00 84.75 531 ASP A O 1
ATOM 4063 N N . ILE A 1 532 ? 29.698 -4.945 -34.676 1.00 88.06 532 ILE A N 1
ATOM 4064 C CA . ILE A 1 532 ? 28.645 -3.934 -34.841 1.00 88.06 532 ILE A CA 1
ATOM 4065 C C . ILE A 1 532 ? 27.299 -4.619 -34.635 1.00 88.06 532 ILE A C 1
ATOM 4067 O O . ILE A 1 532 ? 27.054 -5.705 -35.156 1.00 88.06 532 ILE A O 1
ATOM 4071 N N . HIS A 1 533 ? 26.406 -3.983 -33.883 1.00 91.12 533 HIS A N 1
ATOM 4072 C CA . HIS A 1 533 ? 25.129 -4.574 -33.504 1.00 91.12 533 HIS A CA 1
ATOM 4073 C C . HIS A 1 533 ? 23.937 -3.818 -34.089 1.00 91.12 533 HIS A C 1
ATOM 4075 O O . HIS A 1 533 ? 23.932 -2.590 -34.139 1.00 91.12 533 HIS A O 1
ATOM 4081 N N . ARG A 1 534 ? 22.876 -4.553 -34.427 1.00 91.62 534 ARG A N 1
ATOM 4082 C CA . ARG A 1 534 ? 21.508 -4.029 -34.464 1.00 91.62 534 ARG A CA 1
ATOM 4083 C C . ARG A 1 534 ? 20.985 -3.982 -33.036 1.00 91.62 534 ARG A C 1
ATOM 4085 O O . ARG A 1 534 ? 21.076 -4.983 -32.321 1.00 91.62 534 ARG A O 1
ATOM 4092 N N . PHE A 1 535 ? 20.458 -2.841 -32.609 1.00 91.94 535 PHE A N 1
ATOM 4093 C CA . PHE A 1 535 ? 20.054 -2.666 -31.220 1.00 91.94 535 PHE A CA 1
ATOM 4094 C C . PHE A 1 535 ? 18.884 -1.706 -31.044 1.00 91.94 535 PHE A C 1
ATOM 4096 O O . PHE A 1 535 ? 18.515 -0.971 -31.955 1.00 91.94 535 PHE A O 1
ATOM 4103 N N . ILE A 1 536 ? 18.323 -1.730 -29.840 1.00 89.44 536 ILE A N 1
ATOM 4104 C CA . ILE A 1 536 ? 17.324 -0.791 -29.342 1.00 89.44 536 ILE A CA 1
ATOM 4105 C C . ILE A 1 536 ? 17.858 -0.247 -28.014 1.00 89.44 536 ILE A C 1
ATOM 4107 O O . ILE A 1 536 ? 18.171 -1.025 -27.113 1.00 89.44 536 ILE A O 1
ATOM 4111 N N . ASP A 1 537 ? 17.980 1.075 -27.887 1.00 87.75 537 ASP A N 1
ATOM 4112 C CA . ASP A 1 537 ? 18.358 1.732 -26.628 1.00 87.75 537 ASP A CA 1
ATOM 4113 C C . ASP A 1 537 ? 17.115 2.290 -25.931 1.00 87.75 537 ASP A C 1
ATOM 4115 O O . ASP A 1 537 ? 16.635 3.377 -26.258 1.00 87.75 537 ASP A O 1
ATOM 4119 N N . LEU A 1 538 ? 16.600 1.562 -24.939 1.00 86.62 538 LEU A N 1
ATOM 4120 C CA . LEU A 1 538 ? 15.387 1.944 -24.203 1.00 86.62 538 LEU A CA 1
ATOM 4121 C C . LEU A 1 538 ? 15.522 3.257 -23.416 1.00 86.62 538 LEU A C 1
ATOM 4123 O O . LEU A 1 538 ? 14.524 3.782 -22.922 1.00 86.62 538 LEU A O 1
ATOM 4127 N N . ARG A 1 539 ? 16.734 3.803 -23.288 1.00 82.69 539 ARG A N 1
ATOM 4128 C CA . ARG A 1 539 ? 16.975 5.115 -22.675 1.00 82.69 539 ARG A CA 1
ATOM 4129 C C . ARG A 1 539 ? 16.713 6.267 -23.643 1.00 82.69 539 ARG A C 1
ATOM 4131 O O . ARG A 1 539 ? 16.401 7.368 -23.199 1.00 82.69 539 ARG A O 1
ATOM 4138 N N . ALA A 1 540 ? 16.871 6.023 -24.944 1.00 78.19 540 ALA A N 1
ATOM 4139 C CA . ALA A 1 540 ? 16.773 7.033 -25.996 1.00 78.19 540 ALA A CA 1
ATOM 4140 C C . ALA A 1 540 ? 15.509 6.891 -26.855 1.00 78.19 540 ALA A C 1
ATOM 4142 O O . ALA A 1 540 ? 15.072 7.874 -27.448 1.00 78.19 540 ALA A O 1
ATOM 4143 N N . VAL A 1 541 ? 14.925 5.691 -26.933 1.00 76.06 541 VAL A N 1
ATOM 4144 C CA . VAL A 1 541 ? 13.679 5.451 -27.673 1.00 76.06 541 VAL A CA 1
ATOM 4145 C C . VAL A 1 541 ? 12.531 6.219 -27.020 1.00 76.06 541 VAL A C 1
ATOM 4147 O O . VAL A 1 541 ? 12.236 6.034 -25.838 1.00 76.06 541 VAL A O 1
ATOM 4150 N N . CYS A 1 542 ? 11.886 7.082 -27.803 1.00 64.12 542 CYS A N 1
ATOM 4151 C CA . CYS A 1 542 ? 10.713 7.832 -27.373 1.00 64.12 542 CYS A CA 1
ATOM 4152 C C . CYS A 1 542 ? 9.472 6.934 -27.298 1.00 64.12 542 CYS A C 1
ATOM 4154 O O . CYS A 1 542 ? 9.379 5.905 -27.973 1.00 64.12 542 CYS A O 1
ATOM 4156 N N . GLN A 1 543 ? 8.510 7.333 -26.470 1.00 67.12 543 GLN A N 1
ATOM 4157 C CA . GLN A 1 543 ? 7.249 6.615 -26.331 1.00 67.12 543 GLN A CA 1
ATOM 4158 C C . GLN A 1 543 ? 6.275 6.992 -27.469 1.00 67.12 543 GLN A C 1
ATOM 4160 O O . GLN A 1 543 ? 6.371 8.070 -28.069 1.00 67.12 543 GLN A O 1
ATOM 4165 N N . ASN A 1 544 ? 5.396 6.057 -27.836 1.00 61.34 544 ASN A N 1
ATOM 4166 C CA . ASN A 1 544 ? 4.457 6.210 -28.947 1.00 61.34 544 ASN A CA 1
ATOM 4167 C C . ASN A 1 544 ? 3.198 6.984 -28.511 1.00 61.34 544 ASN A C 1
ATOM 4169 O O . ASN A 1 544 ? 2.450 6.509 -27.659 1.00 61.34 544 ASN A O 1
ATOM 4173 N N . ASP A 1 545 ? 2.894 8.122 -29.148 1.00 54.78 545 ASP A N 1
ATOM 4174 C CA . ASP A 1 545 ? 1.681 8.908 -28.853 1.00 54.78 545 ASP A CA 1
ATOM 4175 C C . ASP A 1 545 ? 0.391 8.320 -29.447 1.00 54.78 545 ASP A C 1
ATOM 4177 O O . ASP A 1 545 ? -0.669 8.938 -29.350 1.00 54.78 545 ASP A O 1
ATOM 4181 N N . GLY A 1 546 ? 0.463 7.145 -30.081 1.00 50.59 546 GLY A N 1
ATOM 4182 C CA . GLY A 1 546 ? -0.691 6.417 -30.612 1.00 50.59 546 GLY A CA 1
ATOM 4183 C C . GLY A 1 546 ? -1.286 7.005 -31.880 1.00 50.59 546 GLY A C 1
ATOM 4184 O O . GLY A 1 546 ? -2.228 6.422 -32.420 1.00 50.59 546 GLY A O 1
ATOM 4185 N N . THR A 1 547 ? -0.729 8.090 -32.416 1.00 47.06 547 THR A N 1
ATOM 4186 C CA . THR A 1 547 ? -0.959 8.474 -33.805 1.00 47.06 547 THR A CA 1
ATOM 4187 C C . THR A 1 547 ? -0.114 7.585 -34.719 1.00 47.06 547 THR A C 1
ATOM 4189 O O . THR A 1 547 ? 0.973 7.924 -35.174 1.00 47.06 547 THR A O 1
ATOM 4192 N N . LEU A 1 548 ? -0.639 6.391 -35.009 1.00 40.06 548 LEU A N 1
ATOM 4193 C CA . LEU A 1 548 ? -0.214 5.612 -36.173 1.00 40.06 548 LEU A CA 1
ATOM 4194 C C . LEU A 1 548 ? -0.499 6.451 -37.423 1.00 40.06 548 LEU A C 1
ATOM 4196 O O . LEU A 1 548 ? -1.658 6.571 -37.825 1.00 40.06 548 LEU A O 1
ATOM 4200 N N . LEU A 1 549 ? 0.528 7.036 -38.042 1.00 45.41 549 LEU A N 1
ATOM 4201 C CA . LEU A 1 549 ? 0.377 7.572 -39.389 1.00 45.41 549 LEU A CA 1
ATOM 4202 C C . LEU A 1 549 ? 0.570 6.470 -40.428 1.00 45.41 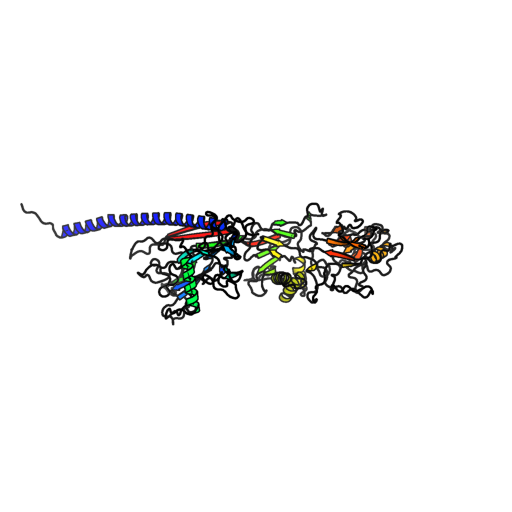549 LEU A C 1
ATOM 4204 O O . LEU A 1 549 ? 1.436 5.601 -40.332 1.00 45.41 549 LEU A O 1
ATOM 4208 N N . LEU A 1 550 ? -0.360 6.513 -41.376 1.00 41.12 550 LEU A N 1
ATOM 4209 C CA . LEU A 1 550 ? -0.566 5.601 -42.484 1.00 41.12 550 LEU A CA 1
ATOM 4210 C C . LEU A 1 550 ? 0.598 5.671 -43.485 1.00 41.12 550 LEU A C 1
ATOM 4212 O O . LEU A 1 550 ? 1.515 6.474 -43.375 1.00 41.12 550 LEU A O 1
ATOM 4216 N N . THR A 1 551 ? 0.510 4.798 -44.481 1.00 38.62 551 THR A N 1
ATOM 4217 C CA . THR A 1 551 ? 1.428 4.426 -45.570 1.00 38.62 551 THR A CA 1
ATOM 4218 C C . THR A 1 551 ? 2.090 5.564 -46.389 1.00 38.62 551 THR A C 1
ATOM 4220 O O . THR A 1 551 ? 2.745 5.261 -47.381 1.00 38.62 551 THR A O 1
ATOM 4223 N N . ASP A 1 552 ? 1.959 6.847 -46.030 1.00 40.84 552 ASP A N 1
ATOM 4224 C CA . ASP A 1 552 ? 2.398 7.998 -46.842 1.00 40.84 552 ASP A CA 1
ATOM 4225 C C . ASP A 1 552 ? 3.679 8.725 -46.384 1.00 40.84 552 ASP A C 1
ATOM 4227 O O . ASP A 1 552 ? 4.126 9.646 -47.064 1.00 40.84 552 ASP A O 1
ATOM 4231 N N . GLY A 1 553 ? 4.339 8.280 -45.308 1.00 42.25 553 GLY A N 1
ATOM 4232 C CA . GLY A 1 553 ? 5.701 8.728 -44.986 1.00 42.25 553 GLY A CA 1
ATOM 4233 C C . GLY A 1 553 ? 5.817 10.133 -44.381 1.00 42.25 553 GLY A C 1
ATOM 4234 O O . GLY A 1 553 ? 6.896 10.722 -44.423 1.00 42.25 553 GLY A O 1
ATOM 4235 N N . THR A 1 554 ? 4.752 10.670 -43.780 1.00 41.50 554 THR A N 1
ATOM 4236 C CA . THR A 1 554 ? 4.814 11.951 -43.056 1.00 41.50 554 THR A CA 1
ATOM 4237 C C . THR A 1 554 ? 4.965 11.748 -41.536 1.00 41.50 554 THR A C 1
ATOM 4239 O O . THR A 1 554 ? 4.073 11.220 -40.888 1.00 41.50 554 THR A O 1
ATOM 4242 N N . ALA A 1 555 ? 6.122 12.161 -40.998 1.00 44.56 555 ALA A N 1
ATOM 4243 C CA . ALA A 1 555 ? 6.579 12.284 -39.599 1.00 44.56 555 ALA A CA 1
ATOM 4244 C C . ALA A 1 555 ? 5.790 11.613 -38.441 1.00 44.56 555 ALA A C 1
ATOM 4246 O O . ALA A 1 555 ? 4.697 12.046 -38.075 1.00 44.56 555 ALA A O 1
ATOM 4247 N N . ASN A 1 556 ? 6.455 10.675 -37.744 1.00 47.59 556 ASN A N 1
ATOM 4248 C CA . ASN A 1 556 ? 6.045 10.162 -36.427 1.00 47.59 556 ASN A CA 1
ATOM 4249 C C . ASN A 1 556 ? 5.876 11.311 -35.419 1.00 47.59 556 ASN A C 1
ATOM 4251 O O . ASN A 1 556 ? 6.820 12.073 -35.184 1.00 47.59 556 ASN A O 1
ATOM 4255 N N . LYS A 1 557 ? 4.716 11.398 -34.762 1.00 50.72 557 LYS A N 1
ATOM 4256 C CA . LYS A 1 557 ? 4.573 12.184 -33.533 1.00 50.72 557 LYS A CA 1
ATOM 4257 C C . LYS A 1 557 ? 4.830 11.258 -32.352 1.00 50.72 557 LYS A C 1
ATOM 4259 O O . LYS A 1 557 ? 3.967 10.524 -31.897 1.00 50.72 557 LYS A O 1
ATOM 4264 N N . TYR A 1 558 ? 6.071 11.249 -31.889 1.00 57.84 558 TYR A N 1
ATOM 4265 C CA . TYR A 1 558 ? 6.366 10.747 -30.553 1.00 57.84 558 TYR A CA 1
ATOM 4266 C C . TYR A 1 558 ? 5.711 11.688 -29.535 1.00 57.84 558 TYR A C 1
ATOM 4268 O O . TYR A 1 558 ? 5.660 12.898 -29.772 1.00 57.84 558 TYR A O 1
ATOM 4276 N N . ASP A 1 559 ? 5.253 11.174 -28.391 1.00 55.75 559 ASP A N 1
ATOM 4277 C CA . ASP A 1 559 ? 4.573 12.005 -27.378 1.00 55.75 559 ASP A CA 1
ATOM 4278 C C . ASP A 1 559 ? 5.528 13.024 -26.719 1.00 55.75 559 ASP A C 1
ATOM 4280 O O . ASP A 1 559 ? 5.109 13.895 -25.951 1.00 55.75 559 ASP A O 1
ATOM 4284 N N . GLY A 1 560 ? 6.820 12.912 -27.048 1.00 57.47 560 GLY A N 1
ATOM 4285 C CA . GLY A 1 560 ? 7.914 13.733 -26.558 1.00 57.47 560 GLY A CA 1
ATOM 4286 C C . GLY A 1 560 ? 8.294 13.416 -25.116 1.00 57.47 560 GLY A C 1
ATOM 4287 O O . GLY A 1 560 ? 9.205 14.059 -24.593 1.00 57.47 560 GLY A O 1
ATOM 4288 N N . THR A 1 561 ? 7.632 12.446 -24.474 1.00 66.69 561 THR A N 1
ATOM 4289 C CA . THR A 1 561 ? 7.910 12.047 -23.099 1.00 66.69 561 THR A CA 1
ATOM 4290 C C . THR A 1 561 ? 9.228 11.274 -23.076 1.00 66.69 561 THR A C 1
ATOM 4292 O O . THR A 1 561 ? 9.345 10.217 -23.707 1.00 66.69 561 THR A O 1
ATOM 4295 N N . PRO A 1 562 ? 10.253 11.775 -22.364 1.00 67.12 562 PRO A N 1
ATOM 4296 C CA . PRO A 1 562 ? 11.508 11.057 -22.213 1.00 67.12 562 PRO A CA 1
ATOM 4297 C C . PRO A 1 562 ? 11.287 9.715 -21.513 1.00 67.12 562 PRO A C 1
ATOM 4299 O O . PRO A 1 562 ? 10.448 9.601 -20.616 1.00 67.12 562 PRO A O 1
ATOM 4302 N N . SER A 1 563 ? 12.084 8.712 -21.879 1.00 77.50 563 SER A N 1
ATOM 4303 C CA . SER A 1 563 ? 12.107 7.438 -21.160 1.00 77.50 563 SER A CA 1
ATOM 4304 C C . SER A 1 563 ? 12.383 7.674 -19.665 1.00 77.50 563 SER A C 1
ATOM 4306 O O . SER A 1 563 ? 13.203 8.527 -19.317 1.00 77.50 563 SER A O 1
ATOM 4308 N N . PRO A 1 564 ? 11.781 6.900 -18.742 1.00 78.88 564 PRO A N 1
ATOM 4309 C CA . PRO A 1 564 ? 12.164 6.953 -17.330 1.00 78.88 564 PRO A CA 1
ATOM 4310 C C . PRO A 1 564 ? 13.639 6.574 -17.101 1.00 78.88 564 PRO A C 1
ATOM 4312 O O . PRO A 1 564 ? 14.182 6.890 -16.045 1.00 78.88 564 PRO A O 1
ATOM 4315 N N . LEU A 1 565 ? 14.280 5.930 -18.087 1.00 81.50 565 LEU A N 1
ATOM 4316 C CA . LEU A 1 565 ? 15.701 5.573 -18.102 1.00 81.50 565 LEU A CA 1
ATOM 4317 C C . LEU A 1 565 ? 16.578 6.613 -18.833 1.00 81.50 565 LEU A C 1
ATOM 4319 O O . LEU A 1 565 ? 17.768 6.378 -19.036 1.00 81.50 565 LEU A O 1
ATOM 4323 N N . ASP A 1 566 ? 16.002 7.731 -19.284 1.00 78.44 566 ASP A N 1
ATOM 4324 C CA . ASP A 1 566 ? 16.707 8.748 -20.065 1.00 78.44 566 ASP A CA 1
ATOM 4325 C C . ASP A 1 566 ? 17.843 9.391 -19.243 1.00 78.44 566 ASP A C 1
ATOM 4327 O O . ASP A 1 566 ? 17.585 9.929 -18.166 1.00 78.44 566 ASP A O 1
ATOM 4331 N N . PRO A 1 567 ? 19.093 9.411 -19.737 1.00 69.00 567 PRO A N 1
ATOM 4332 C CA . PRO A 1 567 ? 20.234 9.937 -18.989 1.00 69.00 567 PRO A CA 1
ATOM 4333 C C . PRO A 1 567 ? 20.227 11.466 -18.813 1.00 69.00 567 PRO A C 1
ATOM 4335 O O . PRO A 1 567 ? 20.979 11.978 -17.989 1.00 69.00 567 PRO A O 1
ATOM 4338 N N . LEU A 1 568 ? 19.430 12.211 -19.589 1.00 66.81 568 LEU A N 1
ATOM 4339 C CA . LEU A 1 568 ? 19.366 13.680 -19.552 1.00 66.81 568 LEU A CA 1
ATOM 4340 C C . LEU A 1 568 ? 18.207 14.205 -18.702 1.00 66.81 568 LEU A C 1
ATOM 4342 O O . LEU A 1 568 ? 18.277 15.315 -18.172 1.00 66.81 568 LEU A O 1
ATOM 4346 N N . VAL A 1 569 ? 17.113 13.445 -18.620 1.00 64.44 569 VAL A N 1
ATOM 4347 C CA . VAL A 1 569 ? 15.872 13.901 -17.972 1.00 64.44 569 VAL A CA 1
ATOM 4348 C C . VAL A 1 569 ? 15.361 12.917 -16.918 1.00 64.44 569 VAL A C 1
ATOM 4350 O O . VAL A 1 569 ? 14.723 13.354 -15.956 1.00 64.44 569 VAL A O 1
ATOM 4353 N N . GLY A 1 570 ? 15.665 11.629 -17.068 1.00 62.09 570 GLY A N 1
ATOM 4354 C CA . GLY A 1 570 ? 15.246 10.558 -16.176 1.00 62.09 570 GLY A CA 1
ATOM 4355 C C . GLY A 1 570 ? 15.997 10.536 -14.846 1.00 62.09 570 GLY A C 1
ATOM 4356 O O . GLY A 1 570 ? 16.951 11.277 -14.602 1.00 62.09 570 GLY A O 1
ATOM 4357 N N . PHE A 1 571 ? 15.519 9.674 -13.957 1.00 72.94 571 PHE A N 1
ATOM 4358 C CA . PHE A 1 571 ? 16.191 9.351 -12.699 1.00 72.94 571 PHE A CA 1
ATOM 4359 C C . PHE A 1 571 ? 17.049 8.100 -12.914 1.00 72.94 571 PHE A C 1
ATOM 4361 O O . PHE A 1 571 ? 16.775 7.352 -13.852 1.00 72.94 571 PHE A O 1
ATOM 4368 N N . PRO A 1 572 ? 18.066 7.831 -12.074 1.00 73.12 572 PRO A N 1
ATOM 4369 C CA . PRO A 1 572 ? 18.828 6.587 -12.158 1.00 73.12 572 PRO A CA 1
ATOM 4370 C C . PRO A 1 572 ? 17.893 5.389 -11.941 1.00 73.12 572 PRO A C 1
ATOM 4372 O O . PRO A 1 572 ? 17.556 5.044 -10.811 1.00 73.12 572 PRO A O 1
ATOM 4375 N N . GLY A 1 573 ? 17.429 4.807 -13.044 1.00 80.50 573 GLY A N 1
ATOM 4376 C CA . GLY A 1 573 ? 16.467 3.718 -13.090 1.00 80.50 573 GLY A CA 1
ATOM 4377 C C . GLY A 1 573 ? 17.053 2.490 -13.768 1.00 80.50 573 GLY A C 1
ATOM 4378 O O . GLY A 1 573 ? 18.011 2.570 -14.533 1.00 80.50 573 GLY A O 1
ATOM 4379 N N . SER A 1 574 ? 16.461 1.340 -13.484 1.00 85.06 574 SER A N 1
ATOM 4380 C CA . SER A 1 574 ? 16.793 0.056 -14.091 1.00 85.06 574 SER A CA 1
ATOM 4381 C C . SER A 1 574 ? 15.521 -0.666 -14.522 1.00 85.06 574 SER A C 1
ATOM 4383 O O . SER A 1 574 ? 14.403 -0.299 -14.148 1.00 85.06 574 SER A O 1
ATOM 4385 N N . ILE A 1 575 ? 15.688 -1.698 -15.340 1.00 87.38 575 ILE A N 1
ATOM 4386 C CA .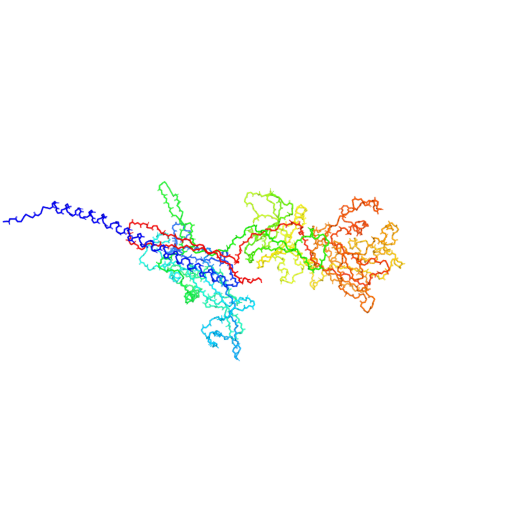 ILE A 1 575 ? 14.591 -2.568 -15.759 1.00 87.38 575 ILE A CA 1
ATOM 4387 C C . ILE A 1 575 ? 14.475 -3.693 -14.737 1.00 87.38 575 ILE A C 1
ATOM 4389 O O . ILE A 1 575 ? 15.476 -4.327 -14.409 1.00 87.38 575 ILE A O 1
ATOM 4393 N N . ALA A 1 576 ? 13.261 -3.959 -14.254 1.00 87.12 576 ALA A N 1
ATOM 4394 C CA . ALA A 1 576 ? 13.002 -5.107 -13.394 1.00 87.12 576 ALA A CA 1
ATOM 4395 C C . ALA A 1 576 ? 13.241 -6.396 -14.206 1.00 87.12 576 ALA A C 1
ATOM 4397 O O . ALA A 1 576 ? 12.565 -6.588 -15.227 1.00 87.12 576 ALA A O 1
ATOM 4398 N N . PRO A 1 577 ? 14.180 -7.275 -13.818 1.00 82.06 577 PRO A N 1
ATOM 4399 C CA . PRO A 1 577 ? 14.531 -8.410 -14.666 1.00 82.06 577 PRO A CA 1
ATOM 4400 C C . PRO A 1 577 ? 13.379 -9.378 -14.924 1.00 82.06 577 PRO A C 1
ATOM 4402 O O . PRO A 1 577 ? 12.515 -9.580 -14.074 1.00 82.06 577 PRO A O 1
ATOM 4405 N N . GLY A 1 578 ? 13.334 -9.930 -16.139 1.00 79.44 578 GLY A N 1
ATOM 4406 C CA . GLY A 1 578 ? 12.270 -10.830 -16.601 1.00 79.44 578 GLY A CA 1
ATOM 4407 C C . GLY A 1 578 ? 10.895 -10.172 -16.783 1.00 79.44 578 GLY A C 1
ATOM 4408 O O . GLY A 1 578 ? 9.915 -10.851 -17.115 1.00 79.44 578 GLY A O 1
ATOM 4409 N N . SER A 1 579 ? 10.782 -8.858 -16.563 1.00 86.31 579 SER A N 1
ATOM 4410 C CA . SER A 1 579 ? 9.543 -8.115 -16.805 1.00 86.31 579 SER A CA 1
ATOM 4411 C C . SER A 1 579 ? 9.345 -7.748 -18.273 1.00 86.31 579 SER A C 1
ATOM 4413 O O . SER A 1 579 ? 8.228 -7.396 -18.655 1.00 86.31 579 SER A O 1
ATOM 4415 N N . GLU A 1 580 ? 10.401 -7.820 -19.084 1.00 89.38 580 GLU A N 1
ATOM 4416 C CA . GLU A 1 580 ? 10.363 -7.377 -20.464 1.00 89.38 580 GLU A CA 1
ATOM 4417 C C . GLU A 1 580 ? 9.673 -8.375 -21.403 1.00 89.38 580 GLU A C 1
ATOM 4419 O O . GLU A 1 580 ? 9.742 -9.597 -21.251 1.00 89.38 580 GLU A O 1
ATOM 4424 N N . VAL A 1 581 ? 8.998 -7.830 -22.407 1.00 90.94 581 VAL A N 1
ATOM 4425 C CA . VAL A 1 581 ? 8.394 -8.556 -23.516 1.00 90.94 581 VAL A CA 1
ATOM 4426 C C . VAL A 1 581 ? 8.761 -7.807 -24.785 1.00 90.94 581 VAL A C 1
ATOM 4428 O O . VAL A 1 581 ? 8.375 -6.653 -24.957 1.00 90.94 581 VAL A O 1
ATOM 4431 N N . VAL A 1 582 ? 9.505 -8.476 -25.663 1.00 92.38 582 VAL A N 1
ATOM 4432 C CA . VAL A 1 582 ? 9.915 -7.943 -26.965 1.00 92.38 582 VAL A CA 1
ATOM 4433 C C . VAL A 1 582 ? 9.072 -8.609 -28.047 1.00 92.38 582 VAL A C 1
ATOM 4435 O O . VAL A 1 582 ? 9.096 -9.833 -28.196 1.00 92.38 582 VAL A O 1
ATOM 4438 N N . ILE A 1 583 ? 8.316 -7.805 -28.789 1.00 93.00 583 ILE A N 1
ATOM 4439 C CA . ILE A 1 583 ? 7.550 -8.227 -29.964 1.00 93.00 583 ILE A CA 1
ATOM 4440 C C . ILE A 1 583 ? 8.177 -7.552 -31.178 1.00 93.00 583 ILE A C 1
ATOM 4442 O O . ILE A 1 583 ? 8.418 -6.350 -31.149 1.00 93.00 583 ILE A O 1
ATOM 4446 N N . GLY A 1 584 ? 8.460 -8.311 -32.230 1.00 92.31 584 GLY A N 1
ATOM 4447 C CA . GLY A 1 584 ? 9.074 -7.803 -33.457 1.00 92.31 584 GLY A CA 1
ATOM 4448 C C . GLY A 1 584 ? 8.707 -8.655 -34.670 1.00 92.31 584 GLY A C 1
ATOM 4449 O O . GLY A 1 584 ? 8.038 -9.674 -34.508 1.00 92.31 584 GLY A O 1
ATOM 4450 N N . PRO A 1 585 ? 9.120 -8.269 -35.883 1.00 92.88 585 PRO A N 1
ATOM 4451 C CA . PRO A 1 585 ? 8.771 -8.996 -37.100 1.00 92.88 585 PRO A CA 1
ATOM 4452 C C . PRO A 1 585 ? 9.470 -10.364 -37.192 1.00 92.88 585 PRO A C 1
ATOM 4454 O O . PRO A 1 585 ? 10.676 -10.458 -36.983 1.00 92.88 585 PRO A O 1
ATOM 4457 N N . ASP A 1 586 ? 8.737 -11.418 -37.558 1.00 93.31 586 ASP A N 1
ATOM 4458 C CA . ASP A 1 586 ? 9.264 -12.782 -37.692 1.00 93.31 586 ASP A CA 1
ATOM 4459 C C . ASP A 1 586 ? 10.335 -12.866 -38.781 1.00 93.31 586 ASP A C 1
ATOM 4461 O O . ASP A 1 586 ? 10.086 -12.548 -39.946 1.00 93.31 586 ASP A O 1
ATOM 4465 N N . GLN A 1 587 ? 11.527 -13.322 -38.404 1.00 91.19 587 GLN A N 1
ATOM 4466 C CA . GLN A 1 587 ? 12.662 -13.489 -39.310 1.00 91.19 587 GLN A CA 1
ATOM 4467 C C . GLN A 1 587 ? 12.686 -14.859 -39.992 1.00 91.19 587 GLN A C 1
ATOM 4469 O O . GLN A 1 587 ? 13.500 -15.066 -40.893 1.00 91.19 587 GLN A O 1
ATOM 4474 N N . ASN A 1 588 ? 11.830 -15.804 -39.586 1.00 89.81 588 ASN A N 1
ATOM 4475 C CA . ASN A 1 588 ? 11.781 -17.114 -40.223 1.00 89.81 588 ASN A CA 1
ATOM 4476 C C . ASN A 1 588 ? 11.189 -17.003 -41.633 1.00 89.81 588 ASN A C 1
ATOM 4478 O O . ASN A 1 588 ? 10.100 -16.446 -41.798 1.00 89.81 588 ASN A O 1
ATOM 4482 N N . PRO A 1 589 ? 11.846 -17.572 -42.658 1.00 83.94 589 PRO A N 1
ATOM 4483 C CA . PRO A 1 589 ? 11.268 -17.643 -43.991 1.00 83.94 589 PRO A CA 1
ATOM 4484 C C . PRO A 1 589 ? 9.931 -18.396 -43.967 1.00 83.94 589 PRO A C 1
ATOM 4486 O O . PRO A 1 589 ? 9.856 -19.522 -43.474 1.00 83.94 589 PRO A O 1
ATOM 4489 N N . GLY A 1 590 ? 8.873 -17.799 -44.520 1.00 83.62 590 GLY A N 1
ATOM 4490 C CA . GLY A 1 590 ? 7.564 -18.443 -44.621 1.00 83.62 590 GLY A CA 1
ATOM 4491 C C . GLY A 1 590 ? 6.391 -17.460 -44.647 1.00 83.62 590 GLY A C 1
ATOM 4492 O O . GLY A 1 590 ? 6.602 -16.250 -44.697 1.00 83.62 590 GLY A O 1
ATOM 4493 N N . PRO A 1 591 ? 5.143 -17.963 -44.581 1.00 84.44 591 PRO A N 1
ATOM 4494 C CA . PRO A 1 591 ? 3.929 -17.139 -44.620 1.00 84.44 591 PRO A CA 1
ATOM 4495 C C . PRO A 1 591 ? 3.813 -16.112 -43.484 1.00 84.44 591 PRO A C 1
ATOM 4497 O O . PRO A 1 591 ? 3.064 -15.148 -43.612 1.00 84.44 591 PRO A O 1
ATOM 4500 N N . ASN A 1 592 ? 4.538 -16.328 -42.382 1.00 85.56 592 ASN A N 1
ATOM 4501 C CA . ASN A 1 592 ? 4.556 -15.431 -41.228 1.00 85.56 592 ASN A CA 1
ATOM 4502 C C . ASN A 1 592 ? 5.707 -14.417 -41.255 1.00 85.56 592 ASN A C 1
ATOM 4504 O O . ASN A 1 592 ? 5.763 -13.580 -40.361 1.00 85.56 592 ASN A O 1
ATOM 4508 N N . TYR A 1 593 ? 6.598 -14.463 -42.251 1.00 88.50 593 TYR A N 1
ATOM 4509 C CA . TYR A 1 593 ? 7.744 -13.557 -42.346 1.00 88.50 593 TYR A CA 1
ATOM 4510 C C . TYR A 1 593 ? 7.294 -12.090 -42.302 1.00 88.50 593 TYR A C 1
ATOM 4512 O O . TYR A 1 593 ? 6.426 -11.677 -43.070 1.00 88.50 593 TYR A O 1
ATOM 4520 N N . GLY A 1 594 ? 7.877 -11.305 -41.395 1.00 86.94 594 GLY A N 1
ATOM 4521 C CA . GLY A 1 594 ? 7.500 -9.907 -41.168 1.00 86.94 594 GLY A CA 1
ATOM 4522 C C . GLY A 1 594 ? 6.313 -9.684 -40.223 1.00 86.94 594 GLY A C 1
ATOM 4523 O O . GLY A 1 594 ? 6.141 -8.567 -39.737 1.00 86.94 594 GLY A O 1
ATOM 4524 N N . ASN A 1 595 ? 5.529 -10.715 -39.889 1.00 90.38 595 ASN A N 1
ATOM 4525 C CA . ASN A 1 595 ? 4.430 -10.582 -38.928 1.00 90.38 595 ASN A CA 1
ATOM 4526 C C . ASN A 1 595 ? 4.961 -10.474 -37.487 1.00 90.38 595 ASN A C 1
ATOM 4528 O O . ASN A 1 595 ? 5.990 -11.070 -37.170 1.00 90.38 595 ASN A O 1
ATOM 4532 N N . PRO A 1 596 ? 4.271 -9.752 -36.586 1.00 91.06 596 PRO A N 1
ATOM 4533 C CA . PRO A 1 596 ? 4.719 -9.584 -35.208 1.00 91.06 596 PRO A CA 1
ATOM 4534 C C . PRO A 1 596 ? 4.702 -10.914 -34.439 1.00 91.06 596 PRO A C 1
ATOM 4536 O O . PRO A 1 596 ? 3.661 -11.553 -34.285 1.00 91.06 596 PRO A O 1
ATOM 4539 N N . VAL A 1 597 ? 5.858 -11.302 -33.905 1.00 93.00 597 VAL A N 1
ATOM 4540 C CA . VAL A 1 597 ? 6.068 -12.471 -33.046 1.00 93.00 597 VAL A CA 1
ATOM 4541 C C . VAL A 1 597 ? 6.810 -12.071 -31.777 1.00 93.00 597 VAL A C 1
ATOM 4543 O O . VAL A 1 597 ? 7.560 -11.095 -31.740 1.00 93.00 597 VAL A O 1
ATOM 4546 N N . ARG A 1 598 ? 6.609 -12.841 -30.707 1.00 93.94 598 ARG A N 1
ATOM 4547 C CA . ARG A 1 598 ? 7.357 -12.660 -29.462 1.00 93.94 598 ARG A CA 1
ATOM 4548 C C . ARG A 1 598 ? 8.767 -13.225 -29.624 1.00 93.94 598 ARG A C 1
ATOM 4550 O O . ARG A 1 598 ? 8.922 -14.395 -29.964 1.00 93.94 598 ARG A O 1
ATOM 4557 N N . TYR A 1 599 ? 9.772 -12.406 -29.340 1.00 94.19 599 TYR A N 1
ATOM 4558 C CA . TYR A 1 599 ? 11.169 -12.822 -29.368 1.00 94.19 599 TYR A CA 1
ATOM 4559 C C . TYR A 1 599 ? 11.560 -13.539 -28.067 1.00 94.19 599 TYR A C 1
ATOM 4561 O O . TYR A 1 599 ? 10.977 -13.302 -27.005 1.00 94.19 599 TYR A O 1
ATOM 4569 N N . THR A 1 600 ? 12.576 -14.399 -28.148 1.00 93.00 600 THR A N 1
ATOM 4570 C CA . THR A 1 600 ? 13.104 -15.167 -27.009 1.00 93.00 600 THR A CA 1
ATOM 4571 C C . THR A 1 600 ? 14.392 -14.542 -26.475 1.00 93.00 600 THR A C 1
ATOM 4573 O O . THR A 1 600 ? 15.300 -14.228 -27.245 1.00 93.00 600 THR A O 1
ATOM 4576 N N . ARG A 1 601 ? 14.499 -14.379 -25.152 1.00 89.94 601 ARG A N 1
ATOM 4577 C CA . ARG A 1 601 ? 15.711 -13.854 -24.510 1.00 89.94 601 ARG A CA 1
ATOM 4578 C C . ARG A 1 601 ? 16.849 -14.874 -24.551 1.00 89.94 601 ARG A C 1
ATOM 4580 O O . ARG A 1 601 ? 16.623 -16.052 -24.289 1.00 89.94 601 ARG A O 1
ATOM 4587 N N . VAL A 1 602 ? 18.069 -14.407 -24.797 1.00 90.00 602 VAL A N 1
ATOM 4588 C CA . VAL A 1 602 ? 19.311 -15.190 -24.711 1.00 90.00 602 VAL A CA 1
ATOM 4589 C C . VAL A 1 602 ? 20.414 -14.409 -23.986 1.00 90.00 602 VAL A C 1
ATOM 4591 O O . VAL A 1 602 ? 20.374 -13.181 -23.918 1.00 90.00 602 VAL A O 1
ATOM 4594 N N . THR A 1 603 ? 21.406 -15.117 -23.443 1.00 84.06 603 THR A N 1
ATOM 4595 C CA . THR A 1 603 ? 22.593 -14.538 -22.774 1.00 84.06 603 THR A CA 1
ATOM 4596 C C . THR A 1 603 ? 23.788 -14.375 -23.726 1.00 84.06 603 THR A C 1
ATOM 4598 O O . THR A 1 603 ? 24.669 -13.536 -23.513 1.00 84.06 603 THR A O 1
ATOM 4601 N N . THR A 1 604 ? 23.803 -15.130 -24.827 1.00 86.19 604 THR A N 1
ATOM 4602 C CA . THR A 1 604 ? 24.803 -15.070 -25.905 1.00 86.19 604 THR A CA 1
ATOM 4603 C C . THR A 1 604 ? 24.389 -14.098 -27.013 1.00 86.19 604 THR A C 1
ATOM 4605 O O . THR A 1 604 ? 23.341 -13.458 -26.933 1.00 86.19 604 THR A O 1
ATOM 4608 N N . SER A 1 605 ? 25.197 -13.986 -28.072 1.00 88.75 605 SER A N 1
ATOM 4609 C CA . SER A 1 605 ? 24.816 -13.235 -29.272 1.00 88.75 605 SER A CA 1
ATOM 4610 C C . SER A 1 605 ? 23.479 -13.756 -29.830 1.00 88.75 605 SER A C 1
ATOM 4612 O O . SER A 1 605 ? 23.355 -14.963 -30.056 1.00 88.75 605 SER A O 1
ATOM 4614 N N . PRO A 1 606 ? 22.479 -12.883 -30.029 1.00 92.31 606 PRO A N 1
ATOM 4615 C CA . PRO A 1 606 ? 21.149 -13.279 -30.475 1.00 92.31 606 PRO A CA 1
ATOM 4616 C C . PRO A 1 606 ? 21.127 -13.674 -31.953 1.00 92.31 606 PRO A C 1
ATOM 4618 O O . PRO A 1 606 ? 21.660 -12.963 -32.804 1.00 92.31 606 PRO A O 1
ATOM 4621 N N . GLY A 1 607 ? 20.471 -14.798 -32.249 1.00 91.44 607 GLY A N 1
ATOM 4622 C CA . GLY A 1 607 ? 20.133 -15.237 -33.600 1.00 91.44 607 GLY A CA 1
ATOM 4623 C C . GLY A 1 607 ? 18.707 -14.854 -34.009 1.00 91.44 607 GLY A C 1
ATOM 4624 O O . GLY A 1 607 ? 18.138 -13.864 -33.544 1.00 91.44 607 GLY A O 1
ATOM 4625 N N . VAL A 1 608 ? 18.115 -15.664 -34.889 1.00 91.81 608 VAL A N 1
ATOM 4626 C CA . VAL A 1 608 ? 16.759 -15.448 -35.416 1.00 91.81 608 VAL A CA 1
ATOM 4627 C C . VAL A 1 608 ? 15.714 -15.407 -34.301 1.00 91.81 608 VAL A C 1
ATOM 4629 O O . VAL A 1 608 ? 15.649 -16.315 -33.476 1.00 91.81 608 VAL A O 1
ATOM 4632 N N . ASN A 1 609 ? 14.887 -14.355 -34.289 1.00 93.00 609 ASN A N 1
ATOM 4633 C CA . ASN A 1 609 ? 13.831 -14.114 -33.292 1.00 93.00 609 ASN A CA 1
ATOM 4634 C C . ASN A 1 609 ? 14.315 -14.173 -31.831 1.00 93.00 609 ASN A C 1
ATOM 4636 O O . ASN A 1 609 ? 13.559 -14.521 -30.918 1.00 93.00 609 ASN A O 1
ATOM 4640 N N . GLN A 1 610 ? 15.583 -13.839 -31.603 1.00 94.19 610 GLN A N 1
ATOM 4641 C CA . GLN A 1 610 ? 16.189 -13.778 -30.281 1.00 94.19 610 GLN A CA 1
ATOM 4642 C C . GLN A 1 610 ? 16.639 -12.355 -29.958 1.00 94.19 610 GLN A C 1
ATOM 4644 O O . GLN A 1 610 ? 16.913 -11.553 -30.854 1.00 94.19 610 GLN A O 1
ATOM 4649 N N . TYR A 1 611 ? 16.720 -12.041 -28.669 1.00 94.38 611 TYR A N 1
ATOM 4650 C CA . TYR A 1 611 ? 17.278 -10.782 -28.185 1.00 94.38 611 TYR A CA 1
ATOM 4651 C C . TYR A 1 611 ? 18.133 -11.002 -26.940 1.00 94.38 611 TYR A C 1
ATOM 4653 O O . TYR A 1 611 ? 17.900 -11.933 -26.169 1.00 94.38 611 TYR A O 1
ATOM 4661 N N . LYS A 1 612 ? 19.094 -10.108 -26.721 1.00 92.12 612 LYS A N 1
ATOM 4662 C CA . LYS A 1 612 ? 19.858 -10.004 -25.472 1.00 92.12 612 LYS A CA 1
ATOM 4663 C C . LYS A 1 612 ? 19.614 -8.628 -24.866 1.00 92.12 612 LYS A C 1
ATOM 4665 O O . LYS A 1 612 ? 19.571 -7.658 -25.609 1.00 92.12 612 LYS A O 1
ATOM 4670 N N . ILE A 1 613 ? 19.450 -8.534 -23.548 1.00 90.88 613 ILE A N 1
ATOM 4671 C CA . ILE A 1 613 ? 19.201 -7.267 -22.846 1.00 90.88 613 ILE A CA 1
ATOM 4672 C C . ILE A 1 613 ? 20.168 -7.082 -21.677 1.00 90.88 613 ILE A C 1
ATOM 4674 O O . ILE A 1 613 ? 20.450 -8.030 -20.946 1.00 90.88 613 ILE A O 1
ATOM 4678 N N . ASN A 1 614 ? 20.629 -5.850 -21.476 1.00 88.94 614 ASN A N 1
ATOM 4679 C CA . ASN A 1 614 ? 21.374 -5.458 -20.284 1.00 88.94 614 ASN A CA 1
ATOM 4680 C C . ASN A 1 614 ? 20.418 -4.917 -19.211 1.00 88.94 614 ASN A C 1
ATOM 4682 O O . ASN A 1 614 ? 19.752 -3.903 -19.426 1.00 88.94 614 ASN A O 1
ATOM 4686 N N . TYR A 1 615 ? 20.378 -5.550 -18.037 1.00 85.88 615 TYR A N 1
ATOM 4687 C CA . TYR A 1 615 ? 19.585 -5.061 -16.897 1.00 85.88 615 TYR A CA 1
ATOM 4688 C C . TYR A 1 615 ? 20.324 -4.042 -16.027 1.00 85.88 615 TYR A C 1
ATOM 4690 O O . TYR A 1 615 ? 19.692 -3.226 -15.360 1.00 85.88 615 TYR A O 1
ATOM 4698 N N . THR A 1 616 ? 21.655 -4.081 -16.048 1.00 84.00 616 THR A N 1
ATOM 4699 C CA . THR A 1 616 ? 22.537 -3.175 -15.312 1.00 84.00 616 THR A CA 1
ATOM 4700 C C . THR A 1 616 ? 23.577 -2.593 -16.257 1.00 84.00 616 THR A C 1
ATOM 4702 O O . THR A 1 616 ? 23.848 -3.160 -17.318 1.00 84.00 616 THR A O 1
ATOM 4705 N N . ASP A 1 617 ? 24.191 -1.485 -15.855 1.00 85.50 617 ASP A N 1
ATOM 4706 C CA . ASP A 1 617 ? 25.372 -0.977 -16.543 1.00 85.50 617 ASP A CA 1
ATOM 4707 C C . ASP A 1 617 ? 26.509 -2.007 -16.444 1.00 85.50 617 ASP A C 1
ATOM 4709 O O . ASP A 1 617 ? 26.740 -2.617 -15.395 1.00 85.50 617 ASP A O 1
ATOM 4713 N N . LEU A 1 618 ? 27.191 -2.224 -17.564 1.00 86.62 618 LEU A N 1
ATOM 4714 C CA . LEU A 1 618 ? 28.378 -3.057 -17.677 1.00 86.62 618 LEU A CA 1
ATOM 4715 C C . LEU A 1 618 ? 29.629 -2.170 -17.581 1.00 86.62 618 LEU A C 1
ATOM 4717 O O . LEU A 1 618 ? 29.567 -0.982 -17.909 1.00 86.62 618 LEU A O 1
ATOM 4721 N N . PRO A 1 619 ? 30.780 -2.724 -17.162 1.00 87.75 619 PRO A N 1
ATOM 4722 C CA . PRO A 1 619 ? 32.036 -1.986 -17.170 1.00 87.75 619 PRO A CA 1
ATOM 4723 C C . PRO A 1 619 ? 32.370 -1.469 -18.575 1.00 87.75 619 PRO A C 1
ATOM 4725 O O . PRO A 1 619 ? 32.491 -2.252 -19.518 1.00 87.75 619 PRO A O 1
ATOM 4728 N N . GLU A 1 620 ? 32.521 -0.152 -18.701 1.00 88.44 620 GLU A N 1
ATOM 4729 C CA . GLU A 1 620 ? 33.011 0.477 -19.926 1.00 88.44 620 GLU A CA 1
ATOM 4730 C C . GLU A 1 620 ? 34.530 0.266 -20.083 1.00 88.44 620 GLU A C 1
ATOM 4732 O O . GLU A 1 620 ? 35.245 0.097 -19.088 1.00 88.44 620 GLU A O 1
ATOM 4737 N N . PRO A 1 621 ? 35.054 0.315 -21.320 1.00 87.25 621 PRO A N 1
ATOM 4738 C CA . PRO A 1 621 ? 36.489 0.359 -21.573 1.00 87.25 621 PRO A CA 1
ATOM 4739 C C . PRO A 1 621 ? 37.156 1.521 -20.827 1.00 87.25 621 PRO A C 1
ATOM 4741 O O . PRO A 1 621 ? 36.725 2.668 -20.934 1.00 87.25 621 PRO A O 1
ATOM 4744 N N . ALA A 1 622 ? 38.243 1.234 -20.104 1.00 84.31 622 ALA A N 1
ATOM 4745 C CA . ALA A 1 622 ? 39.019 2.264 -19.407 1.00 84.31 622 ALA A CA 1
ATOM 4746 C C . ALA A 1 622 ? 39.698 3.247 -20.380 1.00 84.31 622 ALA A C 1
ATOM 4748 O O . ALA A 1 622 ? 39.926 4.404 -20.033 1.00 84.31 622 ALA A O 1
ATOM 4749 N N . ASP A 1 623 ? 40.002 2.783 -21.594 1.00 86.50 623 ASP A N 1
ATOM 4750 C CA . ASP A 1 623 ? 40.583 3.578 -22.667 1.00 86.50 623 ASP A CA 1
ATOM 4751 C C . ASP A 1 623 ? 39.947 3.195 -24.011 1.00 86.50 623 ASP A C 1
ATOM 4753 O O . ASP A 1 623 ? 40.181 2.116 -24.556 1.00 86.50 623 ASP A O 1
ATOM 4757 N N . TYR A 1 624 ? 39.129 4.098 -24.550 1.00 87.25 624 TYR A N 1
ATOM 4758 C CA . TYR A 1 624 ? 38.495 3.932 -25.858 1.00 87.25 624 TYR A CA 1
ATOM 4759 C C . TYR A 1 624 ? 39.491 4.076 -27.018 1.00 87.25 624 TYR A C 1
ATOM 4761 O O . TYR A 1 624 ? 39.229 3.576 -28.112 1.00 87.25 624 TYR A O 1
ATOM 4769 N N . THR A 1 625 ? 40.654 4.695 -26.799 1.00 86.31 625 THR A N 1
ATOM 4770 C CA . THR A 1 625 ? 41.683 4.815 -27.841 1.00 86.31 625 THR A CA 1
ATOM 4771 C C . THR A 1 625 ? 42.373 3.487 -28.125 1.00 86.31 625 THR A C 1
ATOM 4773 O O . THR A 1 625 ? 42.675 3.183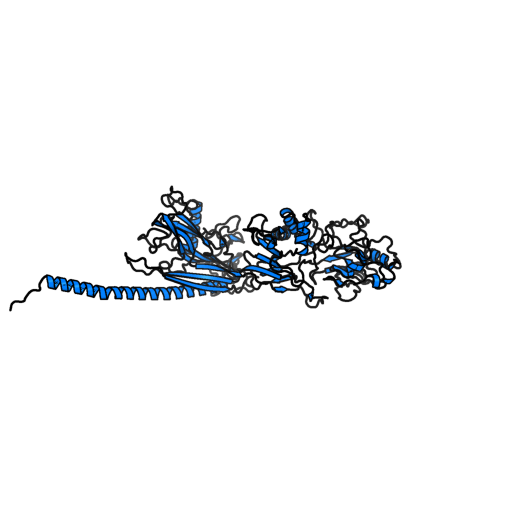 -29.279 1.00 86.31 625 THR A O 1
ATOM 4776 N N . ALA A 1 626 ? 42.484 2.622 -27.112 1.00 84.50 626 ALA A N 1
ATOM 4777 C CA . ALA A 1 626 ? 42.933 1.242 -27.273 1.00 84.50 626 ALA A CA 1
ATOM 4778 C C . ALA A 1 626 ? 41.992 0.400 -28.159 1.00 84.50 626 ALA A C 1
ATOM 4780 O O . ALA A 1 626 ? 42.412 -0.617 -28.707 1.00 84.50 626 ALA A O 1
ATOM 4781 N N . LEU A 1 627 ? 40.737 0.831 -28.328 1.00 81.50 627 LEU A N 1
ATOM 4782 C CA . LEU A 1 627 ? 39.754 0.210 -29.221 1.00 81.50 627 LEU A CA 1
ATOM 4783 C C . LEU A 1 627 ? 39.756 0.808 -30.636 1.00 81.50 627 LEU A C 1
ATOM 4785 O O . LEU A 1 627 ? 38.985 0.354 -31.473 1.00 81.50 627 LEU A O 1
ATOM 4789 N N . GLY A 1 628 ? 40.608 1.802 -30.914 1.00 83.69 628 GLY A N 1
ATOM 4790 C CA . GLY A 1 628 ? 40.720 2.456 -32.222 1.00 83.69 628 GLY A CA 1
ATOM 4791 C C . GLY A 1 628 ? 39.972 3.787 -32.354 1.00 83.69 628 GLY A C 1
ATOM 4792 O O . GLY A 1 628 ? 39.979 4.372 -33.435 1.00 83.69 628 GLY A O 1
ATOM 4793 N N . PHE A 1 629 ? 39.352 4.300 -31.283 1.00 86.88 629 PHE A N 1
ATOM 4794 C CA . PHE A 1 629 ? 38.706 5.619 -31.296 1.00 86.88 629 PHE A CA 1
ATOM 4795 C C . PHE A 1 629 ? 39.702 6.762 -31.051 1.00 86.88 629 PHE A C 1
ATOM 4797 O O . PHE A 1 629 ? 40.716 6.599 -30.382 1.00 86.88 629 PHE A O 1
ATOM 4804 N N . SER A 1 630 ? 39.406 7.961 -31.555 1.00 84.69 630 SER A N 1
ATOM 4805 C CA . SER A 1 630 ? 40.262 9.142 -31.356 1.00 84.69 630 SER A CA 1
ATOM 4806 C C . SER A 1 630 ? 40.174 9.743 -29.947 1.00 84.69 630 SER A C 1
ATOM 4808 O O . SER A 1 630 ? 41.073 10.467 -29.529 1.00 84.69 630 SER A O 1
ATOM 4810 N N . SER A 1 631 ? 39.081 9.483 -29.228 1.00 85.56 631 SER A N 1
ATOM 4811 C CA . SER A 1 631 ? 38.805 9.993 -27.882 1.00 85.56 631 SER A CA 1
ATOM 4812 C C . SER A 1 631 ? 37.731 9.146 -27.193 1.00 85.56 631 SER A C 1
ATOM 4814 O O . SER A 1 631 ? 37.061 8.344 -27.842 1.00 85.56 631 SER A O 1
ATOM 4816 N N . GLY A 1 632 ? 37.553 9.333 -25.882 1.00 84.56 632 GLY A N 1
ATOM 4817 C CA . GLY A 1 632 ? 36.422 8.764 -25.140 1.00 84.56 632 GLY A CA 1
ATOM 4818 C C . GLY A 1 632 ? 35.083 9.446 -25.463 1.00 84.56 632 GLY A C 1
ATOM 4819 O O . GLY A 1 632 ? 35.079 10.514 -26.087 1.00 84.56 632 GLY A O 1
ATOM 4820 N N . PRO A 1 633 ? 33.950 8.842 -25.052 1.00 85.50 633 PRO A N 1
ATOM 4821 C CA . PRO A 1 633 ? 32.629 9.421 -25.266 1.00 85.50 633 PRO A CA 1
ATOM 4822 C C . PRO A 1 633 ? 32.469 10.724 -24.470 1.00 85.50 633 PRO A C 1
ATOM 4824 O O . PRO A 1 633 ? 33.117 10.904 -23.433 1.00 85.50 633 PRO A O 1
ATOM 4827 N N . PRO A 1 634 ? 31.579 11.630 -24.906 1.00 85.12 634 PRO A N 1
ATOM 4828 C CA . PRO A 1 634 ? 31.211 12.790 -24.108 1.00 85.12 634 PRO A CA 1
ATOM 4829 C C . PRO A 1 634 ? 30.644 12.361 -22.745 1.00 85.12 634 PRO A C 1
ATOM 4831 O O . PRO A 1 634 ? 29.960 11.346 -22.622 1.00 85.12 634 PRO A O 1
ATOM 4834 N N . ALA A 1 635 ? 30.883 13.179 -21.714 1.00 79.31 635 ALA A N 1
ATOM 4835 C CA . ALA A 1 635 ? 30.392 12.923 -20.354 1.00 79.31 635 ALA A CA 1
ATOM 4836 C C . ALA A 1 635 ? 28.854 12.934 -20.246 1.00 79.31 635 ALA A C 1
ATOM 4838 O O . ALA A 1 635 ? 28.284 12.454 -19.271 1.00 79.31 635 ALA A O 1
ATOM 4839 N N . THR A 1 636 ? 28.176 13.517 -21.233 1.00 80.88 636 THR A N 1
ATOM 4840 C CA . THR A 1 636 ? 26.720 13.608 -21.328 1.00 80.88 636 THR A CA 1
ATOM 4841 C C . THR A 1 636 ? 26.281 12.992 -22.650 1.00 80.88 636 THR A C 1
ATOM 4843 O O . THR A 1 636 ? 26.898 13.248 -23.687 1.00 80.88 636 THR A O 1
ATOM 4846 N N . TYR A 1 637 ? 25.219 12.182 -22.613 1.00 82.62 637 TYR A N 1
ATOM 4847 C CA . TYR A 1 637 ? 24.695 11.511 -23.802 1.00 82.62 637 TYR A CA 1
ATOM 4848 C C . TYR A 1 637 ? 24.394 12.514 -24.922 1.00 82.62 637 TYR A C 1
ATOM 4850 O O . TYR A 1 637 ? 23.629 13.458 -24.717 1.00 82.62 637 TYR A O 1
ATOM 4858 N N . THR A 1 638 ? 24.979 12.292 -26.099 1.00 83.81 638 THR A N 1
ATOM 4859 C CA . THR A 1 638 ? 24.859 13.177 -27.263 1.00 83.81 638 THR A CA 1
ATOM 4860 C C . THR A 1 638 ? 24.385 12.369 -28.477 1.00 83.81 638 THR A C 1
ATOM 4862 O O . THR A 1 638 ? 25.147 11.551 -28.985 1.00 83.81 638 THR A O 1
ATOM 4865 N N . PRO A 1 639 ? 23.152 12.578 -28.982 1.00 77.69 639 PRO A N 1
ATOM 4866 C CA . PRO A 1 639 ? 22.548 11.700 -29.993 1.00 77.69 639 PRO A CA 1
ATOM 4867 C C . PRO A 1 639 ? 23.238 11.729 -31.368 1.00 77.69 639 PRO A C 1
ATOM 4869 O O . PRO A 1 639 ? 23.120 10.762 -32.118 1.00 77.69 639 PRO A O 1
ATOM 4872 N N . GLY A 1 640 ? 23.958 12.807 -31.698 1.00 79.38 640 GLY A N 1
ATOM 4873 C CA . GLY A 1 640 ? 24.707 12.943 -32.955 1.00 79.38 640 GLY A CA 1
ATOM 4874 C C . GLY A 1 640 ? 26.144 12.406 -32.913 1.00 79.38 640 GLY A C 1
ATOM 4875 O O . GLY A 1 640 ? 26.783 12.307 -33.959 1.00 79.38 640 GLY A O 1
ATOM 4876 N N . ASP A 1 641 ? 26.664 12.059 -31.732 1.00 85.25 641 ASP A N 1
ATOM 4877 C CA . ASP A 1 641 ? 28.016 11.519 -31.570 1.00 85.25 641 ASP A CA 1
ATOM 4878 C C . ASP A 1 641 ? 27.998 9.989 -31.681 1.00 85.25 641 ASP A C 1
ATOM 4880 O O . ASP A 1 641 ? 27.264 9.322 -30.955 1.00 85.25 641 ASP A O 1
ATOM 4884 N N . PHE A 1 642 ? 28.815 9.414 -32.570 1.00 86.25 642 PHE A N 1
ATOM 4885 C CA . PHE A 1 642 ? 28.829 7.965 -32.806 1.00 86.25 642 PHE A CA 1
ATOM 4886 C C . PHE A 1 642 ? 29.142 7.165 -31.536 1.00 86.25 642 PHE A C 1
ATOM 4888 O O . PHE A 1 642 ? 28.477 6.170 -31.236 1.00 86.25 642 PHE A O 1
ATOM 4895 N N . LEU A 1 643 ? 30.155 7.595 -30.779 1.00 88.19 643 LEU A N 1
ATOM 4896 C CA . LEU A 1 643 ? 30.620 6.861 -29.609 1.00 88.19 643 LEU A CA 1
ATOM 4897 C C . LEU A 1 643 ? 29.548 6.876 -28.515 1.00 88.19 643 LEU A C 1
ATOM 4899 O O . LEU A 1 643 ? 29.270 5.836 -27.926 1.00 88.19 643 LEU A O 1
ATOM 4903 N N . SER A 1 644 ? 28.884 8.015 -28.313 1.00 86.88 644 SER A N 1
ATOM 4904 C CA . SER A 1 644 ? 27.781 8.184 -27.364 1.00 86.88 644 SER A CA 1
ATOM 4905 C C . SER A 1 644 ? 26.482 7.484 -27.787 1.00 86.88 644 SER A C 1
ATOM 4907 O O . SER A 1 644 ? 25.798 6.904 -26.943 1.00 86.88 644 SER A O 1
ATOM 4909 N N . ALA A 1 645 ? 26.131 7.525 -29.076 1.00 84.25 645 ALA A N 1
ATOM 4910 C CA . ALA A 1 645 ? 24.833 7.077 -29.581 1.00 84.25 645 ALA A CA 1
ATOM 4911 C C . ALA A 1 645 ? 24.797 5.611 -30.039 1.00 84.25 645 ALA A C 1
ATOM 4913 O O . ALA A 1 645 ? 23.734 4.998 -29.980 1.00 84.25 645 ALA A O 1
ATOM 4914 N N . VAL A 1 646 ? 25.925 5.044 -30.483 1.00 86.38 646 VAL A N 1
ATOM 4915 C CA . VAL A 1 646 ? 25.983 3.695 -31.078 1.00 86.38 646 VAL A CA 1
ATOM 4916 C C . VAL A 1 646 ? 26.764 2.718 -30.208 1.00 86.38 646 VAL A C 1
ATOM 4918 O O . VAL A 1 646 ? 26.296 1.610 -29.943 1.00 86.38 646 VAL A O 1
ATOM 4921 N N . TYR A 1 647 ? 27.956 3.106 -29.751 1.00 88.56 647 TYR A N 1
ATOM 4922 C CA . TYR A 1 647 ? 28.879 2.158 -29.123 1.00 88.56 647 TYR A CA 1
ATOM 4923 C C . TYR A 1 647 ? 28.761 2.109 -27.593 1.00 88.56 647 TYR A C 1
ATOM 4925 O O . TYR A 1 647 ? 28.584 1.031 -27.028 1.00 88.56 647 TYR A O 1
ATOM 4933 N N . GLN A 1 648 ? 28.783 3.258 -26.910 1.00 88.44 648 GLN A N 1
ATOM 4934 C CA . GLN A 1 648 ? 28.626 3.351 -25.453 1.00 88.44 648 GLN A CA 1
ATOM 4935 C C . GLN A 1 648 ? 27.335 2.693 -24.922 1.00 88.44 648 GLN A C 1
ATOM 4937 O O . GLN A 1 648 ? 27.404 2.054 -23.868 1.00 88.44 648 GLN A O 1
ATOM 4942 N N . PRO A 1 649 ? 26.168 2.770 -25.603 1.00 88.81 649 PRO A N 1
ATOM 4943 C CA . PRO A 1 649 ? 24.945 2.125 -25.129 1.00 88.81 649 PRO A CA 1
ATOM 4944 C C . PRO A 1 649 ? 25.082 0.624 -24.880 1.00 88.81 649 PRO A C 1
ATOM 4946 O O . PRO A 1 649 ? 24.406 0.107 -24.000 1.00 88.81 649 PRO A O 1
ATOM 4949 N N . ARG A 1 650 ? 26.000 -0.069 -25.569 1.00 89.44 650 ARG A N 1
ATOM 4950 C CA . ARG A 1 650 ? 26.265 -1.509 -25.381 1.00 89.44 650 ARG A CA 1
ATOM 4951 C C . ARG A 1 650 ? 26.643 -1.869 -23.942 1.00 89.44 650 ARG A C 1
ATOM 4953 O O . ARG A 1 650 ? 26.476 -3.017 -23.542 1.00 89.44 650 ARG A O 1
ATOM 4960 N N . PHE A 1 651 ? 27.122 -0.894 -23.170 1.00 88.94 651 PHE A N 1
ATOM 4961 C CA . PHE A 1 651 ? 27.516 -1.045 -21.770 1.00 88.94 651 PHE A CA 1
ATOM 4962 C C . PHE A 1 651 ? 26.471 -0.508 -20.787 1.00 88.94 651 PHE A C 1
ATOM 4964 O O . PHE A 1 651 ? 26.751 -0.382 -19.600 1.00 88.94 651 PHE A O 1
ATOM 4971 N N . LYS A 1 652 ? 25.276 -0.144 -21.252 1.00 87.62 652 LYS A N 1
ATOM 4972 C CA . LYS A 1 652 ? 24.279 0.555 -20.439 1.00 87.62 652 LYS A CA 1
ATOM 4973 C C . LYS A 1 652 ? 23.030 -0.288 -20.237 1.00 87.62 652 LYS A C 1
ATOM 4975 O O . LYS A 1 652 ? 22.655 -1.080 -21.106 1.00 87.62 652 LYS A O 1
ATOM 4980 N N . ALA A 1 653 ? 22.389 -0.118 -19.084 1.00 87.00 653 ALA A N 1
ATOM 4981 C CA . ALA A 1 653 ? 21.109 -0.744 -18.787 1.00 87.00 653 ALA A CA 1
ATOM 4982 C C . ALA A 1 653 ? 20.043 -0.297 -19.803 1.00 87.00 653 ALA A C 1
ATOM 4984 O O . ALA A 1 653 ? 19.959 0.877 -20.162 1.00 87.00 653 ALA A O 1
ATOM 4985 N N . GLY A 1 654 ? 19.218 -1.234 -20.268 1.00 87.50 654 GLY A N 1
ATOM 4986 C CA . GLY A 1 654 ? 18.199 -0.981 -21.292 1.00 87.50 654 GLY A CA 1
ATOM 4987 C C . GLY A 1 654 ? 18.682 -1.113 -22.737 1.00 87.50 654 GLY A C 1
ATOM 4988 O O . GLY A 1 654 ? 17.900 -0.870 -23.655 1.00 87.50 654 GLY A O 1
ATOM 4989 N N . TYR A 1 655 ? 19.927 -1.539 -22.957 1.00 91.31 655 TYR A N 1
ATOM 4990 C CA . TYR A 1 655 ? 20.408 -1.931 -24.278 1.00 91.31 655 TYR A CA 1
ATOM 4991 C C . TYR A 1 655 ? 19.877 -3.310 -24.666 1.00 91.31 655 TYR A C 1
ATOM 4993 O O . TYR A 1 655 ? 20.149 -4.293 -23.973 1.00 91.31 655 TYR A O 1
ATOM 5001 N N . ILE A 1 656 ? 19.146 -3.383 -25.779 1.00 92.81 656 ILE A N 1
ATOM 5002 C CA . ILE A 1 656 ? 18.670 -4.632 -26.377 1.00 92.81 656 ILE A CA 1
ATOM 5003 C C . ILE A 1 656 ? 19.441 -4.888 -27.668 1.00 92.81 656 ILE A C 1
ATOM 5005 O O . ILE A 1 656 ? 19.316 -4.129 -28.622 1.00 92.81 656 ILE A O 1
ATOM 5009 N N . GLN A 1 657 ? 20.190 -5.983 -27.723 1.00 93.62 657 GLN A N 1
ATOM 5010 C CA . GLN A 1 657 ? 20.830 -6.485 -28.932 1.00 93.62 657 GLN A CA 1
ATOM 5011 C C . GLN A 1 657 ? 19.880 -7.404 -29.705 1.00 93.62 657 GLN A C 1
ATOM 5013 O O . GLN A 1 657 ? 19.205 -8.254 -29.118 1.00 93.62 657 GLN A O 1
ATOM 5018 N N . LEU A 1 658 ? 19.890 -7.272 -31.030 1.00 94.62 658 LEU A N 1
ATOM 5019 C CA . LEU A 1 658 ? 19.137 -8.088 -31.981 1.00 94.62 658 LEU A CA 1
ATOM 5020 C C . LEU A 1 658 ? 20.087 -8.855 -32.911 1.00 94.62 658 LEU A C 1
ATOM 5022 O O . LEU A 1 658 ? 21.300 -8.618 -32.918 1.00 94.62 658 LEU A O 1
ATOM 5026 N N . ASN A 1 659 ? 19.532 -9.748 -33.737 1.00 93.44 659 ASN A N 1
ATOM 5027 C CA . ASN A 1 659 ? 20.293 -10.430 -34.783 1.00 93.44 659 ASN A CA 1
ATOM 5028 C C . ASN A 1 659 ? 21.043 -9.416 -35.663 1.00 93.44 659 ASN A C 1
ATOM 5030 O O . ASN A 1 659 ? 20.438 -8.577 -36.335 1.00 93.44 659 ASN A O 1
ATOM 5034 N N . SER A 1 660 ? 22.369 -9.500 -35.637 1.00 92.69 660 SER A N 1
ATOM 5035 C CA . SER A 1 660 ? 23.277 -8.529 -36.253 1.00 92.69 660 SER A CA 1
ATOM 5036 C C . SER A 1 660 ? 24.048 -9.109 -37.442 1.00 92.69 660 SER A C 1
ATOM 5038 O O . SER A 1 660 ? 25.013 -8.500 -37.891 1.00 92.69 660 SER A O 1
ATOM 5040 N N . ASP A 1 661 ? 23.629 -10.264 -37.977 1.00 90.94 661 ASP A N 1
ATOM 5041 C CA . ASP A 1 661 ? 24.220 -10.813 -39.202 1.00 90.94 661 ASP A CA 1
ATOM 5042 C C . ASP A 1 661 ? 24.030 -9.816 -40.369 1.00 90.94 661 ASP A C 1
ATOM 5044 O O . ASP A 1 661 ? 22.888 -9.440 -40.682 1.00 90.94 661 ASP A O 1
ATOM 5048 N N . PRO A 1 662 ? 25.113 -9.346 -41.019 1.00 89.94 662 PRO A N 1
ATOM 5049 C CA . PRO A 1 662 ? 25.019 -8.398 -42.126 1.00 89.94 662 PRO A CA 1
ATOM 5050 C C . PRO A 1 662 ? 24.269 -8.965 -43.339 1.00 89.94 662 PRO A C 1
ATOM 5052 O O . PRO A 1 662 ? 23.690 -8.194 -44.101 1.00 89.94 662 PRO A O 1
ATOM 5055 N N . ASN A 1 663 ? 24.228 -10.289 -43.508 1.00 89.81 663 ASN A N 1
ATOM 5056 C CA . ASN A 1 663 ? 23.557 -10.941 -44.635 1.00 89.81 663 ASN A CA 1
ATOM 5057 C C . ASN A 1 663 ? 22.069 -11.206 -44.374 1.00 89.81 663 ASN A C 1
ATOM 5059 O O . ASN A 1 663 ? 21.326 -11.489 -45.312 1.00 89.81 663 ASN A O 1
ATOM 5063 N N . VAL A 1 664 ? 21.628 -11.107 -43.117 1.00 89.31 664 VAL A N 1
ATOM 5064 C CA . VAL A 1 664 ? 20.242 -11.356 -42.706 1.00 89.31 664 VAL A CA 1
ATOM 5065 C C . VAL A 1 664 ? 19.668 -10.064 -42.116 1.00 89.31 664 VAL A C 1
ATOM 5067 O O . VAL A 1 664 ? 19.743 -9.850 -40.902 1.00 89.31 664 VAL A O 1
ATOM 5070 N N . PRO A 1 665 ? 19.142 -9.147 -42.953 1.00 89.88 665 PRO A N 1
ATOM 5071 C CA . PRO A 1 665 ? 18.491 -7.941 -42.457 1.00 89.88 665 PRO A CA 1
ATOM 5072 C C . PRO A 1 665 ? 17.225 -8.286 -41.670 1.00 89.88 665 PRO A C 1
ATOM 5074 O O . PRO A 1 665 ? 16.573 -9.305 -41.909 1.00 89.88 665 PRO A O 1
ATOM 5077 N N . LEU A 1 666 ? 16.843 -7.409 -40.739 1.00 92.31 666 LEU A N 1
ATOM 5078 C CA . LEU A 1 666 ? 15.559 -7.547 -40.056 1.00 92.31 666 LEU A CA 1
ATOM 5079 C C . LEU A 1 666 ? 14.432 -7.368 -41.096 1.00 92.31 666 LEU A C 1
ATOM 5081 O O . LEU A 1 666 ? 14.555 -6.495 -41.961 1.00 92.31 666 LEU A O 1
ATOM 5085 N N . PRO A 1 667 ? 13.350 -8.160 -41.059 1.00 92.44 667 PRO A N 1
ATOM 5086 C CA . PRO A 1 667 ? 12.192 -7.937 -41.914 1.00 92.44 667 PRO A CA 1
ATOM 5087 C C . PRO A 1 667 ? 11.584 -6.558 -41.657 1.00 92.44 667 PRO A C 1
ATOM 5089 O O . PRO A 1 667 ? 11.719 -6.001 -40.563 1.00 92.44 667 PRO A O 1
ATOM 5092 N N . GLN A 1 668 ? 10.887 -6.017 -42.654 1.00 89.38 668 GLN A N 1
ATOM 5093 C CA . GLN A 1 668 ? 10.186 -4.746 -42.509 1.00 89.38 668 GLN A CA 1
ATOM 5094 C C . GLN A 1 668 ? 9.042 -4.883 -41.495 1.00 89.38 668 GLN A C 1
ATOM 5096 O O . GLN A 1 668 ? 8.221 -5.791 -41.590 1.00 89.38 668 GLN A O 1
ATOM 5101 N N . GLY A 1 669 ? 9.003 -3.977 -40.522 1.00 85.81 669 GLY A N 1
ATOM 5102 C CA . GLY A 1 669 ? 8.045 -3.982 -39.425 1.00 85.81 669 GLY A CA 1
ATOM 5103 C C . GLY A 1 669 ? 8.505 -3.059 -38.301 1.00 85.81 669 GLY A C 1
ATOM 5104 O O . GLY A 1 669 ? 9.241 -2.094 -38.531 1.00 85.81 669 GLY A O 1
ATOM 5105 N N . ALA A 1 670 ? 8.089 -3.366 -37.076 1.00 84.62 670 ALA A N 1
ATOM 5106 C CA . ALA A 1 670 ? 8.492 -2.615 -35.898 1.00 84.62 670 ALA A CA 1
ATOM 5107 C C . ALA A 1 670 ? 8.660 -3.516 -34.678 1.00 84.62 670 ALA A C 1
ATOM 5109 O O . ALA A 1 670 ? 8.009 -4.554 -34.553 1.00 84.62 670 ALA A O 1
ATOM 5110 N N . PHE A 1 671 ? 9.539 -3.084 -33.784 1.00 87.31 671 PHE A N 1
ATOM 5111 C CA . PHE A 1 671 ? 9.696 -3.639 -32.457 1.00 87.31 671 PHE A CA 1
ATOM 5112 C C . PHE A 1 671 ? 8.870 -2.848 -31.459 1.00 87.31 671 PHE A C 1
ATOM 5114 O O . PHE A 1 671 ? 8.951 -1.623 -31.406 1.00 87.31 671 PHE A O 1
ATOM 5121 N N . GLN A 1 672 ? 8.135 -3.579 -30.635 1.00 88.00 672 GLN A N 1
ATOM 5122 C CA . GLN A 1 672 ? 7.407 -3.073 -29.489 1.00 88.00 672 GLN A CA 1
ATOM 5123 C C . GLN A 1 672 ? 7.962 -3.736 -28.230 1.00 88.00 672 GLN A C 1
ATOM 5125 O O . GLN A 1 672 ? 8.062 -4.966 -28.157 1.00 88.00 672 GLN A O 1
ATOM 5130 N N . VAL A 1 673 ? 8.335 -2.922 -27.241 1.00 89.31 673 VAL A N 1
ATOM 5131 C CA . VAL A 1 673 ? 8.947 -3.409 -26.002 1.00 89.31 673 VAL A CA 1
ATOM 5132 C C . VAL A 1 673 ? 8.113 -2.991 -24.798 1.00 89.31 673 VAL A C 1
ATOM 5134 O O . VAL A 1 673 ? 8.026 -1.815 -24.460 1.00 89.31 673 VAL A O 1
ATOM 5137 N N . SER A 1 674 ? 7.546 -3.970 -24.100 1.00 89.44 674 SER A N 1
ATOM 5138 C CA . SER A 1 674 ? 6.912 -3.767 -22.796 1.00 89.44 674 SER A CA 1
ATOM 5139 C C . SER A 1 674 ? 7.895 -4.144 -21.697 1.00 89.44 674 SER A C 1
ATOM 5141 O O . SER A 1 674 ? 8.585 -5.146 -21.837 1.00 89.44 674 SER A O 1
ATOM 5143 N N . TYR A 1 675 ? 7.975 -3.384 -20.608 1.00 89.81 675 TYR A N 1
ATOM 5144 C CA . TYR A 1 675 ? 8.773 -3.743 -19.431 1.00 89.81 675 TYR A CA 1
ATOM 5145 C C . TYR A 1 675 ? 8.275 -3.018 -18.181 1.00 89.81 675 TYR A C 1
ATOM 5147 O O . TYR A 1 675 ? 7.464 -2.086 -18.250 1.00 89.81 675 TYR A O 1
ATOM 5155 N N . ARG A 1 676 ? 8.774 -3.450 -17.021 1.00 89.81 676 ARG A N 1
ATOM 5156 C CA . ARG A 1 676 ? 8.643 -2.715 -15.766 1.00 89.81 676 ARG A CA 1
ATOM 5157 C C . ARG A 1 676 ? 9.972 -2.058 -15.419 1.00 89.81 676 ARG A C 1
ATOM 5159 O O . ARG A 1 676 ? 11.024 -2.679 -15.548 1.00 89.81 676 ARG A O 1
ATOM 5166 N N . PHE A 1 677 ? 9.927 -0.807 -1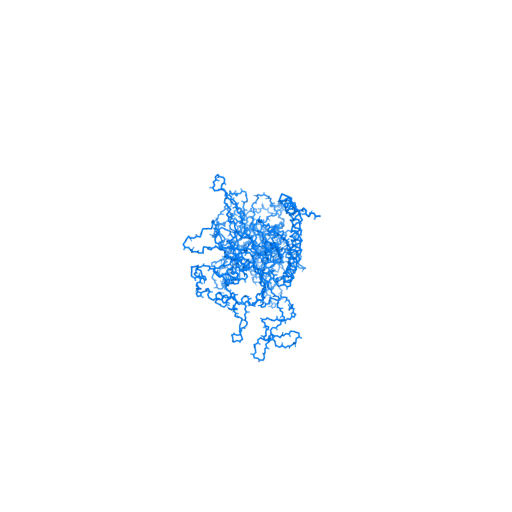4.987 1.00 88.81 677 PHE A N 1
ATOM 5167 C CA . PHE A 1 677 ? 11.100 -0.066 -14.530 1.00 88.81 677 PHE A CA 1
ATOM 5168 C C . PHE A 1 677 ? 11.025 0.155 -13.027 1.00 88.81 677 PHE A C 1
ATOM 5170 O O . PHE A 1 677 ? 9.937 0.220 -12.456 1.00 88.81 677 PHE A O 1
ATOM 5177 N N . GLN A 1 678 ? 12.184 0.268 -12.398 1.00 89.12 678 GLN A N 1
ATOM 5178 C CA . GLN A 1 678 ? 12.339 0.494 -10.968 1.00 89.12 678 GLN A CA 1
ATOM 5179 C C . GLN A 1 678 ? 13.523 1.433 -10.734 1.00 89.12 678 GLN A C 1
ATOM 5181 O O . GLN A 1 678 ? 14.460 1.460 -11.530 1.00 89.12 678 GLN A O 1
ATOM 5186 N N . PHE A 1 679 ? 13.500 2.204 -9.651 1.00 88.44 679 PHE A N 1
ATOM 5187 C CA . PHE A 1 679 ? 14.598 3.129 -9.336 1.00 88.44 679 PHE A CA 1
ATOM 5188 C C . PHE A 1 679 ? 15.492 2.636 -8.209 1.00 88.44 679 PHE A C 1
ATOM 5190 O O . PHE A 1 679 ? 16.552 3.208 -7.989 1.00 88.44 679 PHE A O 1
ATOM 5197 N N . ASN A 1 680 ? 15.083 1.591 -7.492 1.00 87.44 680 ASN A N 1
ATOM 5198 C CA . ASN A 1 680 ? 15.885 1.021 -6.423 1.00 87.44 680 ASN A CA 1
ATOM 5199 C C . ASN A 1 680 ? 17.140 0.329 -6.940 1.00 87.44 680 ASN A C 1
ATOM 5201 O O . ASN A 1 680 ? 17.221 -0.127 -8.080 1.00 87.44 680 ASN A O 1
ATOM 5205 N N . GLN A 1 681 ? 18.130 0.292 -6.061 1.00 84.06 681 GLN A N 1
ATOM 5206 C CA . GLN A 1 681 ? 19.433 -0.301 -6.285 1.00 84.06 681 GLN A CA 1
ATOM 5207 C C . GLN A 1 681 ? 19.591 -1.563 -5.439 1.00 84.06 681 GLN A C 1
ATOM 5209 O O . GLN A 1 681 ? 18.852 -1.812 -4.479 1.00 84.06 681 GLN A O 1
ATOM 5214 N N . ALA A 1 682 ? 20.569 -2.387 -5.809 1.00 79.38 682 ALA A N 1
ATOM 5215 C CA . ALA A 1 682 ? 20.959 -3.515 -4.984 1.00 79.38 682 ALA A CA 1
ATOM 5216 C C . ALA A 1 682 ? 21.352 -3.012 -3.584 1.00 79.38 682 ALA A C 1
ATOM 5218 O O . ALA A 1 682 ? 22.156 -2.090 -3.458 1.00 79.38 682 ALA A O 1
ATOM 5219 N N . LYS A 1 683 ? 20.818 -3.661 -2.541 1.00 83.94 683 LYS A N 1
ATOM 5220 C CA . LYS A 1 683 ? 21.029 -3.331 -1.116 1.00 83.94 683 LYS A CA 1
ATOM 5221 C C . LYS A 1 683 ? 20.333 -2.061 -0.603 1.00 83.94 683 LYS A C 1
ATOM 5223 O O . LYS A 1 683 ? 20.636 -1.648 0.514 1.00 83.94 683 LYS A O 1
ATOM 5228 N N . ASP A 1 684 ? 19.407 -1.464 -1.355 1.00 87.19 684 ASP A N 1
ATOM 5229 C CA . ASP A 1 684 ? 18.488 -0.483 -0.762 1.00 87.19 684 ASP A CA 1
ATOM 5230 C C . ASP A 1 684 ? 17.679 -1.149 0.367 1.00 87.19 684 ASP A C 1
ATOM 5232 O O . ASP A 1 684 ? 17.266 -2.310 0.258 1.00 87.19 684 ASP A O 1
ATOM 5236 N N . LEU A 1 685 ? 17.472 -0.419 1.463 1.00 87.50 685 LEU A N 1
ATOM 5237 C CA . LEU A 1 685 ? 16.792 -0.912 2.659 1.00 87.50 685 LEU A CA 1
ATOM 5238 C C . LEU A 1 685 ? 15.424 -0.251 2.780 1.00 87.50 685 LEU A C 1
ATOM 5240 O O . LEU A 1 685 ? 15.308 0.975 2.754 1.00 87.50 685 LEU A O 1
ATOM 5244 N N . ILE A 1 686 ? 14.392 -1.072 2.961 1.00 90.75 686 ILE A N 1
ATOM 5245 C CA . ILE A 1 686 ? 13.038 -0.606 3.250 1.00 90.75 686 ILE A CA 1
ATOM 5246 C C . ILE A 1 686 ? 12.673 -1.050 4.659 1.00 90.75 686 ILE A C 1
ATOM 5248 O O . ILE A 1 686 ? 12.688 -2.243 4.960 1.00 90.75 686 ILE A O 1
ATOM 5252 N N . ALA A 1 687 ? 12.340 -0.084 5.508 1.00 90.81 687 ALA A N 1
ATOM 5253 C CA . ALA A 1 687 ? 11.822 -0.326 6.845 1.00 90.81 687 ALA A CA 1
ATOM 5254 C C . ALA A 1 687 ? 10.376 0.160 6.929 1.00 90.81 687 ALA A C 1
ATOM 5256 O O . ALA A 1 687 ? 10.052 1.226 6.406 1.00 90.81 687 ALA A O 1
ATOM 5257 N N . VAL A 1 688 ? 9.508 -0.602 7.586 1.00 91.06 688 VAL A N 1
ATOM 5258 C CA . VAL A 1 688 ? 8.093 -0.247 7.727 1.00 91.06 688 VAL A CA 1
ATOM 5259 C C . VAL A 1 688 ? 7.725 -0.186 9.205 1.00 91.06 688 VAL A C 1
ATOM 5261 O O . VAL A 1 688 ? 7.943 -1.142 9.947 1.00 91.06 688 VAL A O 1
ATOM 5264 N N . ASP A 1 689 ? 7.137 0.935 9.614 1.00 89.50 689 ASP A N 1
ATOM 5265 C CA . ASP A 1 689 ? 6.388 1.050 10.862 1.00 89.50 689 ASP A CA 1
ATOM 5266 C C . ASP A 1 689 ? 4.916 0.888 10.533 1.00 89.50 689 ASP A C 1
ATOM 5268 O O . ASP A 1 689 ? 4.403 1.570 9.645 1.00 89.50 689 ASP A O 1
ATOM 5272 N N . TYR A 1 690 ? 4.222 0.017 11.249 1.00 88.00 690 TYR A N 1
ATOM 5273 C CA . TYR A 1 690 ? 2.796 -0.172 11.055 1.00 88.00 690 TYR A CA 1
ATOM 5274 C C . TYR A 1 690 ? 2.157 -0.807 12.279 1.00 88.00 690 TYR A C 1
ATOM 5276 O O . TYR A 1 690 ? 2.781 -1.555 13.030 1.00 88.00 690 TYR A O 1
ATOM 5284 N N . ASP A 1 691 ? 0.868 -0.548 12.435 1.00 83.31 691 ASP A N 1
ATOM 5285 C CA . ASP A 1 691 ? 0.029 -1.303 13.350 1.00 83.31 691 ASP A CA 1
ATOM 5286 C C . ASP A 1 691 ? -0.581 -2.478 12.575 1.00 83.31 691 ASP A C 1
ATOM 5288 O O . ASP A 1 691 ? -1.235 -2.280 11.546 1.00 83.31 691 ASP A O 1
ATOM 5292 N N . THR A 1 692 ? -0.357 -3.718 13.018 1.00 83.62 692 THR A N 1
ATOM 5293 C CA . THR A 1 692 ? -0.905 -4.894 12.327 1.00 83.62 692 THR A CA 1
ATOM 5294 C C . THR A 1 692 ? -2.273 -5.289 12.870 1.00 83.62 692 THR A C 1
ATOM 5296 O O . THR A 1 692 ? -2.474 -5.430 14.073 1.00 83.62 692 THR A O 1
ATOM 5299 N N . LYS A 1 693 ? -3.227 -5.545 11.967 1.00 77.88 693 LYS A N 1
ATOM 5300 C CA . LYS A 1 693 ? -4.530 -6.153 12.315 1.00 77.88 693 LYS A CA 1
ATOM 5301 C C . LYS A 1 693 ? -4.460 -7.676 12.413 1.00 77.88 693 LYS A C 1
ATOM 5303 O O . LYS A 1 693 ? -5.431 -8.317 12.813 1.00 77.88 693 LYS A O 1
ATOM 5308 N N . GLN A 1 694 ? -3.328 -8.265 12.034 1.00 79.94 694 GLN A N 1
ATOM 5309 C CA . GLN A 1 694 ? -3.102 -9.700 12.137 1.00 79.94 694 GLN A CA 1
ATOM 5310 C C . GLN A 1 694 ? -2.846 -10.122 13.587 1.00 79.94 694 GLN A C 1
ATOM 5312 O O . GLN A 1 694 ? -3.134 -11.268 13.932 1.00 79.94 694 GLN A O 1
ATOM 5317 N N . GLN A 1 695 ? -2.352 -9.213 14.432 1.00 83.56 695 GLN A N 1
ATOM 5318 C CA . GLN A 1 695 ? -2.063 -9.461 15.839 1.00 83.56 695 GLN A CA 1
ATOM 5319 C C . GLN A 1 695 ? -2.673 -8.371 16.720 1.00 83.56 695 GLN A C 1
ATOM 5321 O O . GLN A 1 695 ? -2.463 -7.180 16.509 1.00 83.56 695 GLN A O 1
ATOM 5326 N N . LEU A 1 696 ? -3.453 -8.795 17.711 1.00 83.75 696 LEU A N 1
ATOM 5327 C CA . LEU A 1 696 ? -4.126 -7.914 18.659 1.00 83.75 696 LEU A CA 1
ATOM 5328 C C . LEU A 1 696 ? -3.685 -8.239 20.078 1.00 83.75 696 LEU A C 1
ATOM 5330 O O . LEU A 1 696 ? -3.756 -9.390 20.512 1.00 83.75 696 LEU A O 1
ATOM 5334 N N . ALA A 1 697 ? -3.317 -7.194 20.809 1.00 84.25 697 ALA A N 1
ATOM 5335 C CA . ALA A 1 697 ? -3.134 -7.225 22.244 1.00 84.25 697 ALA A CA 1
ATOM 5336 C C . ALA A 1 697 ? -4.456 -6.847 22.925 1.00 84.25 697 ALA A C 1
ATOM 5338 O O . ALA A 1 697 ? -4.967 -5.732 22.780 1.00 84.25 697 ALA A O 1
ATOM 5339 N N . VAL A 1 698 ? -5.007 -7.781 23.695 1.00 84.38 698 VAL A N 1
ATOM 5340 C CA . VAL A 1 698 ? -6.179 -7.564 24.543 1.00 84.38 698 VAL A CA 1
ATOM 5341 C C . VAL A 1 698 ? -5.692 -7.370 25.971 1.00 84.38 698 VAL A C 1
ATOM 5343 O O . VAL A 1 698 ? -5.174 -8.294 26.600 1.00 84.38 698 VAL A O 1
ATOM 5346 N N . MET A 1 699 ? -5.841 -6.155 26.489 1.00 84.81 699 MET A N 1
ATOM 5347 C CA . MET A 1 699 ? -5.543 -5.836 27.883 1.00 84.81 699 MET A CA 1
ATOM 5348 C C . MET A 1 699 ? -6.849 -5.795 28.662 1.00 84.81 699 MET A C 1
ATOM 5350 O O . MET A 1 699 ? -7.763 -5.077 28.273 1.00 84.81 699 MET A O 1
ATOM 5354 N N . ILE A 1 700 ? -6.937 -6.549 29.753 1.00 83.12 700 ILE A N 1
ATOM 5355 C CA . ILE A 1 700 ? -8.122 -6.619 30.609 1.00 83.12 700 ILE A CA 1
ATOM 5356 C C . ILE A 1 700 ? -7.703 -6.260 32.021 1.00 83.12 700 ILE A C 1
ATOM 5358 O O . ILE A 1 700 ? -6.962 -7.003 32.656 1.00 83.12 700 ILE A O 1
ATOM 5362 N N . THR A 1 701 ? -8.196 -5.135 32.522 1.00 79.19 701 THR A N 1
ATOM 5363 C CA . THR A 1 701 ? -8.046 -4.743 33.919 1.00 79.19 701 THR A CA 1
ATOM 5364 C C . THR A 1 701 ? -9.373 -4.926 34.633 1.00 79.19 701 THR A C 1
ATOM 5366 O O . THR A 1 701 ? -10.390 -4.375 34.230 1.00 79.19 701 THR A O 1
ATOM 5369 N N . VAL A 1 702 ? -9.382 -5.707 35.707 1.00 72.38 702 VAL A N 1
ATOM 5370 C CA . VAL A 1 702 ? -10.570 -5.888 36.539 1.00 72.38 702 VAL A CA 1
ATOM 5371 C C . VAL A 1 702 ? -10.383 -5.102 37.822 1.00 72.38 702 VAL A C 1
ATOM 5373 O O . VAL A 1 702 ? -9.433 -5.339 38.570 1.00 72.38 702 VAL A O 1
ATOM 5376 N N . ARG A 1 703 ? -11.300 -4.165 38.071 1.00 70.25 703 ARG A N 1
ATOM 5377 C CA . ARG A 1 703 ? -11.347 -3.364 39.292 1.00 70.25 703 ARG A CA 1
ATOM 5378 C C . ARG A 1 703 ? -12.447 -3.886 40.205 1.00 70.25 703 ARG A C 1
ATOM 5380 O O . ARG A 1 703 ? -13.589 -3.979 39.774 1.00 70.25 703 ARG A O 1
ATOM 5387 N N . ASN A 1 704 ? -12.105 -4.224 41.445 1.00 66.50 704 ASN A N 1
ATOM 5388 C CA . ASN A 1 704 ? -13.054 -4.729 42.436 1.00 66.50 704 ASN A CA 1
ATOM 5389 C C . ASN A 1 704 ? -13.187 -3.758 43.618 1.00 66.50 704 ASN A C 1
ATOM 5391 O O . ASN A 1 704 ? -12.181 -3.283 44.157 1.00 66.50 704 ASN A O 1
ATOM 5395 N N . TYR A 1 705 ? -14.429 -3.519 44.037 1.00 61.84 705 TYR A N 1
ATOM 5396 C CA . TYR A 1 705 ? -14.775 -2.754 45.230 1.00 61.84 705 TYR A CA 1
ATOM 5397 C C . TYR A 1 705 ? -15.194 -3.720 46.344 1.00 61.84 705 TYR A C 1
ATOM 5399 O O . TYR A 1 705 ? -16.186 -4.439 46.191 1.00 61.84 705 TYR A O 1
ATOM 5407 N N . PRO A 1 706 ? -14.464 -3.784 47.470 1.00 54.94 706 PRO A N 1
ATOM 5408 C CA . PRO A 1 706 ? -14.871 -4.621 48.588 1.00 54.94 706 PRO A CA 1
ATOM 5409 C C . PRO A 1 706 ? -16.195 -4.091 49.153 1.00 54.94 706 PRO A C 1
ATOM 5411 O O . PRO A 1 706 ? -16.274 -2.964 49.635 1.00 54.94 706 PRO A O 1
ATOM 5414 N N . GLY A 1 707 ? -17.255 -4.897 49.085 1.00 47.88 707 GLY A N 1
ATOM 5415 C CA . GLY A 1 707 ? -18.555 -4.557 49.662 1.00 47.88 707 GLY A CA 1
ATOM 5416 C C . GLY A 1 707 ? -18.480 -4.502 51.188 1.00 47.88 707 GLY A C 1
ATOM 5417 O O . GLY A 1 707 ? -18.648 -5.523 51.856 1.00 47.88 707 GLY A O 1
ATOM 5418 N N . GLY A 1 708 ? -18.222 -3.316 51.736 1.00 47.38 708 GLY A N 1
ATOM 5419 C CA . GLY A 1 708 ? -18.244 -3.035 53.166 1.00 47.38 708 GLY A CA 1
ATOM 5420 C C . GLY A 1 708 ? -18.766 -1.626 53.416 1.00 47.38 708 GLY A C 1
ATOM 5421 O O . GLY A 1 708 ? -18.122 -0.649 53.046 1.00 47.38 708 GLY A O 1
ATOM 5422 N N . VAL A 1 709 ? -19.936 -1.520 54.050 1.00 42.16 709 VAL A N 1
ATOM 5423 C CA . VAL A 1 709 ? -20.532 -0.245 54.473 1.00 42.16 709 VAL A CA 1
ATOM 5424 C C . VAL A 1 709 ? -19.703 0.295 55.639 1.00 42.16 709 VAL A C 1
ATOM 5426 O O . VAL A 1 709 ? -19.967 0.017 56.803 1.00 42.16 709 VAL A O 1
ATOM 5429 N N . SER A 1 710 ? -18.627 1.002 55.326 1.00 40.00 710 SER A N 1
ATOM 5430 C CA . SER A 1 710 ? -17.790 1.685 56.304 1.00 40.00 710 SER A CA 1
ATOM 5431 C C . SER A 1 710 ? -17.854 3.170 55.990 1.00 40.00 710 SER A C 1
ATOM 5433 O O . SER A 1 710 ? -17.170 3.646 55.089 1.00 40.00 710 SER A O 1
ATOM 5435 N N . MET A 1 711 ? -18.650 3.907 56.768 1.00 39.38 711 MET A N 1
ATOM 5436 C CA . MET A 1 711 ? -18.746 5.374 56.724 1.00 39.38 711 MET A CA 1
ATOM 5437 C C . MET A 1 711 ? -17.410 6.094 57.023 1.00 39.38 711 MET A C 1
ATOM 5439 O O . MET A 1 711 ? -17.374 7.320 57.021 1.00 39.38 711 MET A O 1
ATOM 5443 N N . PHE A 1 712 ? -16.311 5.366 57.276 1.00 38.16 712 PHE A N 1
ATOM 5444 C CA . PHE A 1 712 ? -15.059 5.926 57.800 1.00 38.16 712 PHE A CA 1
ATOM 5445 C C . PHE A 1 712 ? -13.766 5.474 57.102 1.00 38.16 712 PHE A C 1
ATOM 5447 O O . PHE A 1 712 ? -12.686 5.719 57.632 1.00 38.16 712 PHE A O 1
ATOM 5454 N N . ALA A 1 713 ? -13.813 4.861 55.915 1.00 36.81 713 ALA A N 1
ATOM 5455 C CA . ALA A 1 713 ? -12.581 4.595 55.165 1.00 36.81 713 ALA A CA 1
ATOM 5456 C C . ALA A 1 713 ? -12.834 4.527 53.660 1.00 36.81 713 ALA A C 1
ATOM 5458 O O . ALA A 1 713 ? -13.586 3.672 53.195 1.00 36.81 713 ALA A O 1
ATOM 5459 N N . SER A 1 714 ? -12.152 5.385 52.901 1.00 41.22 714 SER A N 1
ATOM 5460 C CA . SER A 1 714 ? -11.951 5.225 51.463 1.00 41.22 714 SER A CA 1
ATOM 5461 C C . SER A 1 714 ? -11.152 3.942 51.216 1.00 41.22 714 SER A C 1
ATOM 5463 O O . SER A 1 714 ? -9.921 3.944 51.199 1.00 41.22 714 SER A O 1
ATOM 5465 N N . GLN A 1 715 ? -11.833 2.802 51.084 1.00 46.16 715 GLN A N 1
ATOM 5466 C CA . GLN A 1 715 ? -11.152 1.561 50.725 1.00 46.16 715 GLN A CA 1
ATOM 5467 C C . GLN A 1 715 ? -10.642 1.682 49.288 1.00 46.16 715 GLN A C 1
ATOM 5469 O O . GLN A 1 715 ? -11.417 1.862 48.349 1.00 46.16 715 GLN A O 1
ATOM 5474 N N . ALA A 1 716 ? -9.320 1.615 49.124 1.00 51.62 716 ALA A N 1
ATOM 5475 C CA . ALA A 1 716 ? -8.690 1.652 47.815 1.00 51.62 716 ALA A CA 1
ATOM 5476 C C . ALA A 1 716 ? -9.172 0.455 46.983 1.00 51.62 716 ALA A C 1
ATOM 5478 O O . ALA A 1 716 ? -9.022 -0.702 47.381 1.00 51.62 716 ALA A O 1
ATOM 5479 N N . ALA A 1 717 ? -9.769 0.745 45.829 1.00 58.69 717 ALA A N 1
ATOM 5480 C CA . ALA A 1 717 ? -10.177 -0.274 44.875 1.00 58.69 717 ALA A CA 1
ATOM 5481 C C . ALA A 1 717 ? -8.963 -1.096 44.424 1.00 58.69 717 ALA A C 1
ATOM 5483 O O . ALA A 1 717 ? -7.896 -0.542 44.154 1.00 58.69 717 ALA A O 1
ATOM 5484 N N . GLN A 1 718 ? -9.132 -2.410 44.312 1.00 65.25 718 GLN A N 1
ATOM 5485 C CA . GLN A 1 718 ? -8.059 -3.306 43.885 1.00 65.25 718 GLN A CA 1
ATOM 5486 C C . GLN A 1 718 ? -8.151 -3.585 42.391 1.00 65.25 718 GLN A C 1
ATOM 5488 O O . GLN A 1 718 ? -9.253 -3.712 41.856 1.00 65.25 718 GLN A O 1
ATOM 5493 N N . GLN A 1 719 ? -6.999 -3.686 41.729 1.00 70.69 719 GLN A N 1
ATOM 5494 C CA . GLN A 1 719 ? -6.899 -3.860 40.283 1.00 70.69 719 GLN A CA 1
ATOM 5495 C C . GLN A 1 719 ? -6.031 -5.065 39.945 1.00 70.69 719 GLN A C 1
ATOM 5497 O O . GLN A 1 719 ? -4.984 -5.277 40.556 1.00 70.69 719 GLN A O 1
ATOM 5502 N N . VAL A 1 720 ? -6.458 -5.830 38.945 1.00 70.12 720 VAL A N 1
ATOM 5503 C CA . VAL A 1 720 ? -5.642 -6.874 38.325 1.00 70.12 720 VAL A CA 1
ATOM 5504 C C . VAL A 1 720 ? -5.682 -6.701 36.818 1.00 70.12 720 VAL A C 1
ATOM 5506 O O . VAL A 1 720 ? -6.769 -6.612 36.257 1.00 70.12 720 VAL A O 1
ATOM 5509 N N . THR A 1 721 ? -4.517 -6.688 36.170 1.00 78.94 721 THR A N 1
ATOM 5510 C CA . THR A 1 721 ? -4.393 -6.568 34.713 1.00 78.94 721 THR A CA 1
ATOM 5511 C C . THR A 1 721 ? -3.869 -7.870 34.115 1.00 78.94 721 THR A C 1
ATOM 5513 O O . THR A 1 721 ? -2.839 -8.384 34.545 1.00 78.94 721 THR A O 1
ATOM 5516 N N . VAL A 1 722 ? -4.561 -8.382 33.099 1.00 80.88 722 VAL A N 1
ATOM 5517 C CA . VAL A 1 722 ? -4.156 -9.529 32.279 1.00 80.88 722 VAL A CA 1
ATOM 5518 C C . VAL A 1 722 ? -3.960 -9.054 30.842 1.00 80.88 722 VAL A C 1
ATOM 5520 O O . VAL A 1 722 ? -4.803 -8.333 30.307 1.00 80.88 722 VAL A O 1
ATOM 5523 N N . LYS A 1 723 ? -2.854 -9.456 30.211 1.00 85.62 723 LYS A N 1
ATOM 5524 C CA . LYS A 1 723 ? -2.597 -9.240 28.782 1.00 85.62 723 LYS A CA 1
ATOM 5525 C C . LYS A 1 723 ? -2.712 -10.573 28.049 1.00 85.62 723 LYS A C 1
ATOM 5527 O O . LYS A 1 723 ? -2.109 -11.554 28.479 1.00 85.62 723 LYS A O 1
ATOM 5532 N N . VAL A 1 724 ? -3.461 -10.596 26.950 1.00 83.56 724 VAL A N 1
ATOM 5533 C CA . VAL A 1 724 ? -3.560 -11.745 26.045 1.00 83.56 724 VAL A CA 1
ATOM 5534 C C . VAL A 1 724 ? -3.296 -11.281 24.621 1.00 83.56 724 VAL A C 1
ATOM 5536 O O . VAL A 1 724 ? -3.953 -10.360 24.144 1.00 83.56 724 VAL A O 1
ATOM 5539 N N . ASP A 1 725 ? -2.370 -11.950 23.941 1.00 84.69 725 ASP A N 1
ATOM 5540 C CA . ASP A 1 725 ? -2.064 -11.696 22.536 1.00 84.69 725 ASP A CA 1
ATOM 5541 C C . ASP A 1 725 ? -2.808 -12.717 21.650 1.00 84.69 725 ASP A C 1
ATOM 5543 O O . ASP A 1 725 ? -2.913 -13.910 21.971 1.00 84.69 725 ASP A O 1
ATOM 5547 N N . ALA A 1 726 ? -3.401 -12.248 20.551 1.00 81.94 726 ALA A N 1
ATOM 5548 C CA . ALA A 1 726 ? -4.198 -13.064 19.642 1.00 81.94 726 ALA A CA 1
ATOM 5549 C C . ALA A 1 726 ? -3.837 -12.785 18.181 1.00 81.94 726 ALA A C 1
ATOM 5551 O O . ALA A 1 726 ? -3.946 -11.656 17.712 1.00 81.94 726 ALA A O 1
ATOM 5552 N N . THR A 1 727 ? -3.455 -13.837 17.456 1.00 81.94 727 THR A N 1
ATOM 5553 C CA . THR A 1 727 ? -3.146 -13.774 16.022 1.00 81.94 727 THR A CA 1
ATOM 5554 C C . THR A 1 727 ? -4.314 -14.322 15.204 1.00 81.94 727 THR A C 1
ATOM 5556 O O . THR A 1 727 ? -4.794 -15.426 15.473 1.00 81.94 727 THR A O 1
ATOM 5559 N N . VAL A 1 728 ? -4.760 -13.586 14.187 1.00 76.44 728 VAL A N 1
ATOM 5560 C CA . VAL A 1 728 ? -5.781 -14.048 13.236 1.00 76.44 728 VAL A CA 1
ATOM 5561 C C . VAL A 1 728 ? -5.183 -15.152 12.361 1.00 76.44 728 VAL A C 1
ATOM 5563 O O . VAL A 1 728 ? -4.209 -14.924 11.644 1.00 76.44 728 VAL A O 1
ATOM 5566 N N . ARG A 1 729 ? -5.748 -16.365 12.422 1.00 62.28 729 ARG A N 1
ATOM 5567 C CA . ARG A 1 729 ? -5.180 -17.548 11.750 1.00 62.28 729 ARG A CA 1
ATOM 5568 C C . ARG A 1 729 ? -5.470 -17.582 10.251 1.00 62.28 729 ARG A C 1
ATOM 5570 O O . ARG A 1 729 ? -4.617 -17.998 9.476 1.00 62.28 729 ARG A O 1
ATOM 5577 N N . ASN A 1 730 ? -6.665 -17.144 9.863 1.00 55.62 730 ASN A N 1
ATOM 5578 C CA . ASN A 1 730 ? -7.177 -17.222 8.496 1.00 55.62 730 ASN A CA 1
ATOM 5579 C C . ASN A 1 730 ? -7.330 -15.825 7.897 1.00 55.62 730 ASN A C 1
ATOM 5581 O O . ASN A 1 730 ? -8.388 -15.477 7.378 1.00 55.62 730 ASN A O 1
ATOM 5585 N N . PHE A 1 731 ? -6.289 -15.007 8.037 1.00 59.78 731 PHE A N 1
ATOM 5586 C CA . PHE A 1 731 ? -6.314 -13.649 7.524 1.00 59.78 731 PHE A CA 1
ATOM 5587 C C . PHE A 1 731 ? -6.491 -13.678 5.997 1.00 59.78 731 PHE A C 1
ATOM 5589 O O . PHE A 1 731 ? -5.655 -14.268 5.308 1.00 59.78 731 PHE A O 1
ATOM 5596 N N . LEU A 1 732 ? -7.569 -13.080 5.473 1.00 53.31 732 LEU A N 1
ATOM 5597 C CA . LEU A 1 732 ? -7.753 -12.884 4.026 1.00 53.31 732 LEU A CA 1
ATOM 5598 C C . LEU A 1 732 ? -6.569 -12.069 3.487 1.00 53.31 732 LEU A C 1
ATOM 5600 O O . LEU A 1 732 ? -6.490 -10.865 3.729 1.00 53.31 732 LEU A O 1
ATOM 5604 N N . ARG A 1 733 ? -5.647 -12.745 2.800 1.00 46.66 733 ARG A N 1
ATOM 5605 C CA . ARG A 1 733 ? -4.570 -12.129 2.018 1.00 46.66 733 ARG A CA 1
ATOM 5606 C C . ARG A 1 733 ? -5.093 -11.755 0.638 1.00 46.66 733 ARG A C 1
ATOM 5608 O O . ARG A 1 733 ? -5.689 -12.655 0.001 1.00 46.66 733 ARG A O 1
#

Sequence (733 aa):
MMRRAYTLVELLTVLAITAVLLTVLIVPLIQSFNATRQAQGIADSQEKARQLGERISSEIKQSVGVRDNSGLKGAITIVYPAAIGDQVPVTNPHPTATFDLSYAKLDIVKPAEGSPVLDGSGNPVLTDPTTGKVDPTLTAPKGQIVLPVAPGSTIIRYWIGLRDPLELKTGYREPYSGVLMAVDSTQDNLFVLYRAEVAPYLYNGVAKTYLPNTDLFQASGGQVTDLDDPTFFTMIPGTDYNPSTFALTPSGAAKQTRITNWLKKATIQTQAHRYDQVIARTRSVKTGPGTTKTILDGVVPLIQFKPERVASEPAEAQVAVRQGEETDNAQAVAADVFRTQFASWNDPVIRVFNSTWTDGLPYLVGRNDASSTFPGWSIVGVDPGTYSAGQSEFNSGVELFSIDAYQNGIAGTRNYPYSQALQAASGRSNWLADSTKRAKWGPLFRPLVPDYRNGKVTTSFKISEVGNTSSVSPVPDNQPFVFTGLSQSPLVDSGAGATYSPKDSGNPDYQINHCFNRVWNDPAYAFLKPDIHRFIDLRAVCQNDGTLLLTDGTANKYDGTPSPLDPLVGFPGSIAPGSEVVIGPDQNPGPNYGNPVRYTRVTTSPGVNQYKINYTDLPEPADYTALGFSSGPPATYTPGDFLSAVYQPRFKAGYIQLNSDPNVPLPQGAFQVSYRFQFNQAKDLIAVDYDTKQQLAVMITVRNYPGGVSMFASQAAQQVTVKVDATVRNFLR

pLDDT: mean 78.78, std 13.47, range [36.81, 94.62]